Protein 7X0E (pdb70)

Nearest PDB structures (foldseek):
  7x0e-assembly1_A  TM=1.003E+00  e=6.579E-85  Pseudomonas aeruginosa PAO1
  7x0f-assembly1_A  TM=9.904E-01  e=2.978E-76  Pseudomonas aeruginosa PAO1
  7x17-assembly3_C  TM=9.889E-01  e=5.811E-76  Pseudomonas aeruginosa PAO1
  7x0f-assembly3_C  TM=9.891E-01  e=6.561E-76  Pseudomonas aeruginosa PAO1
  7x17-assembly1_A  TM=9.877E-01  e=9.509E-75  Pseudomonas aeruginosa PAO1

Foldseek 3Di:
DFAPLLVVLVVVCVVPQQDLLQKWKKKKKWFAFDPVLLVVLVLVVCVQAQLQAWAADVHDTDGDHSVQAAEAEEEAAADVSLVVVVVVVVVVLSRDRDRRHPGGQKHKYWYHYPPGRMIMIMIIGGQSFADFLLQVLVLVSSQCSRQVHDDDHQLDHSVVLRVVLVVVVVVPPLLVLLLVVLVVCLVQQAFKDKDKADQDPLLVVLLVVLCVVLVFDSVLLLVLLLQQLVCVVVVHQKDKEKEKDQQQQDPSSSNHGGGRIAIDIDMQGRDPVDDLSVSSVVSRVVVVVCNNSSNNHQVSNQVSNVVVPGNGHDHQEYEYEHPGMDMDMDIDRRGDPPHQWYWYWYVPVIMTMIMGHPVVDDPVVVVVSVVSSSVSSSVSD

Radius of gyration: 21.89 Å; Cα contacts (8 Å, |Δi|>4): 735; chains: 1; bounding box: 43×62×48 Å

B-factor: mean 46.62, std 15.02, range [19.38, 102.49]

InterPro domains:
  IPR000873 AMP-dependent synthetase/ligase domain [PF00501] (245-586)
  IPR001242 Condensation domain [PF00668] (823-1150)
  IPR006162 Phosphopantetheine attachment site [PS00012] (763-778)
  IPR009081 Phosphopantetheine binding ACP domain [PF00550] (741-804)
  IPR009081 Phosphopantetheine binding ACP domain [PS50075] (734-809)
  IPR010071 Amino acid adenylation domain [TIGR01733] (266-657)
  IPR020845 AMP-binding, conserved site [PS00455] (385-396)
  IPR023213 Chloramphenicol acetyltransferase-like domain superfamily [G3DSA:3.30.559.10] (824-1184)
  IPR025110 AMP-binding enzyme, C-terminal domain [PF13193] (642-715)
  IPR036736 ACP-like superfamily [G3DSA:1.10.1200.10] (726-812)
  IPR036736 ACP-like superfamily [SSF47336] (735-823)
  IPR045851 AMP-binding enzyme domain superfamily [G3DSA:3.30.300.30] (629-725)

Structure (mmCIF, N/CA/C/O backbone):
data_7X0E
#
_entry.id   7X0E
#
_cell.length_a   87.910
_cell.length_b   87.910
_cell.length_c   285.421
_cell.angle_alpha   90.000
_cell.angle_beta   90.000
_cell.angle_gamma   120.000
#
_symmetry.space_group_name_H-M   'P 65 2 2'
#
loop_
_entity.id
_entity.type
_entity.pdbx_description
1 polymer 'AMB antimetabolite synthase AmbB'
2 non-polymer N-methyl-N-[(2S,3R,4R,5R)-2,3,4,5,6-pentakis(oxidanyl)hexyl]nonanamide
3 water water
#
loop_
_atom_site.group_PDB
_atom_site.id
_atom_site.type_symbol
_atom_site.label_atom_id
_atom_site.label_alt_id
_atom_site.label_comp_id
_atom_site.label_asym_id
_atom_site.label_entity_id
_atom_site.label_seq_id
_atom_site.pdbx_PDB_ins_code
_atom_site.Cartn_x
_atom_site.Cartn_y
_atom_site.Cartn_z
_atom_site.occupancy
_atom_site.B_iso_or_equiv
_atom_site.auth_seq_id
_atom_site.auth_comp_id
_atom_site.auth_asym_id
_atom_site.auth_atom_id
_atom_site.pdbx_PDB_model_num
ATOM 1 N N . GLY A 1 97 ? 17.86648 10.65201 48.05273 1.000 53.82287 822 GLY A N 1
ATOM 2 C CA . GLY A 1 97 ? 17.38863 10.88107 46.70239 1.000 52.07781 822 GLY A CA 1
ATOM 3 C C . GLY A 1 97 ? 18.34576 10.39691 45.63096 1.000 53.89756 822 GLY A C 1
ATOM 4 O O . GLY A 1 97 ? 19.49763 10.06238 45.91406 1.000 44.55617 822 GLY A O 1
ATOM 5 N N . LEU A 1 98 ? 17.86133 10.35574 44.39312 1.000 54.56796 824 LEU A N 1
ATOM 6 C CA . LEU A 1 98 ? 18.67780 9.96700 43.25326 1.000 52.30972 824 LEU A CA 1
ATOM 7 C C . LEU A 1 98 ? 19.32736 11.19515 42.63249 1.000 38.08105 824 LEU A C 1
ATOM 8 O O . LEU A 1 98 ? 18.72464 12.27123 42.58020 1.000 43.52301 824 LEU A O 1
ATOM 13 N N . SER A 1 99 ? 20.56137 11.02970 42.16455 1.000 42.15637 825 SER A N 1
ATOM 14 C CA . SER A 1 99 ? 21.18740 12.07638 41.37499 1.000 37.28418 825 SER A CA 1
ATOM 15 C C . SER A 1 99 ? 20.46631 12.21602 40.03720 1.000 44.84581 825 SER A C 1
ATOM 16 O O . SER A 1 99 ? 19.70900 11.33801 39.61512 1.000 38.57321 825 SER A O 1
ATOM 19 N N . LEU A 1 100 ? 20.70103 13.34506 39.36672 1.000 39.11143 826 LEU A N 1
ATOM 20 C CA . LEU A 1 100 ? 20.05415 13.55897 38.07680 1.000 43.21844 826 LEU A CA 1
ATOM 21 C C . LEU A 1 100 ? 20.55707 12.57662 37.02669 1.000 37.06805 826 LEU A C 1
ATOM 22 O O . LEU A 1 100 ? 19.81769 12.23488 36.09660 1.000 35.39000 826 LEU A O 1
ATOM 27 N N . ALA A 1 101 ? 21.80090 12.10970 37.15921 1.000 31.08008 827 ALA A N 1
ATOM 28 C CA . ALA A 1 101 ? 22.29611 11.06757 36.26690 1.000 42.67251 827 ALA A CA 1
ATOM 29 C C . ALA A 1 101 ? 21.55123 9.75783 36.49003 1.000 44.88110 827 ALA A C 1
ATOM 30 O O . ALA A 1 101 ? 21.21310 9.05704 35.52881 1.000 34.82258 827 ALA A O 1
ATOM 32 N N . GLU A 1 102 ? 21.28679 9.41283 37.75293 1.000 38.81741 828 GLU A N 1
ATOM 33 C CA . GLU A 1 102 ? 20.49903 8.22070 38.04900 1.000 37.97260 828 GLU A CA 1
ATOM 34 C C . GLU A 1 102 ? 19.04023 8.41306 37.65756 1.000 41.32242 828 GLU A C 1
ATOM 35 O O . GLU A 1 102 ? 18.40507 7.49371 37.12701 1.000 37.66543 828 GLU A O 1
ATOM 41 N N . ARG A 1 103 ? 18.49472 9.60417 37.91278 1.000 32.40873 829 ARG A N 1
ATOM 42 C CA . ARG A 1 103 ? 17.06752 9.82998 37.71355 1.000 35.54354 829 ARG A CA 1
ATOM 43 C C . ARG A 1 103 ? 16.69050 9.77254 36.23900 1.000 41.73917 829 ARG A C 1
ATOM 44 O O . ARG A 1 103 ? 15.65761 9.19489 35.88227 1.000 38.38940 829 ARG A O 1
ATOM 52 N N . ARG A 1 104 ? 17.51547 10.35790 35.36633 1.000 35.25406 830 ARG A N 1
ATOM 53 C CA . ARG A 1 104 ? 17.15850 10.42447 33.95256 1.000 39.12756 830 ARG A CA 1
ATOM 54 C C . ARG A 1 104 ? 17.04588 9.03842 33.32922 1.000 30.89111 830 ARG A C 1
ATOM 55 O O . ARG A 1 104 ? 16.25873 8.84259 32.39656 1.000 38.45103 830 ARG A O 1
ATOM 63 N N . LEU A 1 105 ? 17.80517 8.06358 33.83289 1.000 34.30516 831 LEU A N 1
ATOM 64 C CA . LEU A 1 105 ? 17.66167 6.69816 33.34002 1.000 38.13637 831 LEU A CA 1
ATOM 65 C C . LEU A 1 105 ? 16.52319 5.96649 34.03816 1.000 41.53464 831 LEU A C 1
ATOM 66 O O . LEU A 1 105 ? 15.81750 5.17082 33.40814 1.000 34.20681 831 LEU A O 1
ATOM 71 N N . TRP A 1 106 ? 16.33386 6.21529 35.33653 1.000 37.50292 832 TRP A N 1
ATOM 72 C CA . TRP A 1 106 ? 15.20214 5.62102 36.03922 1.000 33.23544 832 TRP A CA 1
ATOM 73 C C . TRP A 1 106 ? 13.88258 6.14606 35.49397 1.000 40.31861 832 TRP A C 1
ATOM 74 O O . TRP A 1 106 ? 12.93234 5.37879 35.30394 1.000 41.00759 832 TRP A O 1
ATOM 85 N N . VAL A 1 107 ? 13.80131 7.45378 35.24396 1.000 37.85663 833 VAL A N 1
ATOM 86 C CA . VAL A 1 107 ? 12.57789 8.02631 34.68962 1.000 33.94664 833 VAL A CA 1
ATOM 87 C C . VAL A 1 107 ? 12.29552 7.43813 33.31146 1.000 44.23940 833 VAL A C 1
ATOM 88 O O . VAL A 1 107 ? 11.19282 6.94825 33.04279 1.000 40.04478 833 VAL A O 1
ATOM 92 N N . ALA A 1 108 ? 13.30003 7.45056 32.42827 1.000 35.26805 834 ALA A N 1
ATOM 93 C CA . ALA A 1 108 ? 13.12398 6.91424 31.07925 1.000 37.10597 834 ALA A CA 1
ATOM 94 C C . ALA A 1 108 ? 12.62467 5.47298 31.10788 1.000 38.94292 834 ALA A C 1
ATOM 95 O O . ALA A 1 108 ? 11.84860 5.05954 30.23749 1.000 43.00896 834 ALA A O 1
ATOM 97 N N . GLN A 1 109 ? 13.05292 4.69520 32.10595 1.000 36.97228 835 GLN A N 1
ATOM 98 C CA . GLN A 1 109 ? 12.55843 3.32896 32.24497 1.000 33.76600 835 GLN A CA 1
ATOM 99 C C . GLN A 1 109 ? 11.07767 3.30852 32.60036 1.000 44.49423 835 GLN A C 1
ATOM 100 O O . GLN A 1 109 ? 10.31750 2.49427 32.06312 1.000 42.54579 835 GLN A O 1
ATOM 106 N N . GLN A 1 110 ? 10.65047 4.19154 33.50874 1.000 44.45186 836 GLN A N 1
ATOM 107 C CA . GLN A 1 110 ? 9.23900 4.24755 33.87968 1.000 41.6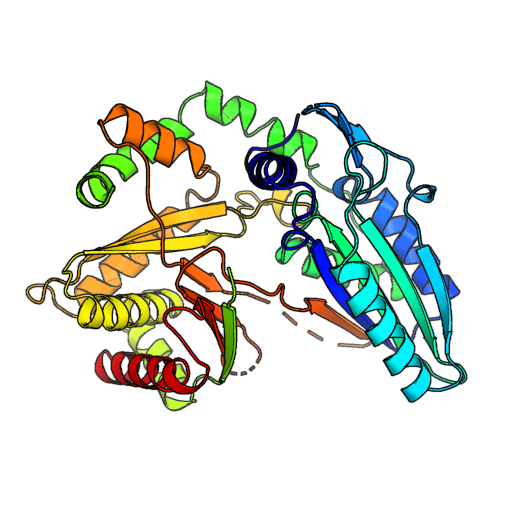3325 836 GLN A CA 1
ATOM 108 C C . GLN A 1 110 ? 8.35929 4.65420 32.70344 1.000 41.95397 836 GLN A C 1
ATOM 109 O O . GLN A 1 110 ? 7.18281 4.27933 32.65135 1.000 47.01131 836 GLN A O 1
ATOM 115 N N . LEU A 1 111 ? 8.90152 5.42639 31.75922 1.000 44.49343 837 LEU A N 1
ATOM 116 C CA . LEU A 1 111 ? 8.11661 5.84424 30.60059 1.000 48.04399 837 LEU A CA 1
ATOM 117 C C . LEU A 1 111 ? 7.80651 4.67752 29.66605 1.000 53.99397 837 LEU A C 1
ATOM 118 O O . LEU A 1 111 ? 6.76025 4.67819 29.00715 1.000 51.66758 837 LEU A O 1
ATOM 123 N N . ALA A 1 112 ? 8.68845 3.68208 29.59256 1.000 48.81769 838 ALA A N 1
ATOM 124 C CA . ALA A 1 112 ? 8.46888 2.48702 28.77525 1.000 42.23436 838 ALA A CA 1
ATOM 125 C C . ALA A 1 112 ? 8.88805 1.27514 29.59135 1.000 36.44057 838 ALA A C 1
ATOM 126 O O . ALA A 1 112 ? 10.00765 0.76632 29.45415 1.000 38.43909 838 ALA A O 1
ATOM 128 N N . PRO A 1 113 ? 8.00280 0.78082 30.46143 1.000 39.31182 839 PRO A N 1
ATOM 129 C CA . PRO A 1 113 ? 8.41335 -0.26012 31.42017 1.000 37.49683 839 PRO A CA 1
ATOM 130 C C . PRO A 1 113 ? 8.87457 -1.55565 30.77616 1.000 43.77205 839 PRO A C 1
ATOM 131 O O . PRO A 1 113 ? 9.65281 -2.29023 31.39702 1.000 39.83232 839 PRO A O 1
ATOM 135 N N . GLU A 1 114 ? 8.42735 -1.86565 29.56180 1.000 38.17899 840 GLU A N 1
ATOM 136 C CA . GLU A 1 114 ? 8.84115 -3.09310 28.89731 1.000 42.67180 840 GLU A CA 1
ATOM 137 C C . GLU A 1 114 ? 10.08041 -2.91215 28.03197 1.000 42.18270 840 GLU A C 1
ATOM 138 O O . GLU A 1 114 ? 10.60049 -3.90225 27.50589 1.000 41.07470 840 GLU A O 1
ATOM 144 N N . ASP A 1 115 ? 10.56347 -1.68317 27.87591 1.000 45.87700 841 ASP A N 1
ATOM 145 C CA . ASP A 1 115 ? 11.78996 -1.44023 27.12921 1.000 35.41335 841 ASP A CA 1
ATOM 146 C C . ASP A 1 115 ? 12.97878 -1.96208 27.92922 1.000 36.62932 841 ASP A C 1
ATOM 147 O O . ASP A 1 115 ? 13.21027 -1.52983 29.06334 1.000 32.05679 841 ASP A O 1
ATOM 152 N N . THR A 1 116 ? 13.73091 -2.89147 27.34173 1.000 30.64220 842 THR A N 1
ATOM 153 C CA . THR A 1 116 ? 14.87746 -3.50035 28.00215 1.000 31.23165 842 THR A CA 1
ATOM 154 C C . THR A 1 116 ? 16.20606 -2.91272 27.54348 1.000 30.50965 842 THR A C 1
ATOM 155 O O . THR A 1 116 ? 17.25995 -3.46718 27.87002 1.000 29.81632 842 THR A O 1
ATOM 159 N N . SER A 1 117 ? 16.18452 -1.80408 26.80436 1.000 27.61303 843 SER A N 1
ATOM 160 C CA . SER A 1 117 ? 17.40932 -1.21047 26.28108 1.000 34.57546 843 SER A CA 1
ATOM 161 C C . SER A 1 117 ? 18.21637 -0.46618 27.33790 1.000 29.48501 843 SER A C 1
ATOM 162 O O . SER A 1 117 ? 19.23235 0.14770 26.99567 1.000 28.41230 843 SER A O 1
ATOM 165 N N . TYR A 1 118 ? 17.79395 -0.49295 28.60079 1.000 29.41213 844 TYR A N 1
ATOM 166 C CA . TYR A 1 118 ? 18.58907 0.03876 29.69952 1.000 25.60419 844 TYR A CA 1
ATOM 167 C C . TYR A 1 118 ? 19.23084 -1.06766 30.52551 1.000 30.55702 844 TYR A C 1
ATOM 168 O O . TYR A 1 118 ? 19.82031 -0.78728 31.57434 1.000 26.91565 844 TYR A O 1
ATOM 177 N N . ASN A 1 119 ? 19.12713 -2.31632 30.07609 1.000 27.69279 845 ASN A N 1
ATOM 178 C CA . ASN A 1 119 ? 19.80300 -3.43218 30.72335 1.000 26.95687 845 ASN A CA 1
ATOM 179 C C . ASN A 1 119 ? 21.24679 -3.48740 30.24280 1.000 35.45886 845 ASN A C 1
ATOM 180 O O . ASN A 1 119 ? 21.50103 -3.67495 29.04833 1.000 31.86401 845 ASN A O 1
ATOM 185 N N . LEU A 1 120 ? 22.19033 -3.32092 31.16253 1.000 26.63374 846 LEU A N 1
ATOM 186 C CA . LEU A 1 120 ? 23.60195 -3.46751 30.83943 1.000 22.79053 846 LEU A CA 1
ATOM 187 C C . LEU A 1 120 ? 24.04187 -4.89455 31.13241 1.000 26.59003 846 LEU A C 1
ATOM 188 O O . LEU A 1 120 ? 23.73456 -5.43923 32.19691 1.000 28.60809 846 LEU A O 1
ATOM 193 N N . LEU A 1 121 ? 24.75384 -5.49676 30.18402 1.000 22.07183 847 LEU A N 1
ATOM 194 C CA . LEU A 1 121 ? 25.23542 -6.86670 30.30432 1.000 23.02404 847 LEU A CA 1
ATOM 195 C C . LEU A 1 121 ? 26.75166 -6.86015 30.20187 1.000 28.52158 847 LEU A C 1
ATOM 196 O O . LEU A 1 121 ? 27.30438 -6.44500 29.17827 1.000 26.28281 847 LEU A O 1
ATOM 201 N N . ALA A 1 122 ? 27.41866 -7.32005 31.25589 1.000 26.92788 848 ALA A N 1
ATOM 202 C CA . ALA A 1 122 ? 28.87220 -7.36497 31.30944 1.000 29.08497 848 ALA A CA 1
ATOM 203 C C . ALA A 1 122 ? 29.32748 -8.80627 31.47656 1.000 36.07906 848 ALA A C 1
ATOM 204 O O . ALA A 1 122 ? 28.88384 -9.50051 32.39780 1.000 34.60281 848 ALA A O 1
ATOM 206 N N . HIS A 1 123 ? 30.20777 -9.24976 30.58559 1.000 29.00701 849 HIS A N 1
ATOM 207 C CA . HIS A 1 123 ? 30.77765 -10.58803 30.63795 1.000 29.29222 849 HIS A CA 1
ATOM 208 C C . HIS A 1 123 ? 32.20370 -10.48819 31.16344 1.000 43.28434 849 HIS A C 1
ATOM 209 O O . HIS A 1 123 ? 33.06139 -9.86460 30.52856 1.000 38.83608 849 HIS A O 1
ATOM 216 N N . LEU A 1 124 ? 32.45265 -11.10331 32.31539 1.000 34.27684 850 LEU A N 1
ATOM 217 C CA . LEU A 1 124 ? 33.77497 -11.13747 32.92445 1.000 36.50211 850 LEU A CA 1
ATOM 218 C C . LEU A 1 124 ? 34.37443 -12.52768 32.76409 1.000 41.21574 850 LEU A C 1
ATOM 219 O O . LEU A 1 124 ? 33.75007 -13.52591 33.13907 1.000 46.05555 850 LEU A O 1
ATOM 224 N N . ARG A 1 125 ? 35.58148 -12.58617 32.20786 1.000 39.87019 851 ARG A N 1
ATOM 225 C CA . ARG A 1 125 ? 36.30447 -13.83369 31.99431 1.000 39.23790 851 ARG A CA 1
ATOM 226 C C . ARG A 1 125 ? 37.45552 -13.90149 32.98978 1.000 50.01847 851 ARG A C 1
ATOM 227 O O . ARG A 1 125 ? 38.30699 -13.00645 33.02067 1.000 46.40088 851 ARG A O 1
ATOM 235 N N . ILE A 1 126 ? 37.47599 -14.95630 33.80204 1.000 44.33529 852 ILE A N 1
ATOM 236 C CA . ILE A 1 126 ? 38.40339 -15.07851 34.92052 1.000 44.57983 852 ILE A CA 1
ATOM 237 C C . ILE A 1 126 ? 39.18622 -16.37504 34.77143 1.000 56.53081 852 ILE A C 1
ATOM 238 O O . ILE A 1 126 ? 38.59799 -17.43556 34.53277 1.000 51.02141 852 ILE A O 1
ATOM 243 N N . VAL A 1 127 ? 40.50848 -16.29021 34.91616 1.000 51.81426 853 VAL A N 1
ATOM 244 C CA . VAL A 1 127 ? 41.39349 -17.44714 34.84147 1.000 49.56985 853 VAL A CA 1
ATOM 245 C C . VAL A 1 127 ? 42.28102 -17.46147 36.07815 1.000 54.24941 853 VAL A C 1
ATOM 246 O O . VAL A 1 127 ? 42.93368 -16.45917 36.39097 1.000 56.75155 853 VAL A O 1
ATOM 250 N N . GLY A 1 128 ? 42.30429 -18.59180 36.77527 1.000 52.02579 854 GLY A N 1
ATOM 251 C CA . GLY A 1 128 ? 43.18344 -18.77740 37.90910 1.000 50.31682 854 GLY A CA 1
ATOM 252 C C . GLY A 1 128 ? 42.55332 -18.64228 39.27799 1.000 54.54820 854 GLY A C 1
ATOM 253 O O . GLY A 1 128 ? 43.28033 -18.38901 40.24550 1.000 61.27895 854 GLY A O 1
ATOM 254 N N . ALA A 1 129 ? 41.23747 -18.80687 39.39577 1.000 52.15979 855 ALA A N 1
ATOM 255 C CA . ALA A 1 129 ? 40.55818 -18.69062 40.67693 1.000 50.81623 855 ALA A CA 1
ATOM 256 C C . ALA A 1 129 ? 39.53197 -19.80462 40.81397 1.000 51.11490 855 ALA A C 1
ATOM 257 O O . ALA A 1 129 ? 39.02438 -20.32980 39.81916 1.000 52.85751 855 ALA A O 1
ATOM 259 N N . THR A 1 130 ? 39.23545 -20.16199 42.05912 1.000 55.82924 856 THR A N 1
ATOM 260 C CA . THR A 1 130 ? 38.23812 -21.18005 42.34518 1.000 53.62811 856 THR A CA 1
ATOM 261 C C . THR A 1 130 ? 36.84288 -20.56491 42.36830 1.000 52.02745 856 THR A C 1
ATOM 262 O O . THR A 1 130 ? 36.66912 -19.36166 42.57475 1.000 55.43798 856 THR A O 1
ATOM 266 N N . ALA A 1 131 ? 35.84046 -21.41799 42.14417 1.000 53.10791 857 ALA A N 1
ATOM 267 C CA . ALA A 1 131 ? 34.45658 -20.95401 42.13605 1.000 50.22049 857 ALA A CA 1
ATOM 268 C C . ALA A 1 131 ? 34.06768 -20.34911 43.47793 1.000 46.47832 857 ALA A C 1
ATOM 269 O O . ALA A 1 131 ? 33.39067 -19.31519 43.53000 1.000 44.87468 857 ALA A O 1
ATOM 271 N N . ASP A 1 132 ? 34.49056 -20.97938 44.57556 1.000 46.39133 858 ASP A N 1
ATOM 272 C CA . ASP A 1 132 ? 34.15256 -20.46928 45.89960 1.000 46.09280 858 ASP A CA 1
ATOM 273 C C . ASP A 1 132 ? 34.81014 -19.11850 46.15591 1.000 37.77462 858 ASP A C 1
ATOM 274 O O . ASP A 1 132 ? 34.21332 -18.24218 46.79299 1.000 42.28652 858 ASP A O 1
ATOM 279 N N . ALA A 1 133 ? 36.03807 -18.93003 45.66543 1.000 46.66958 859 ALA A N 1
ATOM 280 C CA . ALA A 1 133 ? 36.71474 -17.64929 45.84434 1.000 52.02412 859 ALA A CA 1
ATOM 281 C C . ALA A 1 133 ? 36.02694 -16.54510 45.05197 1.000 38.59064 859 ALA A C 1
ATOM 282 O O . ALA A 1 133 ? 35.87948 -15.41962 45.54285 1.000 45.42863 859 ALA A O 1
ATOM 284 N N . ILE A 1 134 ? 35.59736 -16.84924 43.82638 1.000 44.54084 860 ILE A N 1
ATOM 285 C CA . ILE A 1 134 ? 34.93564 -15.84661 42.99598 1.000 46.62549 860 ILE A CA 1
ATOM 286 C C . ILE A 1 134 ? 33.60261 -15.44412 43.61226 1.000 37.46211 860 ILE A C 1
ATOM 287 O O . ILE A 1 134 ? 33.26676 -14.25630 43.68934 1.000 37.90164 860 ILE A O 1
ATOM 292 N N . GLU A 1 135 ? 32.82423 -16.43046 44.06444 1.000 39.80639 861 GLU A N 1
ATOM 293 C CA . GLU A 1 135 ? 31.54058 -16.12941 44.68928 1.000 38.32990 861 GLU A CA 1
ATOM 294 C C . GLU A 1 135 ? 31.72561 -15.31979 45.96586 1.000 39.22173 861 GLU A C 1
ATOM 295 O O . GLU A 1 135 ? 30.95689 -14.38955 46.23630 1.000 38.84996 861 GLU A O 1
ATOM 301 N N . GLN A 1 136 ? 32.74169 -15.65736 46.76314 1.000 40.49057 862 GLN A N 1
ATOM 302 C CA . GLN A 1 136 ? 33.00120 -14.90824 47.98836 1.000 40.18046 862 GLN A CA 1
ATOM 303 C C . GLN A 1 136 ? 33.38963 -13.46856 47.67679 1.000 35.89704 862 GLN A C 1
ATOM 304 O O . GLN A 1 136 ? 32.86416 -12.52633 48.28110 1.000 29.97617 862 GLN A O 1
ATOM 310 N N . ALA A 1 137 ? 34.30913 -13.28006 46.72634 1.000 37.34784 863 ALA A N 1
ATOM 311 C CA . ALA A 1 137 ? 34.73679 -11.93190 46.36607 1.000 38.56059 863 ALA A CA 1
ATOM 312 C C . ALA A 1 137 ? 33.58201 -11.11703 45.79657 1.000 30.44807 863 ALA A C 1
ATOM 313 O O . ALA A 1 137 ? 33.48006 -9.91028 46.04913 1.000 34.69129 863 ALA A O 1
ATOM 315 N N . LEU A 1 138 ? 32.69803 -11.75987 45.02869 1.000 35.09209 864 LEU A N 1
ATOM 316 C CA . LEU A 1 138 ? 31.56989 -11.04129 44.44348 1.000 31.33206 864 LEU A CA 1
ATOM 317 C C . LEU A 1 138 ? 30.61914 -10.53073 45.51884 1.000 28.80287 864 LEU A C 1
ATOM 318 O O . LEU A 1 138 ? 30.09561 -9.41479 45.41642 1.000 32.75369 864 LEU A O 1
ATOM 323 N N . ARG A 1 139 ? 30.38766 -11.33122 46.56205 1.000 37.93374 865 ARG A N 1
ATOM 324 C CA . ARG A 1 139 ? 29.51796 -10.89281 47.64771 1.000 35.85213 865 ARG A CA 1
ATOM 325 C C . ARG A 1 139 ? 30.11676 -9.71095 48.39866 1.000 33.55845 865 ARG A C 1
ATOM 326 O O . ARG A 1 139 ? 29.38058 -8.82945 48.85777 1.000 34.36465 865 ARG A O 1
ATOM 334 N N . GLN A 1 140 ? 31.44514 -9.67574 48.53643 1.000 39.05752 866 GLN A N 1
ATOM 335 C CA . GLN A 1 140 ? 32.09310 -8.52822 49.16364 1.000 43.68444 866 GLN A CA 1
ATOM 336 C C . GLN A 1 140 ? 31.92589 -7.27277 48.31756 1.000 36.09068 866 GLN A C 1
ATOM 337 O O . GLN A 1 140 ? 31.66970 -6.18688 48.85156 1.000 35.62401 866 GLN A O 1
ATOM 343 N N . LEU A 1 141 ? 32.06915 -7.40194 46.99571 1.000 35.09862 867 LEU A N 1
ATOM 344 C CA . LEU A 1 141 ? 31.88129 -6.25363 46.11498 1.000 33.14473 867 LEU A CA 1
ATOM 345 C C . LEU A 1 141 ? 30.44937 -5.73760 46.17961 1.000 37.18257 867 LEU A C 1
ATOM 346 O O . LEU A 1 141 ? 30.21513 -4.52494 46.11474 1.000 35.77413 867 LEU A O 1
ATOM 351 N N . LEU A 1 142 ? 29.47689 -6.64353 46.31283 1.000 38.12554 868 LEU A N 1
ATOM 352 C CA . LEU A 1 142 ? 28.08537 -6.21954 46.43518 1.000 29.92149 868 LEU A CA 1
ATOM 353 C C . LEU A 1 142 ? 27.85288 -5.45838 47.73515 1.000 30.58409 868 LEU A C 1
ATOM 354 O O . LEU A 1 142 ? 27.16358 -4.43117 47.74565 1.000 35.15644 868 LEU A O 1
ATOM 359 N N . GLU A 1 143 ? 28.42081 -5.94698 48.84128 1.000 36.17414 869 GLU A N 1
ATOM 360 C CA . GLU A 1 143 ? 28.33565 -5.21865 50.10276 1.000 41.13145 869 GLU A CA 1
ATOM 361 C C . GLU A 1 143 ? 29.06689 -3.88512 50.02334 1.000 35.95369 869 GLU A C 1
ATOM 362 O O . GLU A 1 143 ? 28.62761 -2.89493 50.62084 1.000 34.24025 869 GLU A O 1
ATOM 368 N N . ARG A 1 144 ? 30.17046 -3.83751 49.27510 1.000 34.89640 870 ARG A N 1
ATOM 369 C CA . ARG A 1 144 ? 30.97958 -2.62445 49.20266 1.000 34.57858 870 ARG A CA 1
ATOM 370 C C . ARG A 1 144 ? 30.29471 -1.53719 48.38102 1.000 42.38742 870 ARG A C 1
ATOM 371 O O . ARG A 1 144 ? 30.32643 -0.35764 48.75282 1.000 33.79127 870 ARG A O 1
ATOM 379 N N . HIS A 1 145 ? 29.66526 -1.90928 47.27037 1.000 35.67560 871 HIS A N 1
ATOM 380 C CA . HIS A 1 145 ? 29.08743 -0.95140 46.32972 1.000 32.74116 871 HIS A CA 1
ATOM 381 C C . HIS A 1 145 ? 27.56904 -1.00423 46.45904 1.000 37.18813 871 HIS A C 1
ATOM 382 O O . HIS A 1 145 ? 26.91906 -1.89798 45.90867 1.000 39.79636 871 HIS A O 1
ATOM 389 N N . VAL A 1 146 ? 27.00852 -0.02674 47.17665 1.000 31.23815 872 VAL A N 1
ATOM 390 C CA . VAL A 1 146 ? 25.59158 -0.05369 47.51730 1.000 31.37240 872 VAL A CA 1
ATOM 391 C C . VAL A 1 146 ? 24.69558 0.11508 46.29676 1.000 39.91809 872 VAL A C 1
ATOM 392 O O . VAL A 1 146 ? 23.53783 -0.31627 46.32589 1.000 31.81056 872 VAL A O 1
ATOM 396 N N . ALA A 1 147 ? 25.19828 0.71803 45.21489 1.000 31.44798 873 ALA A N 1
ATOM 397 C CA . ALA A 1 147 ? 24.35954 0.93662 44.03980 1.000 31.08334 873 ALA A CA 1
ATOM 398 C C . ALA A 1 147 ? 23.87070 -0.37584 43.44280 1.000 23.56523 873 ALA A C 1
ATOM 399 O O . ALA A 1 147 ? 22.80214 -0.41534 42.82264 1.000 27.93746 873 ALA A O 1
ATOM 401 N N . LEU A 1 148 ? 24.62815 -1.45484 43.62450 1.000 25.54481 874 LEU A N 1
ATOM 402 C CA . LEU A 1 148 ? 24.26393 -2.76198 43.09574 1.000 30.60948 874 LEU A CA 1
ATOM 403 C C . LEU A 1 148 ? 23.17805 -3.45970 43.90667 1.000 39.06154 874 LEU A C 1
ATOM 404 O O . LEU A 1 148 ? 22.78901 -4.57766 43.54815 1.000 29.64901 874 LEU A O 1
ATOM 409 N N . ARG A 1 149 ? 22.67928 -2.84290 44.97427 1.000 30.60477 875 ARG A N 1
ATOM 410 C CA . ARG A 1 149 ? 21.73070 -3.50274 45.86306 1.000 31.84143 875 ARG A CA 1
ATOM 411 C C . ARG A 1 149 ? 20.80367 -2.47591 46.51476 1.000 32.96351 875 ARG A C 1
ATOM 412 O O . ARG A 1 149 ? 20.67401 -2.38470 47.73480 1.000 43.21583 875 ARG A O 1
ATOM 420 N N . ARG A 1 150 ? 20.12101 -1.68317 45.69269 1.000 35.07405 876 ARG A N 1
ATOM 421 C CA . ARG A 1 150 ? 19.11604 -0.74795 46.17493 1.000 32.46801 876 ARG A CA 1
ATOM 422 C C . ARG A 1 150 ? 17.81414 -0.94910 45.41261 1.000 36.84840 876 ARG A C 1
ATOM 423 O O . ARG A 1 150 ? 17.79730 -1.45067 44.28704 1.000 34.52544 876 ARG A O 1
ATOM 431 N N . ARG A 1 151 ? 16.71775 -0.54476 46.04648 1.000 35.48935 877 ARG A N 1
ATOM 432 C CA . ARG A 1 151 ? 15.41221 -0.45737 45.41292 1.000 33.40828 877 ARG A CA 1
ATOM 433 C C . ARG A 1 151 ? 14.95837 0.99476 45.42191 1.000 37.48828 877 ARG A C 1
ATOM 434 O O . ARG A 1 151 ? 15.48637 1.82491 46.16593 1.000 41.76999 877 ARG A O 1
ATOM 442 N N . VAL A 1 152 ? 13.97417 1.30365 44.58406 1.000 35.99051 878 VAL A N 1
ATOM 443 C CA . VAL A 1 152 ? 13.55137 2.68099 44.36450 1.000 41.98377 878 VAL A CA 1
ATOM 444 C C . VAL A 1 152 ? 12.05232 2.77551 44.61464 1.000 43.97490 878 VAL A C 1
ATOM 445 O O . VAL A 1 152 ? 11.25889 2.17620 43.87958 1.000 45.55920 878 VAL A O 1
ATOM 449 N N . GLU A 1 153 ? 11.66313 3.53262 45.63976 1.000 47.41571 879 GLU A N 1
ATOM 450 C CA . GLU A 1 153 ? 10.25903 3.80529 45.91747 1.000 47.34734 879 GLU A CA 1
ATOM 451 C C . GLU A 1 153 ? 9.81657 5.04707 45.15892 1.000 56.08775 879 GLU A C 1
ATOM 452 O O . GLU A 1 153 ? 10.50096 6.07362 45.18706 1.000 56.32226 879 GLU A O 1
ATOM 458 N N . THR A 1 154 ? 8.67051 4.95111 44.49288 1.000 71.02054 880 THR A N 1
ATOM 459 C CA . THR A 1 154 ? 8.14020 6.06164 43.70907 1.000 76.38448 880 THR A CA 1
ATOM 460 C C . THR A 1 154 ? 7.55266 7.13918 44.61417 1.000 77.53816 880 THR A C 1
ATOM 461 O O . THR A 1 154 ? 7.08881 6.84891 45.71620 1.000 66.42860 880 THR A O 1
ATOM 465 N N . PRO A 1 159 ? 11.08158 9.58714 43.93846 1.000 58.35452 885 PRO A N 1
ATOM 466 C CA . PRO A 1 159 ? 12.05773 8.50856 43.74608 1.000 55.77772 885 PRO A CA 1
ATOM 467 C C . PRO A 1 159 ? 13.10667 8.48189 44.85303 1.000 59.72685 885 PRO A C 1
ATOM 468 O O . PRO A 1 159 ? 13.98478 9.34471 44.88976 1.000 53.37370 885 PRO A O 1
ATOM 472 N N . GLN A 1 160 ? 13.01320 7.49461 45.74076 1.000 56.91539 886 GLN A N 1
ATOM 473 C CA . GLN A 1 160 ? 13.88351 7.40017 46.90592 1.000 47.98736 886 GLN A CA 1
ATOM 474 C C . GLN A 1 160 ? 14.60847 6.06217 46.90124 1.000 46.76898 886 GLN A C 1
ATOM 475 O O . GLN A 1 160 ? 13.95011 5.00743 46.93041 1.000 49.76623 886 GLN A O 1
ATOM 481 N N . PRO A 1 161 ? 15.93799 6.04180 46.86664 1.000 50.22882 887 PRO A N 1
ATOM 482 C CA . PRO A 1 161 ? 16.65326 4.76857 46.98190 1.000 42.99255 887 PRO A CA 1
ATOM 483 C C . PRO A 1 161 ? 16.63792 4.25458 48.41241 1.000 52.90079 887 PRO A C 1
ATOM 484 O O . PRO A 1 161 ? 16.64443 5.02429 49.37602 1.000 53.39165 887 PRO A O 1
ATOM 488 N N . HIS A 1 162 ? 16.60884 2.92958 48.54013 1.000 51.98484 888 HIS A N 1
ATOM 489 C CA . HIS A 1 162 ? 16.67314 2.26557 49.83515 1.000 43.48992 888 HIS A CA 1
ATOM 490 C C . HIS A 1 162 ? 17.53214 1.02063 49.69604 1.000 44.68610 888 HIS A C 1
ATOM 491 O O . HIS A 1 162 ? 17.30595 0.20589 48.79690 1.000 42.14634 888 HIS A O 1
ATOM 498 N N . ALA A 1 163 ? 18.50914 0.87655 50.58560 1.000 34.34463 889 ALA A N 1
ATOM 499 C CA . ALA A 1 163 ? 19.48063 -0.19874 50.46204 1.000 36.83613 889 ALA A CA 1
ATOM 500 C C . ALA A 1 163 ? 18.86382 -1.54544 50.82260 1.000 38.65402 889 ALA A C 1
ATOM 501 O O . ALA A 1 163 ? 17.99636 -1.64860 51.69367 1.000 45.88793 889 ALA A O 1
ATOM 503 N N . LEU A 1 164 ? 19.32112 -2.58360 50.13180 1.000 40.35919 890 LEU A N 1
ATOM 504 C CA . LEU A 1 164 ? 18.95474 -3.96007 50.41973 1.000 35.38794 890 LEU A CA 1
ATOM 505 C C . LEU A 1 164 ? 20.19560 -4.72326 50.85995 1.000 37.96819 890 LEU A C 1
ATOM 506 O O . LEU A 1 164 ? 21.32836 -4.26327 50.69564 1.000 40.47917 890 LEU A O 1
ATOM 511 N N . ALA A 1 165 ? 19.97250 -5.90245 51.42978 1.000 38.52260 891 ALA A N 1
ATOM 512 C CA . ALA A 1 165 ? 21.08447 -6.71075 51.90171 1.000 33.82315 891 ALA A CA 1
ATOM 513 C C . ALA A 1 165 ? 21.83207 -7.32412 50.72428 1.000 44.47243 891 ALA A C 1
ATOM 514 O O . ALA A 1 165 ? 21.25988 -7.58866 49.66316 1.000 42.86550 891 ALA A O 1
ATOM 516 N N . ALA A 1 166 ? 23.13330 -7.54740 50.92279 1.000 36.56867 892 ALA A N 1
ATOM 517 C CA . ALA A 1 166 ? 23.96307 -8.07758 49.84603 1.000 34.51451 892 ALA A CA 1
ATOM 518 C C . ALA A 1 166 ? 23.55077 -9.49121 49.45692 1.000 42.03915 892 ALA A C 1
ATOM 519 O O . ALA A 1 166 ? 23.73891 -9.89617 48.30383 1.000 37.95081 892 ALA A O 1
ATOM 521 N N . HIS A 1 167 ? 22.98904 -10.25656 50.39499 1.000 37.16927 893 HIS A N 1
ATOM 522 C CA . HIS A 1 167 ? 22.52413 -11.59984 50.07171 1.000 43.67110 893 HIS A CA 1
ATOM 523 C C . HIS A 1 167 ? 21.22120 -11.59784 49.28244 1.000 37.37713 893 HIS A C 1
ATOM 524 O O . HIS A 1 167 ? 20.80970 -12.65948 48.80214 1.000 37.81432 893 HIS A O 1
ATOM 531 N N . ALA A 1 168 ? 20.56898 -10.44318 49.13711 1.000 35.71744 894 ALA A N 1
ATOM 532 C CA . ALA A 1 168 ? 19.35224 -10.32686 48.34251 1.000 43.99076 894 ALA A CA 1
ATOM 533 C C . ALA A 1 168 ? 19.62991 -10.13435 46.85634 1.000 39.92058 894 ALA A C 1
ATOM 534 O O . ALA A 1 168 ? 18.67931 -9.99863 46.07761 1.000 38.04735 894 ALA A O 1
ATOM 536 N N . VAL A 1 169 ? 20.89427 -10.11108 46.44946 1.000 36.50639 895 VAL A N 1
ATOM 537 C CA . VAL A 1 169 ? 21.26623 -10.01388 45.04100 1.000 36.41133 895 VAL A CA 1
ATOM 538 C C . VAL A 1 169 ? 21.36188 -11.43049 44.48643 1.000 33.36758 895 VAL A C 1
ATOM 539 O O . VAL A 1 169 ? 22.17286 -12.22515 44.98979 1.000 32.61651 895 VAL A O 1
ATOM 543 N N . PRO A 1 170 ? 20.57015 -11.78941 43.47497 1.000 29.52594 896 PRO A N 1
ATOM 544 C CA . PRO A 1 170 ? 20.58999 -13.17224 42.97414 1.000 26.00542 896 PRO A CA 1
ATOM 545 C C . PRO A 1 170 ? 21.91934 -13.50796 42.31210 1.000 34.70394 896 PRO A C 1
ATOM 546 O O . PRO A 1 170 ? 22.41204 -12.76777 41.45742 1.000 34.45018 896 PRO A O 1
ATOM 550 N N . LEU A 1 171 ? 22.49378 -14.63947 42.71484 1.000 32.81613 897 LEU A N 1
ATOM 551 C CA . LEU A 1 171 ? 23.72507 -15.16045 42.13042 1.000 33.03818 897 LEU A CA 1
ATOM 552 C C . LEU A 1 171 ? 23.50453 -16.63767 41.84102 1.000 38.63070 897 LEU A C 1
ATOM 553 O O . LEU A 1 171 ? 23.36952 -17.44110 42.76901 1.000 36.51718 897 LEU A O 1
ATOM 558 N N . GLN A 1 172 ? 23.46447 -16.99489 40.56337 1.000 30.53735 898 GLN A N 1
ATOM 559 C CA . GLN A 1 172 ? 23.30169 -18.37989 40.15093 1.000 27.56461 898 GLN A CA 1
ATOM 560 C C . GLN A 1 172 ? 24.65299 -18.96248 39.76004 1.000 39.71077 898 GLN A C 1
ATOM 561 O O . GLN A 1 172 ? 25.44781 -18.31121 39.07570 1.000 33.93390 898 GLN A O 1
ATOM 567 N N . ARG A 1 173 ? 24.90715 -20.19210 40.20042 1.000 32.82489 899 ARG A N 1
ATOM 568 C CA . ARG A 1 173 ? 26.16322 -20.88332 39.94580 1.000 34.11299 899 ARG A CA 1
ATOM 569 C C . ARG A 1 173 ? 25.88426 -22.15209 39.15393 1.000 37.09119 899 ARG A C 1
ATOM 570 O O . ARG A 1 173 ? 25.05438 -22.97173 39.56130 1.000 49.16829 899 ARG A O 1
ATOM 578 N N . LEU A 1 174 ? 26.57600 -22.31038 38.02655 1.000 38.11782 900 LEU A N 1
ATOM 579 C CA . LEU A 1 174 ? 26.39949 -23.45777 37.14811 1.000 31.61551 900 LEU A CA 1
ATOM 580 C C . LEU A 1 174 ? 27.75355 -24.06897 36.82164 1.000 48.24885 900 LEU A C 1
ATOM 581 O O . LEU A 1 174 ? 28.74400 -23.35124 36.65110 1.000 54.12742 900 LEU A O 1
ATOM 586 N N . LEU A 1 175 ? 27.78972 -25.39637 36.73387 1.000 42.75134 901 LEU A N 1
ATOM 587 C CA . LEU A 1 175 ? 28.99595 -26.12975 36.37231 1.000 45.35503 901 LEU A CA 1
ATOM 588 C C . LEU A 1 175 ? 28.86170 -26.62812 34.93983 1.000 44.59835 901 LEU A C 1
ATOM 589 O O . LEU A 1 175 ? 27.91491 -27.35333 34.61594 1.000 47.25395 901 LEU A O 1
ATOM 594 N N . ALA A 1 176 ? 29.80475 -26.23871 34.08882 1.000 45.88077 902 ALA A N 1
ATOM 595 C CA . ALA A 1 176 ? 29.80806 -26.66677 32.69890 1.000 50.43274 902 ALA A CA 1
ATOM 596 C C . ALA A 1 176 ? 30.70375 -27.88541 32.53269 1.000 49.93171 902 ALA A C 1
ATOM 597 O O . ALA A 1 176 ? 31.77067 -27.97640 33.14650 1.000 53.16710 902 ALA A O 1
ATOM 599 N N . SER A 1 177 ? 30.25796 -28.82802 31.70094 1.000 57.84935 903 SER A N 1
ATOM 600 C CA . SER A 1 177 ? 31.03055 -30.04756 31.49804 1.000 55.82704 903 SER A CA 1
ATOM 601 C C . SER A 1 177 ? 32.31292 -29.77971 30.72052 1.000 64.34990 903 SER A C 1
ATOM 602 O O . SER A 1 177 ? 33.28534 -30.53069 30.85480 1.000 66.79526 903 SER A O 1
ATOM 605 N N . ASP A 1 178 ? 32.33608 -28.72807 29.90839 1.000 65.62715 904 ASP A N 1
ATOM 606 C CA . ASP A 1 178 ? 33.51160 -28.38810 29.11842 1.000 62.63371 904 ASP A CA 1
ATOM 607 C C . ASP A 1 178 ? 33.39011 -26.93472 28.67814 1.000 60.40153 904 ASP A C 1
ATOM 608 O O . ASP A 1 178 ? 32.43805 -26.23390 29.03317 1.000 48.31024 904 ASP A O 1
ATOM 613 N N . ALA A 1 179 ? 34.37111 -26.48757 27.89023 1.000 54.06234 905 ALA A N 1
ATOM 614 C CA . ALA A 1 179 ? 34.42663 -25.08448 27.49364 1.000 48.01965 905 ALA A CA 1
ATOM 615 C C . ALA A 1 179 ? 33.30304 -24.71695 26.53202 1.000 43.91967 905 ALA A C 1
ATOM 616 O O . ALA A 1 179 ? 32.79192 -23.59156 26.58158 1.000 54.82948 905 ALA A O 1
ATOM 618 N N . VAL A 1 180 ? 32.90554 -25.64136 25.65508 1.000 42.03923 906 VAL A N 1
ATOM 619 C CA . VAL A 1 180 ? 31.82576 -25.34927 24.71706 1.000 44.16248 906 VAL A CA 1
ATOM 620 C C . VAL A 1 180 ? 30.48845 -25.29675 25.44468 1.000 50.01056 906 VAL A C 1
ATOM 621 O O . VAL A 1 180 ? 29.63699 -24.44938 25.14833 1.000 43.50836 906 VAL A O 1
ATOM 625 N N . HIS A 1 181 ? 30.28236 -26.19582 26.40948 1.000 49.05803 907 HIS A N 1
ATOM 626 C CA . HIS A 1 181 ? 29.07855 -26.13277 27.23105 1.000 43.67930 907 HIS A CA 1
ATOM 627 C C . HIS A 1 181 ? 29.00797 -24.82101 28.00306 1.000 42.82066 907 HIS A C 1
ATOM 628 O O . HIS A 1 181 ? 27.91908 -24.27423 28.21518 1.000 41.60695 907 HIS A O 1
ATOM 635 N N . ALA A 1 182 ? 30.16126 -24.30028 28.43123 1.000 39.98273 908 ALA A N 1
ATOM 636 C CA . ALA A 1 182 ? 30.18229 -23.00648 29.10524 1.000 39.54385 908 ALA A CA 1
ATOM 637 C C . ALA A 1 182 ? 29.78643 -21.88495 28.15338 1.000 39.61801 908 ALA A C 1
ATOM 638 O O . ALA A 1 182 ? 29.13538 -20.91691 28.56364 1.000 41.53907 908 ALA A O 1
ATOM 640 N N . GLU A 1 183 ? 30.17198 -21.99666 26.87947 1.000 38.73512 909 GLU A N 1
ATOM 641 C CA . GLU A 1 183 ? 29.74123 -21.01888 25.88463 1.000 43.03441 909 GLU A CA 1
ATOM 642 C C . GLU A 1 183 ? 28.22303 -21.00052 25.76268 1.000 40.12972 909 GLU A C 1
ATOM 643 O O . GLU A 1 183 ? 27.60042 -19.93231 25.74177 1.000 39.81599 909 GLU A O 1
ATOM 649 N N . ARG A 1 184 ? 27.61007 -22.18488 25.68238 1.000 36.61010 910 ARG A N 1
ATOM 650 C CA . ARG A 1 184 ? 26.16356 -22.26872 25.51458 1.000 34.60912 910 ARG A CA 1
ATOM 651 C C . ARG A 1 184 ? 25.42489 -21.71093 26.72219 1.000 36.33078 910 ARG A C 1
ATOM 652 O O . ARG A 1 184 ? 24.35537 -21.10928 26.57207 1.000 35.18853 910 ARG A O 1
ATOM 660 N N . LEU A 1 185 ? 25.97618 -21.89387 27.92317 1.000 33.37931 911 LEU A N 1
ATOM 661 C CA . LEU A 1 185 ? 25.32019 -21.37381 29.11861 1.000 32.94896 911 LEU A CA 1
ATOM 662 C C . LEU A 1 185 ? 25.40697 -19.85265 29.18314 1.000 31.75455 911 LEU A C 1
ATOM 663 O O . LEU A 1 185 ? 24.45931 -19.18923 29.62123 1.000 32.47868 911 LEU A O 1
ATOM 668 N N . LEU A 1 186 ? 26.53587 -19.28135 28.75556 1.000 35.40797 912 LEU A N 1
ATOM 669 C CA . LEU A 1 186 ? 26.65395 -17.82686 28.71645 1.000 40.24558 912 LEU A CA 1
ATOM 670 C C . LEU A 1 186 ? 25.73550 -17.22963 27.66002 1.000 31.38378 912 LEU A C 1
ATOM 671 O O . LEU A 1 186 ? 25.05783 -16.22737 27.91530 1.000 31.17180 912 LEU A O 1
ATOM 676 N N . GLU A 1 187 ? 25.70309 -17.83146 26.46761 1.000 30.49602 913 GLU A N 1
ATOM 677 C CA . GLU A 1 187 ? 24.81610 -17.35021 25.41292 1.000 36.68788 913 GLU A CA 1
ATOM 678 C C . GLU A 1 187 ? 23.35948 -17.41602 25.84825 1.000 32.38517 913 GLU A C 1
ATOM 679 O O . GLU A 1 187 ? 22.57151 -16.50956 25.55241 1.000 35.49520 913 GLU A O 1
ATOM 685 N N . ASP A 1 188 ? 22.98375 -18.48720 26.54956 1.000 35.05139 914 ASP A N 1
ATOM 686 C CA . ASP A 1 188 ? 21.64160 -18.57035 27.11262 1.000 32.08617 914 ASP A CA 1
ATOM 687 C C . ASP A 1 188 ? 21.40005 -17.44394 28.10917 1.000 31.71061 914 ASP A C 1
ATOM 688 O O . ASP A 1 188 ? 20.33170 -16.82127 28.10870 1.000 31.17050 914 ASP A O 1
ATOM 693 N N . GLY A 1 189 ? 22.38716 -17.16053 28.96068 1.000 27.05384 915 GLY A N 1
ATOM 694 C CA . GLY A 1 189 ? 22.23079 -16.08283 29.92321 1.000 25.59923 915 GLY A CA 1
ATOM 695 C C . GLY A 1 189 ? 22.18202 -14.71604 29.26852 1.000 23.52030 915 GLY A C 1
ATOM 696 O O . GLY A 1 189 ? 21.45806 -13.82629 29.72358 1.000 28.91061 915 GLY A O 1
ATOM 697 N N . VAL A 1 190 ? 22.95285 -14.52920 28.19492 1.000 24.69210 916 VAL A N 1
ATOM 698 C CA . VAL A 1 190 ? 22.94495 -13.25575 27.47913 1.000 27.22214 916 VAL A CA 1
ATOM 699 C C . VAL A 1 190 ? 21.55911 -12.98042 26.91039 1.000 26.34226 916 VAL A C 1
ATOM 700 O O . VAL A 1 190 ? 21.02563 -11.87101 27.03023 1.000 28.96074 916 VAL A O 1
ATOM 704 N N . ARG A 1 191 ? 20.95090 -13.99370 26.29083 1.000 22.45366 917 ARG A N 1
ATOM 705 C CA . ARG A 1 191 ? 19.61602 -13.81949 25.73050 1.000 27.26161 917 ARG A CA 1
ATOM 706 C C . ARG A 1 191 ? 18.57671 -13.61189 26.82519 1.000 30.71426 917 ARG A C 1
ATOM 707 O O . ARG A 1 191 ? 17.67683 -12.77630 26.68241 1.000 26.00592 917 ARG A O 1
ATOM 715 N N . ARG A 1 192 ? 18.68776 -14.35459 27.92838 1.000 26.39250 918 ARG A N 1
ATOM 716 C CA . ARG A 1 192 ? 17.69979 -14.24521 28.99732 1.000 19.91457 918 ARG A CA 1
ATOM 717 C C . ARG A 1 192 ? 17.78947 -12.89508 29.69877 1.000 31.73782 918 ARG A C 1
ATOM 718 O O . ARG A 1 192 ? 16.76753 -12.24318 29.94369 1.000 29.82955 918 ARG A O 1
ATOM 726 N N . GLU A 1 193 ? 19.00659 -12.45754 30.03094 1.000 28.71968 919 GLU A N 1
ATOM 727 C CA . GLU A 1 193 ? 19.16413 -11.18892 30.73416 1.000 28.16648 919 GLU A CA 1
ATOM 728 C C . GLU A 1 193 ? 18.86411 -9.99942 29.83077 1.000 29.56684 919 GLU A C 1
ATOM 729 O O . GLU A 1 193 ? 18.42580 -8.95097 30.31680 1.000 32.85403 919 GLU A O 1
ATOM 735 N N . GLY A 1 194 ? 19.08768 -10.13730 28.52241 1.000 26.27587 920 GLY A N 1
ATOM 736 C CA . GLY A 1 194 ? 18.73990 -9.07012 27.60123 1.000 28.40878 920 GLY A CA 1
ATOM 737 C C . GLY A 1 194 ? 17.24958 -8.83945 27.46595 1.000 34.04391 920 GLY A C 1
ATOM 738 O O . GLY A 1 194 ? 16.83453 -7.73787 27.09091 1.000 36.01528 920 GLY A O 1
ATOM 739 N N . ALA A 1 195 ? 16.43640 -9.85283 27.76617 1.000 32.21620 921 ALA A N 1
ATOM 740 C CA . ALA A 1 195 ? 14.98560 -9.75055 27.69264 1.000 29.66240 921 ALA A CA 1
ATOM 741 C C . ALA A 1 195 ? 14.33532 -9.47774 29.04170 1.000 28.87010 921 ALA A C 1
ATOM 742 O O . ALA A 1 195 ? 13.13642 -9.18409 29.08524 1.000 29.97437 921 ALA A O 1
ATOM 744 N N . ARG A 1 196 ? 15.09238 -9.55631 30.13117 1.000 32.17209 922 ARG A N 1
ATOM 745 C CA . ARG A 1 196 ? 14.52069 -9.40508 31.46042 1.000 27.99308 922 ARG A CA 1
ATOM 746 C C . ARG A 1 196 ? 14.08623 -7.96887 31.72175 1.000 31.39102 922 ARG A C 1
ATOM 747 O O . ARG A 1 196 ? 14.79227 -7.01346 31.38882 1.000 33.48016 922 ARG A O 1
ATOM 755 N N . VAL A 1 197 ? 12.91384 -7.82444 32.32901 1.000 28.17306 923 VAL A N 1
ATOM 756 C CA . VAL A 1 197 ? 12.43924 -6.54914 32.85033 1.000 31.50752 923 VAL A CA 1
ATOM 757 C C . VAL A 1 197 ? 12.75581 -6.51045 34.33935 1.000 35.41036 923 VAL A C 1
ATOM 758 O O . VAL A 1 197 ? 12.23601 -7.32253 35.11487 1.000 31.32066 923 VAL A O 1
ATOM 762 N N . PHE A 1 198 ? 13.61373 -5.57587 34.73909 1.000 35.63118 924 PHE A N 1
ATOM 763 C CA . PHE A 1 198 ? 13.98107 -5.44419 36.14262 1.000 36.66869 924 PHE A CA 1
ATOM 764 C C . PHE A 1 198 ? 12.84042 -4.82315 36.93913 1.000 31.18665 924 PHE A C 1
ATOM 765 O O . PHE A 1 198 ? 12.23300 -3.83829 36.50808 1.000 32.21831 924 PHE A O 1
ATOM 773 N N . ASP A 1 199 ? 12.55045 -5.39898 38.10561 1.000 31.74884 925 ASP A N 1
ATOM 774 C CA . ASP A 1 199 ? 11.62726 -4.79025 39.06341 1.000 38.22197 925 ASP A CA 1
ATOM 775 C C . ASP A 1 199 ? 12.46714 -3.89850 39.96754 1.000 35.1028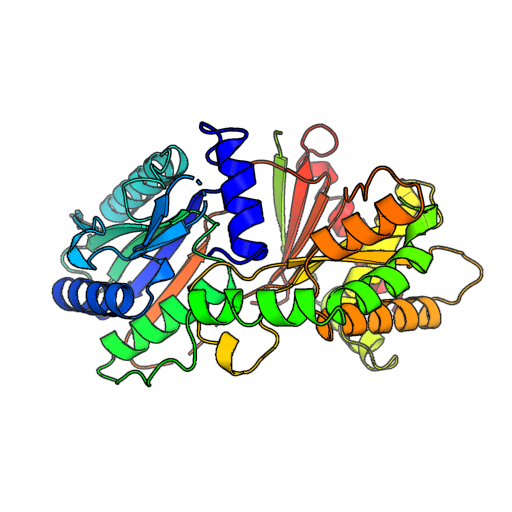6 925 ASP A C 1
ATOM 776 O O . ASP A 1 199 ? 12.94828 -4.31669 41.02113 1.000 38.26157 925 ASP A O 1
ATOM 781 N N . LEU A 1 200 ? 12.65313 -2.64926 39.54009 1.000 34.36933 926 LEU A N 1
ATOM 782 C CA . LEU A 1 200 ? 13.52172 -1.73119 40.26497 1.000 36.47821 926 LEU A CA 1
ATOM 783 C C . LEU A 1 200 ? 12.91369 -1.26390 41.57991 1.000 37.32077 926 LEU A C 1
ATOM 784 O O . LEU A 1 200 ? 13.64118 -0.74458 42.43259 1.000 33.07137 926 LEU A O 1
ATOM 789 N N . ALA A 1 201 ? 11.60578 -1.44096 41.76871 1.000 36.35010 927 ALA A N 1
ATOM 790 C CA . ALA A 1 201 ? 10.95483 -0.96657 42.98203 1.000 41.57621 927 ALA A CA 1
ATOM 791 C C . ALA A 1 201 ? 11.08203 -1.93982 44.14582 1.000 42.65071 927 ALA A C 1
ATOM 792 O O . ALA A 1 201 ? 10.95207 -1.51984 45.30097 1.000 43.46849 927 ALA A O 1
ATOM 794 N N . HIS A 1 202 ? 11.34018 -3.21937 43.87649 1.000 41.69838 928 HIS A N 1
ATOM 795 C CA . HIS A 1 202 ? 11.35151 -4.23349 44.92386 1.000 45.86826 928 HIS A CA 1
ATOM 796 C C . HIS A 1 202 ? 12.59812 -5.10533 44.95321 1.000 42.18034 928 HIS A C 1
ATOM 797 O O . HIS A 1 202 ? 12.82960 -5.76877 45.97097 1.000 43.97320 928 HIS A O 1
ATOM 804 N N . GLU A 1 203 ? 13.40339 -5.13485 43.89471 1.000 37.26000 929 GLU A N 1
ATOM 805 C CA . GLU A 1 203 ? 14.54880 -6.02870 43.82165 1.000 43.63007 929 GLU A CA 1
ATOM 806 C C . GLU A 1 203 ? 15.80994 -5.23776 43.50370 1.000 34.32249 929 GLU A C 1
ATOM 807 O O . GLU A 1 203 ? 15.75513 -4.11358 42.99790 1.000 30.50548 929 GLU A O 1
ATOM 813 N N . ALA A 1 204 ? 16.95301 -5.84336 43.81857 1.000 26.73772 930 ALA A N 1
ATOM 814 C CA . ALA A 1 204 ? 18.23062 -5.24089 43.48478 1.000 34.39501 930 ALA A CA 1
ATOM 815 C C . ALA A 1 204 ? 18.35526 -5.08874 41.96888 1.000 35.17146 930 ALA A C 1
ATOM 816 O O . ALA A 1 204 ? 17.87249 -5.93277 41.20728 1.000 29.99357 930 ALA A O 1
ATOM 818 N N . PRO A 1 205 ? 19.00066 -4.01778 41.50259 1.000 34.76792 931 PRO A N 1
ATOM 819 C CA . PRO A 1 205 ? 19.13900 -3.79517 40.05938 1.000 24.35404 931 PRO A CA 1
ATOM 820 C C . PRO A 1 205 ? 20.19432 -4.66137 39.39183 1.000 26.29636 931 PRO A C 1
ATOM 821 O O . PRO A 1 205 ? 20.42574 -4.50027 38.18936 1.000 32.18511 931 PRO A O 1
ATOM 825 N N . ALA A 1 206 ? 20.83948 -5.56580 40.12368 1.000 28.90505 932 ALA A N 1
ATOM 826 C CA . ALA A 1 206 ? 21.92198 -6.37465 39.58786 1.000 25.46603 932 ALA A CA 1
ATOM 827 C C . ALA A 1 206 ? 21.62328 -7.85275 39.78902 1.000 34.20595 932 ALA A C 1
ATOM 828 O O . ALA A 1 206 ? 21.01061 -8.25276 40.78314 1.000 32.45458 932 ALA A O 1
ATOM 830 N N . ARG A 1 207 ? 22.05845 -8.65904 38.82276 1.000 27.48032 933 ARG A N 1
ATOM 831 C CA . ARG A 1 207 ? 21.95933 -10.10852 38.89583 1.000 28.04215 933 ARG A CA 1
ATOM 832 C C . ARG A 1 207 ? 23.24814 -10.71133 38.36095 1.000 34.33556 933 ARG A C 1
ATOM 833 O O . ARG A 1 207 ? 23.87765 -10.15975 37.45454 1.000 31.82720 933 ARG A O 1
ATOM 841 N N . LEU A 1 208 ? 23.63372 -11.85264 38.92624 1.000 29.13486 934 LEU A N 1
ATOM 842 C CA . LEU A 1 208 ? 24.92315 -12.46064 38.63716 1.000 28.47787 934 LEU A CA 1
ATOM 843 C C . LEU A 1 208 ? 24.74075 -13.90943 38.21306 1.000 36.11684 934 LEU A C 1
ATOM 844 O O . LEU A 1 208 ? 23.93124 -14.64026 38.79236 1.000 28.51575 934 LEU A O 1
ATOM 849 N N . LEU A 1 209 ? 25.49955 -14.31601 37.19666 1.000 24.17898 935 LEU A N 1
ATOM 850 C CA . LEU A 1 209 ? 25.53001 -15.69769 36.72670 1.000 25.60197 935 LEU A CA 1
ATOM 851 C C . LEU A 1 209 ? 26.98607 -16.13199 36.64213 1.000 36.98659 935 LEU A C 1
ATOM 852 O O . LEU A 1 209 ? 27.73561 -15.63812 35.79355 1.000 37.10320 935 LEU A O 1
ATOM 857 N N . LEU A 1 210 ? 27.38479 -17.04801 37.51969 1.000 37.29801 936 LEU A N 1
ATOM 858 C CA . LEU A 1 210 ? 28.74692 -17.56391 37.55938 1.000 34.00834 936 LEU A CA 1
ATOM 859 C C . LEU A 1 210 ? 28.76640 -18.95773 36.94429 1.000 37.82677 936 LEU A C 1
ATOM 860 O O . LEU A 1 210 ? 28.08043 -19.86407 37.42877 1.000 45.08728 936 LEU A O 1
ATOM 865 N N . VAL A 1 211 ? 29.54757 -19.12587 35.88143 1.000 33.03048 937 VAL A N 1
ATOM 866 C CA . VAL A 1 211 ? 29.65122 -20.39358 35.16798 1.000 35.17688 937 VAL A CA 1
ATOM 867 C C . VAL A 1 211 ? 31.07780 -20.90065 35.30644 1.000 47.36617 937 VAL A C 1
ATOM 868 O O . VAL A 1 211 ? 32.02839 -20.21906 34.90261 1.000 50.28425 937 VAL A O 1
ATOM 872 N N . VAL A 1 212 ? 31.22505 -22.09484 35.86994 1.000 46.05918 938 VAL A N 1
ATOM 873 C CA . VAL A 1 212 ? 32.52533 -22.69883 36.12401 1.000 46.80902 938 VAL A CA 1
ATOM 874 C C . VAL A 1 212 ? 32.69696 -23.88857 35.19307 1.000 46.84639 938 VAL A C 1
ATOM 875 O O . VAL A 1 212 ? 31.76104 -24.67055 34.98751 1.000 46.60691 938 VAL A O 1
ATOM 879 N N . THR A 1 213 ? 33.89193 -24.02083 34.62737 1.000 55.38486 939 THR A N 1
ATOM 880 C CA . THR A 1 213 ? 34.21813 -25.12137 33.73204 1.000 54.85042 939 THR A CA 1
ATOM 881 C C . THR A 1 213 ? 34.98663 -26.18755 34.50117 1.000 64.52995 939 THR A C 1
ATOM 882 O O . THR A 1 213 ? 35.97631 -25.88156 35.17508 1.000 70.57894 939 THR A O 1
ATOM 886 N N . ARG A 1 214 ? 34.52569 -27.43193 34.40462 1.000 68.58703 940 ARG A N 1
ATOM 887 C CA A ARG A 1 214 ? 35.19753 -28.52547 35.09053 0.420 71.54323 940 ARG A CA 1
ATOM 888 C CA B ARG A 1 214 ? 35.19239 -28.53424 35.08333 0.580 71.52663 940 ARG A CA 1
ATOM 889 C C . ARG A 1 214 ? 36.53773 -28.82275 34.42704 1.000 72.59955 940 ARG A C 1
ATOM 890 O O . ARG A 1 214 ? 36.68474 -28.71895 33.20461 1.000 69.27840 940 ARG A O 1
ATOM 899 N N . ASP A 1 215 ? 37.52775 -29.17321 35.25347 1.000 73.53444 941 ASP A N 1
ATOM 900 C CA . ASP A 1 215 ? 38.89275 -29.44180 34.79302 1.000 77.25530 941 ASP A CA 1
ATOM 901 C C . ASP A 1 215 ? 39.45652 -28.25618 34.01209 1.000 71.61637 941 ASP A C 1
ATOM 902 O O . ASP A 1 215 ? 40.10946 -28.42057 32.97919 1.000 68.15939 941 ASP A O 1
ATOM 907 N N . SER A 1 216 ? 39.19924 -27.04917 34.51166 1.000 69.45074 942 SER A N 1
ATOM 908 C CA . SER A 1 216 ? 39.66381 -25.83145 33.86667 1.000 59.36598 942 SER A CA 1
ATOM 909 C C . SER A 1 216 ? 39.79631 -24.73348 34.91045 1.000 58.14043 942 SER A C 1
ATOM 910 O O . SER A 1 216 ? 39.05019 -24.69555 35.89290 1.000 64.48487 942 SER A O 1
ATOM 913 N N . ALA A 1 217 ? 40.75991 -23.84377 34.68833 1.000 61.82102 943 ALA A N 1
ATOM 914 C CA . ALA A 1 217 ? 40.96601 -22.68718 35.54748 1.000 61.13851 943 ALA A CA 1
ATOM 915 C C . ALA A 1 217 ? 40.14831 -21.48009 35.11244 1.000 57.47533 943 ALA A C 1
ATOM 916 O O . ALA A 1 217 ? 40.24351 -20.42465 35.74734 1.000 49.53909 943 ALA A O 1
ATOM 918 N N . ARG A 1 218 ? 39.35487 -21.60810 34.05121 1.000 53.11846 944 ARG A N 1
ATOM 919 C CA . ARG A 1 218 ? 38.54479 -20.50762 33.54951 1.000 54.72687 944 ARG A CA 1
ATOM 920 C C . ARG A 1 218 ? 37.15769 -20.53427 34.17547 1.000 54.93555 944 ARG A C 1
ATOM 921 O O . ARG A 1 218 ? 36.50994 -21.58484 34.22967 1.000 56.36850 944 ARG A O 1
ATOM 929 N N . ALA A 1 219 ? 36.71084 -19.37591 34.64385 1.000 49.48553 945 ALA A N 1
ATOM 930 C CA . ALA A 1 219 ? 35.33276 -19.15120 35.04196 1.000 51.81455 945 ALA A CA 1
ATOM 931 C C . ALA A 1 219 ? 34.74967 -18.04521 34.17401 1.000 50.47249 945 ALA A C 1
ATOM 932 O O . ALA A 1 219 ? 35.47352 -17.29340 33.51638 1.000 48.30572 945 ALA A O 1
ATOM 934 N N . ASP A 1 220 ? 33.42384 -17.94932 34.17277 1.000 47.28272 946 ASP A N 1
ATOM 935 C CA . ASP A 1 220 ? 32.73465 -16.94424 33.37702 1.000 35.56822 946 ASP A CA 1
ATOM 936 C C . ASP A 1 220 ? 31.63412 -16.31883 34.21518 1.000 42.92966 946 ASP A C 1
ATOM 937 O O . ASP A 1 220 ? 30.80019 -17.03114 34.78177 1.000 41.68169 946 ASP A O 1
ATOM 942 N N . LEU A 1 221 ? 31.63827 -14.99158 34.29067 1.000 33.92745 947 LEU A N 1
ATOM 943 C CA . LEU A 1 221 ? 30.68343 -14.23977 35.09068 1.000 32.17527 947 LEU A CA 1
ATOM 944 C C . LEU A 1 221 ? 29.89731 -13.30346 34.18579 1.000 42.13075 947 LEU A C 1
ATOM 945 O O . LEU A 1 221 ? 30.48721 -12.52499 33.42901 1.000 36.67056 947 LEU A O 1
ATOM 950 N N . LEU A 1 222 ? 28.57229 -13.38373 34.26040 1.000 29.23223 948 LEU A N 1
ATOM 951 C CA . LEU A 1 222 ? 27.68389 -12.49987 33.51403 1.000 30.49318 948 LEU A CA 1
ATOM 952 C C . LEU A 1 222 ? 26.96601 -11.59894 34.50938 1.000 34.41724 948 LEU A C 1
ATOM 953 O O . LEU A 1 222 ? 26.14444 -12.06958 35.30380 1.000 32.00541 948 LEU A O 1
ATOM 958 N N . LEU A 1 223 ? 27.28109 -10.30969 34.46659 1.000 29.17030 949 LEU A N 1
ATOM 959 C CA . LEU A 1 223 ? 26.65063 -9.31576 35.32200 1.000 27.32278 949 LEU A CA 1
ATOM 960 C C . LEU A 1 223 ? 25.62792 -8.53895 34.50492 1.000 35.08615 949 LEU A C 1
ATOM 961 O O . LEU A 1 223 ? 25.98795 -7.85192 33.54288 1.000 31.92686 949 LEU A O 1
ATOM 966 N N . SER A 1 224 ? 24.35934 -8.65885 34.87930 1.000 24.28374 950 SER A N 1
ATOM 967 C CA . SER A 1 224 ? 23.29098 -7.85779 34.30092 1.000 31.61977 950 SER A CA 1
ATOM 968 C C . SER A 1 224 ? 22.83179 -6.84854 35.34179 1.000 29.88529 950 SER A C 1
ATOM 969 O O . SER A 1 224 ? 22.49391 -7.22333 36.46972 1.000 27.30614 950 SER A O 1
ATOM 972 N N . VAL A 1 225 ? 22.83710 -5.57329 34.96962 1.000 24.67019 951 VAL A N 1
ATOM 973 C CA . VAL A 1 225 ? 22.52556 -4.50208 35.90749 1.000 24.99085 951 VAL A CA 1
ATOM 974 C C . VAL A 1 225 ? 21.83768 -3.38084 35.14451 1.000 26.65907 951 VAL A C 1
ATOM 975 O O . VAL A 1 225 ? 22.23944 -3.03202 34.02987 1.000 30.63647 951 VAL A O 1
ATOM 979 N N . HIS A 1 226 ? 20.77864 -2.83566 35.73970 1.000 20.52735 952 HIS A N 1
ATOM 980 C CA . HIS A 1 226 ? 20.08761 -1.71115 35.12826 1.000 25.25780 952 HIS A CA 1
ATOM 981 C C . HIS A 1 226 ? 21.01021 -0.50040 35.06144 1.000 34.88983 952 HIS A C 1
ATOM 982 O O . HIS A 1 226 ? 21.84048 -0.27096 35.94589 1.000 29.17947 952 HIS A O 1
ATOM 989 N N . HIS A 1 227 ? 20.85441 0.28134 33.99140 1.000 25.96262 953 HIS A N 1
ATOM 990 C CA . HIS A 1 227 ? 21.77599 1.37864 33.72583 1.000 30.64786 953 HIS A CA 1
ATOM 991 C C . HIS A 1 227 ? 21.70404 2.48068 34.77546 1.000 24.70028 953 HIS A C 1
ATOM 992 O O . HIS A 1 227 ? 22.66554 3.24321 34.91592 1.000 30.67383 953 HIS A O 1
ATOM 999 N N . TYR A 1 228 ? 20.59781 2.59247 35.51241 1.000 26.96560 954 TYR A N 1
ATOM 1000 C CA . TYR A 1 228 ? 20.53025 3.61337 36.55097 1.000 30.59964 954 TYR A CA 1
ATOM 1001 C C . TYR A 1 228 ? 21.48045 3.33051 37.70727 1.000 28.02858 954 TYR A C 1
ATOM 1002 O O . TYR A 1 228 ? 21.67796 4.20904 38.55314 1.000 30.57685 954 TYR A O 1
ATOM 1011 N N . ALA A 1 229 ? 22.08235 2.14102 37.75828 1.000 27.38437 955 ALA A N 1
ATOM 1012 C CA . ALA A 1 229 ? 22.97540 1.76707 38.84780 1.000 23.44558 955 ALA A CA 1
ATOM 1013 C C . ALA A 1 229 ? 24.34222 1.31417 38.34676 1.000 30.50965 955 ALA A C 1
ATOM 1014 O O . ALA A 1 229 ? 25.05586 0.60673 39.06523 1.000 32.95354 955 ALA A O 1
ATOM 1016 N N . PHE A 1 230 ? 24.72950 1.71258 37.13774 1.000 23.04256 956 PHE A N 1
ATOM 1017 C CA . PHE A 1 230 ? 25.97865 1.24275 36.55426 1.000 27.78162 956 PHE A CA 1
ATOM 1018 C C . PHE A 1 230 ? 26.32488 2.12666 35.36479 1.000 27.49401 956 PHE A C 1
ATOM 1019 O O . PHE A 1 230 ? 25.46599 2.83009 34.82463 1.000 28.02296 956 PHE A O 1
ATOM 1027 N N . ASP A 1 231 ? 27.59641 2.09012 34.97315 1.000 27.44978 957 ASP A N 1
ATOM 1028 C CA . ASP A 1 231 ? 28.05999 2.74502 33.75135 1.000 26.64923 957 ASP A CA 1
ATOM 1029 C C . ASP A 1 231 ? 29.39168 2.11948 33.34231 1.000 27.49272 957 ASP A C 1
ATOM 1030 O O . ASP A 1 231 ? 29.82036 1.10660 33.90538 1.000 30.54689 957 ASP A O 1
ATOM 1035 N N . ASP A 1 232 ? 30.05311 2.73524 32.35941 1.000 28.36035 958 ASP A N 1
ATOM 1036 C CA . ASP A 1 232 ? 31.25159 2.14030 31.77362 1.000 29.97354 958 ASP A CA 1
ATOM 1037 C C . ASP A 1 232 ? 32.40772 2.11313 32.76763 1.000 27.06052 958 ASP A C 1
ATOM 1038 O O . ASP A 1 232 ? 33.09647 1.09451 32.90427 1.000 35.23008 958 ASP A O 1
ATOM 1043 N N . VAL A 1 233 ? 32.64253 3.22752 33.46592 1.000 24.86685 959 VAL A N 1
ATOM 1044 C CA . VAL A 1 233 ? 33.74192 3.27571 34.42504 1.000 31.30302 959 VAL A CA 1
ATOM 1045 C C . VAL A 1 233 ? 33.47790 2.32611 35.58757 1.000 36.09580 959 VAL A C 1
ATOM 1046 O O . VAL A 1 233 ? 34.41495 1.74184 36.14874 1.000 33.12907 959 VAL A O 1
ATOM 1050 N N . SER A 1 234 ? 32.20645 2.14043 35.95651 1.000 29.04469 960 SER A N 1
ATOM 1051 C CA . SER A 1 234 ? 31.87604 1.23793 37.05618 1.000 29.79177 960 SER A CA 1
ATOM 1052 C C . SER A 1 234 ? 32.34451 -0.18354 36.76960 1.000 31.25820 960 SER A C 1
ATOM 1053 O O . SER A 1 234 ? 32.74680 -0.90864 37.68694 1.000 34.65399 960 SER A O 1
ATOM 1056 N N . LEU A 1 235 ? 32.29954 -0.60195 35.50255 1.000 25.57294 961 LEU A N 1
ATOM 1057 C CA . LEU A 1 235 ? 32.76017 -1.94336 35.15770 1.000 28.45138 961 LEU A CA 1
ATOM 1058 C C . LEU A 1 235 ? 34.26477 -2.07903 35.35387 1.000 36.29739 961 LEU A C 1
ATOM 1059 O O . LEU A 1 235 ? 34.74497 -3.12283 35.81200 1.000 35.89450 961 LEU A O 1
ATOM 1064 N N . ALA A 1 236 ? 35.02497 -1.03684 35.00810 1.000 37.49104 962 ALA A N 1
ATOM 1065 C CA . ALA A 1 236 ? 36.47015 -1.07883 35.20665 1.000 38.63263 962 ALA A CA 1
ATOM 1066 C C . ALA A 1 236 ? 36.82201 -1.10495 36.68869 1.000 28.74112 962 ALA A C 1
ATOM 1067 O O . ALA A 1 236 ? 37.73186 -1.83240 37.10335 1.000 35.00690 962 ALA A O 1
ATOM 1069 N N . VAL A 1 237 ? 36.11526 -0.31494 37.50002 1.000 30.47535 963 VAL A N 1
ATOM 1070 C CA . VAL A 1 237 ? 36.31139 -0.36218 38.94702 1.000 39.17147 963 VAL A CA 1
ATOM 1071 C C . VAL A 1 237 ? 35.94738 -1.74103 39.48143 1.000 45.11101 963 VAL A C 1
ATOM 1072 O O . VAL A 1 237 ? 36.68224 -2.33406 40.28069 1.000 44.11879 963 VAL A O 1
ATOM 1076 N N . PHE A 1 238 ? 34.80636 -2.27220 39.03698 1.000 40.37286 964 PHE A N 1
ATOM 1077 C CA . PHE A 1 238 ? 34.35701 -3.58492 39.48860 1.000 36.25055 964 PHE A CA 1
ATOM 1078 C C . PHE A 1 238 ? 35.36642 -4.66787 39.12587 1.000 35.55397 964 PHE A C 1
ATOM 1079 O O . PHE A 1 238 ? 35.75698 -5.47882 39.97360 1.000 34.23736 964 PHE A O 1
ATOM 1087 N N . ALA A 1 239 ? 35.80443 -4.69309 37.86462 1.000 35.05972 965 ALA A N 1
ATOM 1088 C CA . ALA A 1 239 ? 36.72548 -5.73455 37.42162 1.000 30.33251 965 ALA A CA 1
ATOM 1089 C C . ALA A 1 239 ? 38.08845 -5.60799 38.08884 1.000 48.08638 965 ALA A C 1
ATOM 1090 O O . ALA A 1 239 ? 38.74858 -6.62249 38.34244 1.000 40.89784 965 ALA A O 1
ATOM 1092 N N . ALA A 1 240 ? 38.52520 -4.38042 38.37923 1.000 42.09162 966 ALA A N 1
ATOM 1093 C CA . ALA A 1 240 ? 39.81932 -4.19138 39.02636 1.000 46.65307 966 ALA A CA 1
ATOM 1094 C C . ALA A 1 240 ? 39.78927 -4.66185 40.47491 1.000 40.14139 966 ALA A C 1
ATOM 1095 O O . ALA A 1 240 ? 40.71963 -5.33523 40.93402 1.000 42.13478 966 ALA A O 1
ATOM 1097 N N . GLU A 1 241 ? 38.72990 -4.31739 41.21130 1.000 40.44323 967 GLU A N 1
ATOM 1098 C CA . GLU A 1 241 ? 38.64366 -4.72716 42.60860 1.000 35.84558 967 GLU A CA 1
ATOM 1099 C C . GLU A 1 241 ? 38.37095 -6.21954 42.74121 1.000 43.51064 967 GLU A C 1
ATOM 1100 O O . GLU A 1 241 ? 38.72003 -6.82158 43.76322 1.000 48.29822 967 GLU A O 1
ATOM 1106 N N . LEU A 1 242 ? 37.75398 -6.83132 41.72705 1.000 37.38815 968 LEU A N 1
ATOM 1107 C CA . LEU A 1 242 ? 37.59580 -8.28221 41.72560 1.000 40.34388 968 LEU A CA 1
ATOM 1108 C C . LEU A 1 242 ? 38.95136 -8.97238 41.66333 1.000 48.80694 968 LEU A C 1
ATOM 1109 O O . LEU A 1 242 ? 39.23347 -9.88662 42.44603 1.000 42.33068 968 LEU A O 1
ATOM 1114 N N . LYS A 1 243 ? 39.80767 -8.54152 40.73374 1.000 42.30315 969 LYS A N 1
ATOM 1115 C CA . LYS A 1 243 ? 41.14629 -9.11357 40.63825 1.000 48.38345 969 LYS A CA 1
ATOM 1116 C C . LYS A 1 243 ? 41.94768 -8.85844 41.90841 1.000 44.88140 969 LYS A C 1
ATOM 1117 O O . LYS A 1 243 ? 42.73709 -9.70991 42.33426 1.000 47.64265 969 LYS A O 1
ATOM 1123 N N . THR A 1 244 ? 41.75640 -7.69128 42.52841 1.000 44.22756 970 THR A N 1
ATOM 1124 C CA . THR A 1 244 ? 42.46322 -7.38279 43.76802 1.000 49.67544 970 THR A CA 1
ATOM 1125 C C . THR A 1 244 ? 42.10217 -8.37694 44.86456 1.000 58.55221 970 THR A C 1
ATOM 1126 O O . THR A 1 244 ? 42.98079 -8.90124 45.55892 1.000 61.49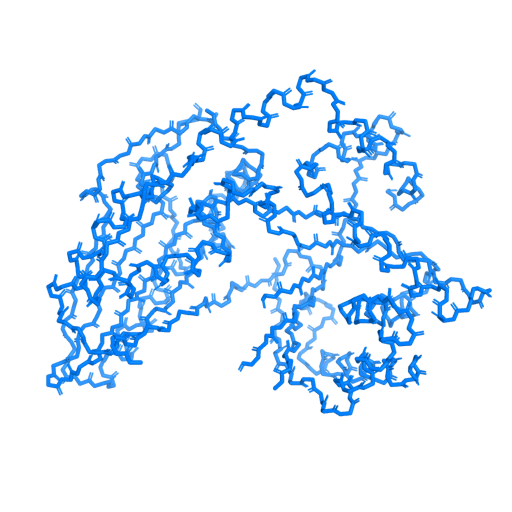321 970 THR A O 1
ATOM 1130 N N . LEU A 1 245 ? 40.80661 -8.65341 45.03023 1.000 53.91661 971 LEU A N 1
ATOM 1131 C CA . LEU A 1 245 ? 40.37881 -9.60076 46.05413 1.000 48.30318 971 LEU A CA 1
ATOM 1132 C C . LEU A 1 245 ? 40.78783 -11.02380 45.69764 1.000 48.28274 971 LEU A C 1
ATOM 1133 O O . LEU A 1 245 ? 41.20478 -11.79277 46.57186 1.000 56.17230 971 LEU A O 1
ATOM 1138 N N . LEU A 1 246 ? 40.67308 -11.39463 44.41979 1.000 46.80881 972 LEU A N 1
ATOM 1139 C CA . LEU A 1 246 ? 41.06696 -12.73338 43.99681 1.000 50.11711 972 LEU A CA 1
ATOM 1140 C C . LEU A 1 246 ? 42.57073 -12.95357 44.09836 1.000 56.36475 972 LEU A C 1
ATOM 1141 O O . LEU A 1 246 ? 43.01447 -14.10645 44.12109 1.000 52.80700 972 LEU A O 1
ATOM 1146 N N . ASP A 1 247 ? 43.35942 -11.88275 44.15726 1.000 56.98254 973 ASP A N 1
ATOM 1147 C CA . ASP A 1 247 ? 44.79825 -11.97832 44.36163 1.000 62.62236 973 ASP A CA 1
ATOM 1148 C C . ASP A 1 247 ? 45.18611 -11.97837 45.83354 1.000 61.70955 973 ASP A C 1
ATOM 1149 O O . ASP A 1 247 ? 46.37548 -12.09480 46.14666 1.000 63.57341 973 ASP A O 1
ATOM 1154 N N . GLY A 1 248 ? 44.21844 -11.85083 46.73942 1.000 58.30620 974 GLY A N 1
ATOM 1155 C CA . GLY A 1 248 ? 44.49412 -11.78883 48.15557 1.000 55.27739 974 GLY A CA 1
ATOM 1156 C C . GLY A 1 248 ? 44.69611 -10.39490 48.70754 1.000 66.35717 974 GLY A C 1
ATOM 1157 O O . GLY A 1 248 ? 44.83341 -10.24486 49.92865 1.000 73.81738 974 GLY A O 1
ATOM 1158 N N . GLY A 1 249 ? 44.71672 -9.37391 47.85710 1.000 58.74018 975 GLY A N 1
ATOM 1159 C CA . GLY A 1 249 ? 44.90524 -8.01412 48.31154 1.000 55.28623 975 GLY A CA 1
ATOM 1160 C C . GLY A 1 249 ? 43.70348 -7.49088 49.07646 1.000 46.70354 975 GLY A C 1
ATOM 1161 O O . GLY A 1 249 ? 42.67693 -8.15158 49.23663 1.000 64.53010 975 GLY A O 1
ATOM 1162 N N . ARG A 1 250 ? 43.84599 -6.26202 49.56277 1.000 60.78354 976 ARG A N 1
ATOM 1163 C CA . ARG A 1 250 ? 42.79765 -5.59392 50.31559 1.000 67.65363 976 ARG A CA 1
ATOM 1164 C C . ARG A 1 250 ? 42.35662 -4.33135 49.58922 1.000 63.50661 976 ARG A C 1
ATOM 1165 O O . ARG A 1 250 ? 43.10208 -3.74810 48.79737 1.000 57.13455 976 ARG A O 1
ATOM 1173 N N . LEU A 1 251 ? 41.12797 -3.91447 49.87441 1.000 57.21178 977 LEU A N 1
ATOM 1174 C CA . LEU A 1 251 ? 40.53889 -2.72532 49.28067 1.000 61.04669 977 LEU A CA 1
ATOM 1175 C C . LEU A 1 251 ? 40.48825 -1.60633 50.30969 1.000 53.95667 977 LEU A C 1
ATOM 1176 O O . LEU A 1 251 ? 40.20206 -1.84419 51.48757 1.000 64.72955 977 LEU A O 1
ATOM 1181 N N . GLY A 1 252 ? 40.76872 -0.38737 49.85851 1.000 56.50239 978 GLY A N 1
ATOM 1182 C CA . GLY A 1 252 ? 40.69516 0.76122 50.73146 1.000 53.01886 978 GLY A CA 1
ATOM 1183 C C . GLY A 1 252 ? 39.27038 1.22429 50.95005 1.000 57.90045 978 GLY A C 1
ATOM 1184 O O . GLY A 1 252 ? 38.33052 0.79115 50.28471 1.000 64.81336 978 GLY A O 1
ATOM 1185 N N . VAL A 1 253 ? 39.11267 2.12962 51.91459 1.000 57.34984 979 VAL A N 1
ATOM 1186 C CA . VAL A 1 253 ? 37.79417 2.66975 52.21367 1.000 53.16438 979 VAL A CA 1
ATOM 1187 C C . VAL A 1 253 ? 37.35190 3.58784 51.08308 1.000 60.86440 979 VAL A C 1
ATOM 1188 O O . VAL A 1 253 ? 38.13631 4.39723 50.56977 1.000 61.30480 979 VAL A O 1
ATOM 1192 N N . LEU A 1 254 ? 36.09111 3.45778 50.68058 1.000 59.92516 980 LEU A N 1
ATOM 1193 C CA . LEU A 1 254 ? 35.54240 4.33293 49.65559 1.000 52.66939 980 LEU A CA 1
ATOM 1194 C C . LEU A 1 254 ? 35.39458 5.75174 50.19141 1.000 51.10013 980 LEU A C 1
ATOM 1195 O O . LEU A 1 254 ? 34.96890 5.96530 51.33007 1.000 53.12403 980 LEU A O 1
ATOM 1200 N N . ALA A 1 255 ? 35.75073 6.72675 49.35385 1.000 48.22467 981 ALA A N 1
ATOM 1201 C CA . ALA A 1 255 ? 35.68519 8.13203 49.73495 1.000 53.57090 981 ALA A CA 1
ATOM 1202 C C . ALA A 1 255 ? 34.26913 8.69635 49.73348 1.000 53.23117 981 ALA A C 1
ATOM 1203 O O . ALA A 1 255 ? 34.00153 9.64727 50.47567 1.000 63.84200 981 ALA A O 1
ATOM 1205 N N . SER A 1 256 ? 33.35999 8.14100 48.93422 1.000 53.47598 982 SER A N 1
ATOM 1206 C CA . SER A 1 256 ? 32.01497 8.68640 48.81251 1.000 50.96531 982 SER A CA 1
ATOM 1207 C C . SER A 1 256 ? 31.03578 7.55566 48.51574 1.000 49.62459 982 SER A C 1
ATOM 1208 O O . SER A 1 256 ? 31.40305 6.37733 48.47473 1.000 40.51688 982 SER A O 1
ATOM 1211 N N . THR A 1 257 ? 29.77495 7.92876 48.33381 1.000 48.44914 983 THR A N 1
ATOM 1212 C CA . THR A 1 257 ? 28.68347 7.02805 47.99698 1.000 50.06506 983 THR A CA 1
ATOM 1213 C C . THR A 1 257 ? 27.80014 7.71111 46.96399 1.000 47.08856 983 THR A C 1
ATOM 1214 O O . THR A 1 257 ? 27.87841 8.93180 46.78626 1.000 44.18705 983 THR A O 1
ATOM 1218 N N . PRO A 1 258 ? 26.95414 6.95112 46.25698 1.000 46.52579 984 PRO A N 1
ATOM 1219 C CA . PRO A 1 258 ? 25.99001 7.60457 45.35441 1.000 46.73164 984 PRO A CA 1
ATOM 1220 C C . PRO A 1 258 ? 25.06999 8.58118 46.06460 1.000 41.71140 984 PRO A C 1
ATOM 1221 O O . PRO A 1 258 ? 24.67908 9.59590 45.47302 1.000 38.03820 984 PRO A O 1
ATOM 1225 N N . GLU A 1 259 ? 24.71881 8.30872 47.32279 1.000 41.48033 985 GLU A N 1
ATOM 1226 C CA . GLU A 1 259 ? 23.87477 9.23159 48.07356 1.000 53.04091 985 GLU A CA 1
ATOM 1227 C C . GLU A 1 259 ? 24.59992 10.54486 48.34457 1.000 42.92843 985 GLU A C 1
ATOM 1228 O O . GLU A 1 259 ? 23.99697 11.62184 48.26168 1.000 34.67245 985 GLU A O 1
ATOM 1234 N N . GLN A 1 260 ? 25.89465 10.47510 48.67033 1.000 45.56354 986 GLN A N 1
ATOM 1235 C CA . GLN A 1 260 ? 26.67620 11.69196 48.87334 1.000 54.11354 986 GLN A CA 1
ATOM 1236 C C . GLN A 1 260 ? 26.79825 12.48894 47.58169 1.000 49.06657 986 GLN A C 1
ATOM 1237 O O . GLN A 1 260 ? 26.70268 13.72240 47.59100 1.000 39.52186 986 GLN A O 1
ATOM 1243 N N . VAL A 1 261 ? 27.01907 11.79821 46.46123 1.000 40.61580 987 VAL A N 1
ATOM 1244 C CA . VAL A 1 261 ? 27.10641 12.46890 45.16689 1.000 34.35312 987 VAL A CA 1
ATOM 1245 C C . VAL A 1 261 ? 25.80779 13.20440 44.86363 1.000 35.72279 987 VAL A C 1
ATOM 1246 O O . VAL A 1 261 ? 25.81482 14.35959 44.42152 1.000 41.43922 987 VAL A O 1
ATOM 1250 N N . ALA A 1 262 ? 24.67072 12.54749 45.10637 1.000 36.59400 988 ALA A N 1
ATOM 1251 C CA . ALA A 1 262 ? 23.38498 13.20497 44.89919 1.000 39.45155 988 ALA A CA 1
ATOM 1252 C C . ALA A 1 262 ? 23.18843 14.36469 45.86588 1.000 48.50533 988 ALA A C 1
ATOM 1253 O O . ALA A 1 262 ? 22.53543 15.35688 45.52093 1.000 49.46598 988 ALA A O 1
ATOM 1255 N N . ALA A 1 263 ? 23.74508 14.25952 47.07489 1.000 53.20906 989 ALA A N 1
ATOM 1256 C CA . ALA A 1 263 ? 23.63301 15.34232 48.04629 1.000 49.36244 989 ALA A CA 1
ATOM 1257 C C . ALA A 1 263 ? 24.42431 16.56467 47.59785 1.000 39.57548 989 ALA A C 1
ATOM 1258 O O . ALA A 1 263 ? 23.90685 17.68797 47.60650 1.000 42.32492 989 ALA A O 1
ATOM 1260 N N . ARG A 1 264 ? 25.68693 16.36413 47.20469 1.000 39.69413 990 ARG A N 1
ATOM 1261 C CA A ARG A 1 264 ? 26.50631 17.47385 46.72566 0.600 47.52579 990 ARG A CA 1
ATOM 1262 C CA B ARG A 1 264 ? 26.49207 17.48825 46.73886 0.400 48.89898 990 ARG A CA 1
ATOM 1263 C C . ARG A 1 264 ? 25.87134 18.14830 45.51585 1.000 49.84389 990 ARG A C 1
ATOM 1264 O O . ARG A 1 264 ? 25.97613 19.36965 45.35028 1.000 53.25046 990 ARG A O 1
ATOM 1279 N N . GLU A 1 265 ? 25.21546 17.36526 44.65465 1.000 49.35631 991 GLU A N 1
ATOM 1280 C CA . GLU A 1 265 ? 24.55226 17.94591 43.49210 1.000 44.17817 991 GLU A CA 1
ATOM 1281 C C . GLU A 1 265 ? 23.35593 18.79206 43.90799 1.000 40.71304 991 GLU A C 1
ATOM 1282 O O . GLU A 1 265 ? 23.11131 19.85670 43.32830 1.000 42.14434 991 GLU A O 1
ATOM 1288 N N . ARG A 1 266 ? 22.59757 18.33420 44.90870 1.000 46.20116 992 ARG A N 1
ATOM 1289 C CA . ARG A 1 266 ? 21.47919 19.12761 45.41045 1.000 54.77908 992 ARG A CA 1
ATOM 1290 C C . ARG A 1 266 ? 21.95354 20.48135 45.92083 1.000 47.56088 992 ARG A C 1
ATOM 1291 O O . ARG A 1 266 ? 21.29021 21.50326 45.70687 1.000 44.85774 992 ARG A O 1
ATOM 1299 N N . ALA A 1 267 ? 23.10401 20.50661 46.59619 1.000 42.40173 993 ALA A N 1
ATOM 1300 C CA . ALA A 1 267 ? 23.66366 21.76771 47.06854 1.000 53.40153 993 ALA A CA 1
ATOM 1301 C C . ALA A 1 267 ? 24.12360 22.63469 45.90464 1.000 51.90450 993 ALA A C 1
ATOM 1302 O O . ALA A 1 267 ? 23.80478 23.82842 45.84401 1.000 50.43131 993 ALA A O 1
ATOM 1304 N N . ALA A 1 268 ? 24.87961 22.05037 44.96952 1.000 53.61925 994 ALA A N 1
ATOM 1305 C CA . ALA A 1 268 ? 25.39472 22.82928 43.84866 1.000 44.17172 994 ALA A CA 1
ATOM 1306 C C . ALA A 1 268 ? 24.26995 23.37123 42.97580 1.000 48.52234 994 ALA A C 1
ATOM 1307 O O . ALA A 1 268 ? 24.45303 24.38030 42.28593 1.000 57.91933 994 ALA A O 1
ATOM 1309 N N . LEU A 1 269 ? 23.10438 22.72111 42.98950 1.000 53.08262 995 LEU A N 1
ATOM 1310 C CA . LEU A 1 269 ? 21.95876 23.24492 42.25377 1.000 50.59773 995 LEU A CA 1
ATOM 1311 C C . LEU A 1 269 ? 21.35930 24.45130 42.96464 1.000 63.79511 995 LEU A C 1
ATOM 1312 O O . LEU A 1 269 ? 21.07923 25.47776 42.33527 1.000 59.36853 995 LEU A O 1
ATOM 1317 N N . ALA A 1 270 ? 21.14673 24.34181 44.27999 1.000 60.45290 996 ALA A N 1
ATOM 1318 C CA . ALA A 1 270 ? 20.58383 25.45695 45.03636 1.000 58.41992 996 ALA A CA 1
ATOM 1319 C C . ALA A 1 270 ? 21.53032 26.65038 45.05090 1.000 51.34069 996 ALA A C 1
ATOM 1320 O O . ALA A 1 270 ? 21.08480 27.80399 45.01931 1.000 57.60128 996 ALA A O 1
ATOM 1322 N N . SER A 1 271 ? 22.83991 26.39384 45.10184 1.000 49.91738 997 SER A N 1
ATOM 1323 C CA . SER A 1 271 ? 23.81176 27.47673 45.01620 1.000 51.48479 997 SER A CA 1
ATOM 1324 C C . SER A 1 271 ? 23.72856 28.20852 43.68434 1.000 66.83867 997 SER A C 1
ATOM 1325 O O . SER A 1 271 ? 24.12404 29.37690 43.60262 1.000 63.79300 997 SER A O 1
ATOM 1328 N N . GLY A 1 272 ? 23.22303 27.54869 42.64381 1.000 63.95492 998 GLY A N 1
ATOM 1329 C CA . GLY A 1 272 ? 22.99797 28.17698 41.36164 1.000 48.24358 998 GLY A CA 1
ATOM 1330 C C . GLY A 1 272 ? 24.20378 28.26285 40.45414 1.000 54.86865 998 GLY A C 1
ATOM 1331 O O . GLY A 1 272 ? 24.09283 28.83797 39.36381 1.000 55.88543 998 GLY A O 1
ATOM 1332 N N . ARG A 1 273 ? 25.35158 27.71107 40.85517 1.000 47.65350 999 ARG A N 1
ATOM 1333 C CA . ARG A 1 273 ? 26.53868 27.82962 40.01573 1.000 56.40579 999 ARG A CA 1
ATOM 1334 C C . ARG A 1 273 ? 26.46324 26.91330 38.80060 1.000 58.95322 999 ARG A C 1
ATOM 1335 O O . ARG A 1 273 ? 27.03486 27.23240 37.75201 1.000 58.38305 999 ARG A O 1
ATOM 1343 N N . LEU A 1 274 ? 25.76021 25.78366 38.91212 1.000 51.09081 1000 LEU A N 1
ATOM 1344 C CA . LEU A 1 274 ? 25.57922 24.91790 37.75135 1.000 51.08194 1000 LEU A CA 1
ATOM 1345 C C . LEU A 1 274 ? 24.69160 25.58142 36.70606 1.000 50.58141 1000 LEU A C 1
ATOM 1346 O O . LEU A 1 274 ? 24.97617 25.51102 35.50447 1.000 50.20877 1000 LEU A O 1
ATOM 1351 N N . ASP A 1 275 ? 23.61343 26.23487 37.14635 1.000 53.16282 1001 ASP A N 1
ATOM 1352 C CA . ASP A 1 275 ? 22.71374 26.90027 36.21076 1.000 49.36558 1001 ASP A CA 1
ATOM 1353 C C . ASP A 1 275 ? 23.37604 28.10134 35.54829 1.000 63.62673 1001 ASP A C 1
ATOM 1354 O O . ASP A 1 275 ? 23.01161 28.46497 34.42445 1.000 60.97552 1001 ASP A O 1
ATOM 1359 N N . ARG A 1 276 ? 24.34413 28.72817 36.22086 1.000 60.23068 1002 ARG A N 1
ATOM 1360 C CA . ARG A 1 276 ? 25.04350 29.85691 35.61614 1.000 57.10394 1002 ARG A CA 1
ATOM 1361 C C . ARG A 1 276 ? 25.94799 29.39671 34.48081 1.000 54.64804 1002 ARG A C 1
ATOM 1362 O O . ARG A 1 276 ? 26.08497 30.09246 33.46732 1.000 55.09018 1002 ARG A O 1
ATOM 1370 N N . VAL A 1 277 ? 26.57316 28.22752 34.63203 1.000 51.18449 1003 VAL A N 1
ATOM 1371 C CA . VAL A 1 277 ? 27.34069 27.65343 33.53257 1.000 53.74126 1003 VAL A CA 1
ATOM 1372 C C . VAL A 1 277 ? 26.41388 27.26379 32.38831 1.000 49.51523 1003 VAL A C 1
ATOM 1373 O O . VAL A 1 277 ? 26.72036 27.49984 31.21327 1.000 53.25095 1003 VAL A O 1
ATOM 1377 N N . ALA A 1 278 ? 25.26187 26.67069 32.71175 1.000 51.33977 1004 ALA A N 1
ATOM 1378 C CA . ALA A 1 278 ? 24.31728 26.27341 31.67246 1.000 52.07851 1004 ALA A CA 1
ATOM 1379 C C . ALA A 1 278 ? 23.74949 27.48644 30.94580 1.000 57.56063 1004 ALA A C 1
ATOM 1380 O O . ALA A 1 278 ? 23.53627 27.44666 29.72794 1.000 52.70889 1004 ALA A O 1
ATOM 1382 N N . GLU A 1 279 ? 23.50091 28.57738 31.67474 1.000 58.56910 1005 GLU A N 1
ATOM 1383 C CA . GLU A 1 279 ? 22.95437 29.77305 31.04203 1.000 57.34039 1005 GLU A CA 1
ATOM 1384 C C . GLU A 1 279 ? 23.95705 30.41750 30.09293 1.000 51.42794 1005 GLU A C 1
ATOM 1385 O O . GLU A 1 279 ? 23.55666 31.01683 29.08849 1.000 61.26568 1005 GLU A O 1
ATOM 1391 N N . ARG A 1 280 ? 25.25489 30.30785 30.38664 1.000 45.50964 1006 ARG A N 1
ATOM 1392 C CA . ARG A 1 280 ? 26.26408 30.75740 29.43304 1.000 45.92688 1006 ARG A CA 1
ATOM 1393 C C . ARG A 1 280 ? 26.23889 29.89528 28.17806 1.000 64.13039 1006 ARG A C 1
ATOM 1394 O O . ARG A 1 280 ? 26.29626 30.40707 27.05345 1.000 57.92556 1006 ARG A O 1
ATOM 1402 N N . TRP A 1 281 ? 26.14620 28.57525 28.35741 1.000 59.08465 1007 TRP A N 1
ATOM 1403 C CA . TRP A 1 281 ? 26.12813 27.66479 27.21793 1.000 50.74001 1007 TRP A CA 1
ATOM 1404 C C . TRP A 1 281 ? 24.88377 27.86747 26.36296 1.000 48.75046 1007 TRP A C 1
ATOM 1405 O O . TRP A 1 281 ? 24.93714 27.72979 25.13510 1.000 53.28614 1007 TRP A O 1
ATOM 1416 N N . ALA A 1 282 ? 23.75273 28.19580 26.99466 1.000 47.14387 1008 ALA A N 1
ATOM 1417 C CA . ALA A 1 282 ? 22.50437 28.35029 26.25373 1.000 53.22750 1008 ALA A CA 1
ATOM 1418 C C . ALA A 1 282 ? 22.59054 29.46650 25.22108 1.000 69.63553 1008 ALA A C 1
ATOM 1419 O O . ALA A 1 282 ? 21.86264 29.44311 24.22200 1.000 63.58757 1008 ALA A O 1
ATOM 1421 N N . GLU A 1 283 ? 23.46820 30.44762 25.44122 1.000 71.58144 1009 GLU A N 1
ATOM 1422 C CA . GLU A 1 283 ? 23.63441 31.52923 24.47542 1.000 72.47131 1009 GLU A CA 1
ATOM 1423 C C . GLU A 1 283 ? 24.21259 31.01043 23.16414 1.000 63.09419 1009 GLU A C 1
ATOM 1424 O O . GLU A 1 283 ? 23.69225 31.30707 22.08230 1.000 65.27563 1009 GLU A O 1
ATOM 1430 N N . ARG A 1 284 ? 25.29201 30.22942 23.24307 1.000 64.76268 1010 ARG A N 1
ATOM 1431 C CA . ARG A 1 284 ? 25.92048 29.70105 22.03706 1.000 59.33460 1010 ARG A CA 1
ATOM 1432 C C . ARG A 1 284 ? 25.02843 28.68493 21.33223 1.000 70.92652 1010 ARG A C 1
ATOM 1433 O O . ARG A 1 284 ? 25.03292 28.60957 20.09780 1.000 67.57961 1010 ARG A O 1
ATOM 1441 N N . LEU A 1 285 ? 24.24279 27.91843 22.08798 1.000 61.85538 1011 LEU A N 1
ATOM 1442 C CA . LEU A 1 285 ? 23.44765 26.83298 21.52789 1.000 56.46125 1011 LEU A CA 1
ATOM 1443 C C . LEU A 1 285 ? 22.03658 27.24879 21.13285 1.000 61.75368 1011 LEU A C 1
ATOM 1444 O O . LEU A 1 285 ? 21.31796 26.43716 20.53989 1.000 64.16348 1011 LEU A O 1
ATOM 1449 N N . LEU A 1 286 ? 21.62447 28.47769 21.44356 1.000 61.22357 1012 LEU A N 1
ATOM 1450 C CA . LEU A 1 286 ? 20.24968 28.89162 21.16861 1.000 61.65596 1012 LEU A CA 1
ATOM 1451 C C . LEU A 1 286 ? 19.85287 28.80112 19.69626 1.000 59.89861 1012 LEU A C 1
ATOM 1452 O O . LEU A 1 286 ? 18.72075 28.36369 19.42368 1.000 57.94154 1012 LEU A O 1
ATOM 1457 N N . PRO A 1 287 ? 20.68270 29.19430 18.72027 1.000 57.48818 1013 PRO A N 1
ATOM 1458 C CA . PRO A 1 287 ? 20.26849 29.02512 17.31569 1.000 64.41259 1013 PRO A CA 1
ATOM 1459 C C . PRO A 1 287 ? 19.97744 27.58480 16.93188 1.000 66.83444 1013 PRO A C 1
ATOM 1460 O O . PRO A 1 287 ? 19.10951 27.34428 16.08330 1.000 68.54409 1013 PRO A O 1
ATOM 1464 N N . LEU A 1 288 ? 20.67311 26.61745 17.52833 1.000 59.86106 1014 LEU A N 1
ATOM 1465 C CA . LEU A 1 288 ? 20.47663 25.21728 17.17812 1.000 60.31350 1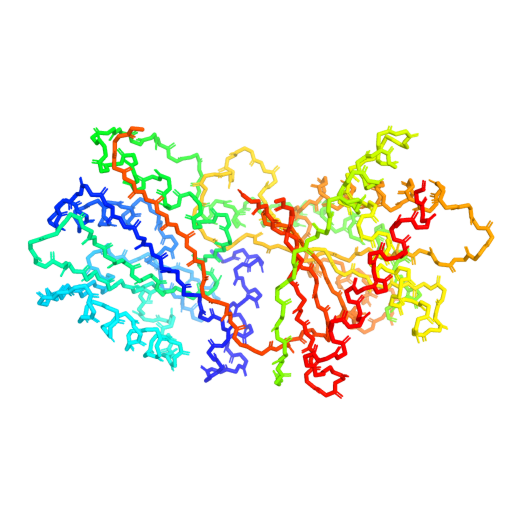014 LEU A CA 1
ATOM 1466 C C . LEU A 1 288 ? 19.32169 24.56580 17.92671 1.000 58.69541 1014 LEU A C 1
ATOM 1467 O O . LEU A 1 288 ? 18.89357 23.47456 17.53605 1.000 74.03334 1014 LEU A O 1
ATOM 1472 N N . ALA A 1 289 ? 18.81119 25.19411 18.98045 1.000 63.38479 1015 ALA A N 1
ATOM 1473 C CA . ALA A 1 289 ? 17.76711 24.58360 19.79754 1.000 60.96788 1015 ALA A CA 1
ATOM 1474 C C . ALA A 1 289 ? 16.41934 24.58387 19.08292 1.000 59.63690 1015 ALA A C 1
ATOM 1475 O O . ALA A 1 289 ? 16.13280 25.46623 18.27441 1.000 71.00081 1015 ALA A O 1
ATOM 1477 N N . ARG A 1 305 ? 14.21574 2.45806 18.57705 1.000 51.06971 1031 ARG A N 1
ATOM 1478 C CA . ARG A 1 305 ? 14.23988 2.22629 17.13729 1.000 47.87333 1031 ARG A CA 1
ATOM 1479 C C . ARG A 1 305 ? 15.30914 1.20209 16.77047 1.000 35.33534 1031 ARG A C 1
ATOM 1480 O O . ARG A 1 305 ? 16.23018 0.95353 17.54603 1.000 39.40633 1031 ARG A O 1
ATOM 1488 N N . ALA A 1 306 ? 15.17956 0.60798 15.58673 1.000 36.82562 1032 ALA A N 1
ATOM 1489 C CA . ALA A 1 306 ? 16.16745 -0.35566 15.12173 1.000 30.10693 1032 ALA A CA 1
ATOM 1490 C C . ALA A 1 306 ? 17.46755 0.35081 14.75992 1.000 33.22321 1032 ALA A C 1
ATOM 1491 O O . ALA A 1 306 ? 17.46140 1.43768 14.17510 1.000 34.18254 1032 ALA A O 1
ATOM 1493 N N . GLY A 1 307 ? 18.59171 -0.27504 15.11053 1.000 32.47829 1033 GLY A N 1
ATOM 1494 C CA . GLY A 1 307 ? 19.88738 0.31870 14.88050 1.000 27.46217 1033 GLY A CA 1
ATOM 1495 C C . GLY A 1 307 ? 20.85460 -0.66782 14.25616 1.000 38.90916 1033 GLY A C 1
ATOM 1496 O O . GLY A 1 307 ? 20.66689 -1.88342 14.30625 1.000 37.83738 1033 GLY A O 1
ATOM 1497 N N . GLN A 1 308 ? 21.90388 -0.11058 13.65767 1.000 31.06636 1034 GLN A N 1
ATOM 1498 C CA . GLN A 1 308 ? 22.98247 -0.87883 13.05252 1.000 27.59706 1034 GLN A CA 1
ATOM 1499 C C . GLN A 1 308 ? 24.29235 -0.48774 13.71843 1.000 27.88005 1034 GLN A C 1
ATOM 1500 O O . GLN A 1 308 ? 24.60850 0.70205 13.82117 1.000 30.90890 1034 GLN A O 1
ATOM 1506 N N . ARG A 1 309 ? 25.04628 -1.48431 14.17155 1.000 29.89989 1035 ARG A N 1
ATOM 1507 C CA . ARG A 1 309 ? 26.31417 -1.26579 14.85044 1.000 32.81535 1035 ARG A CA 1
ATOM 1508 C C . ARG A 1 309 ? 27.43720 -1.91141 14.05289 1.000 31.84629 1035 ARG A C 1
ATOM 1509 O O . ARG A 1 309 ? 27.30067 -3.03994 13.57107 1.000 35.03899 1035 ARG A O 1
ATOM 1517 N N . LEU A 1 310 ? 28.54612 -1.19020 13.91353 1.000 28.76102 1036 LEU A N 1
ATOM 1518 C CA . LEU A 1 310 ? 29.69768 -1.69643 13.17537 1.000 24.18719 1036 LEU A CA 1
ATOM 1519 C C . LEU A 1 310 ? 30.96533 -1.13826 13.79860 1.000 31.85589 1036 LEU A C 1
ATOM 1520 O O . LEU A 1 310 ? 31.14677 0.08187 13.84897 1.000 32.15519 1036 LEU A O 1
ATOM 1525 N N . ALA A 1 311 ? 31.83330 -2.02738 14.26984 1.000 33.39107 1037 ALA A N 1
ATOM 1526 C CA . ALA A 1 311 ? 33.12468 -1.64800 14.82325 1.000 32.14173 1037 ALA A CA 1
ATOM 1527 C C . ALA A 1 311 ? 34.19674 -1.85060 13.76299 1.000 37.97743 1037 ALA A C 1
ATOM 1528 O O . ALA A 1 311 ? 34.31912 -2.94235 13.19812 1.000 40.37857 1037 ALA A O 1
ATOM 1530 N N . LEU A 1 312 ? 34.96313 -0.79758 13.49066 1.000 36.84890 1038 LEU A N 1
ATOM 1531 C CA . LEU A 1 312 ? 35.97882 -0.83638 12.45545 1.000 38.30416 1038 LEU A CA 1
ATOM 1532 C C . LEU A 1 312 ? 37.29197 -0.28839 12.99482 1.000 39.21003 1038 LEU A C 1
ATOM 1533 O O . LEU A 1 312 ? 37.30190 0.72616 13.70457 1.000 35.55850 1038 LEU A O 1
ATOM 1538 N N . PRO A 1 313 ? 38.41142 -0.93663 12.68127 1.000 43.00518 1039 PRO A N 1
ATOM 1539 C CA . PRO A 1 313 ? 39.70243 -0.45187 13.17931 1.000 38.72355 1039 PRO A CA 1
ATOM 1540 C C . PRO A 1 313 ? 40.09565 0.85614 12.51169 1.000 47.76361 1039 PRO A C 1
ATOM 1541 O O . PRO A 1 313 ? 39.85253 1.06723 11.32118 1.000 46.06937 1039 PRO A O 1
ATOM 1545 N N . VAL A 1 314 ? 40.70258 1.74041 13.29611 1.000 46.99408 1040 VAL A N 1
ATOM 1546 C CA . VAL A 1 314 ? 41.24730 2.98576 12.76700 1.000 47.36997 1040 VAL A CA 1
ATOM 1547 C C . VAL A 1 314 ? 42.62010 2.68916 12.17863 1.000 51.89952 1040 VAL A C 1
ATOM 1548 O O . VAL A 1 314 ? 43.50834 2.18794 12.87619 1.000 53.66354 1040 VAL A O 1
ATOM 1552 N N . SER A 1 315 ? 42.79254 2.99338 10.89392 1.000 47.31841 1041 SER A N 1
ATOM 1553 C CA . SER A 1 315 ? 44.02294 2.65316 10.19551 1.000 51.29251 1041 SER A CA 1
ATOM 1554 C C . SER A 1 315 ? 45.22483 3.33740 10.84354 1.000 57.91189 1041 SER A C 1
ATOM 1555 O O . SER A 1 315 ? 45.10643 4.36555 11.51658 1.000 60.41218 1041 SER A O 1
ATOM 1558 N N . ALA A 1 316 ? 46.40007 2.73825 10.63560 1.000 49.49627 1042 ALA A N 1
ATOM 1559 C CA . ALA A 1 316 ? 47.61516 3.25320 11.25864 1.000 59.05722 1042 ALA A CA 1
ATOM 1560 C C . ALA A 1 316 ? 47.94635 4.65235 10.75649 1.000 59.61687 1042 ALA A C 1
ATOM 1561 O O . ALA A 1 316 ? 48.37829 5.51226 11.53376 1.000 64.99841 1042 ALA A O 1
ATOM 1563 N N . ALA A 1 317 ? 47.74849 4.89967 9.45897 1.000 60.40356 1043 ALA A N 1
ATOM 1564 C CA . ALA A 1 317 ? 48.02109 6.22305 8.90781 1.000 61.65248 1043 ALA A CA 1
ATOM 1565 C C . ALA A 1 317 ? 47.10146 7.27377 9.51595 1.000 57.41688 1043 ALA A C 1
ATOM 1566 O O . ALA A 1 317 ? 47.53897 8.38733 9.82905 1.000 57.82335 1043 ALA A O 1
ATOM 1568 N N . VAL A 1 318 ? 45.82186 6.93674 9.69187 1.000 55.84329 1044 VAL A N 1
ATOM 1569 C CA . VAL A 1 318 ? 44.88462 7.87104 10.30539 1.000 55.42492 1044 VAL A CA 1
ATOM 1570 C C . VAL A 1 318 ? 45.22507 8.08619 11.77540 1.000 55.05232 1044 VAL A C 1
ATOM 1571 O O . VAL A 1 318 ? 45.07381 9.19710 12.29927 1.000 57.61604 1044 VAL A O 1
ATOM 1575 N N . HIS A 1 319 ? 45.70391 7.04444 12.45977 1.000 57.22648 1045 HIS A N 1
ATOM 1576 C CA . HIS A 1 319 ? 46.09561 7.18937 13.85918 1.000 61.87665 1045 HIS A CA 1
ATOM 1577 C C . HIS A 1 319 ? 47.27515 8.14449 14.00519 1.000 67.51469 1045 HIS A C 1
ATOM 1578 O O . HIS A 1 319 ? 47.27127 9.02822 14.87069 1.000 56.34813 1045 HIS A O 1
ATOM 1585 N N . ALA A 1 320 ? 48.29910 7.97918 13.16357 1.000 63.33311 1046 ALA A N 1
ATOM 1586 C CA . ALA A 1 320 ? 49.47751 8.83591 13.25390 1.000 62.05210 1046 ALA A CA 1
ATOM 1587 C C . ALA A 1 320 ? 49.16329 10.26065 12.81504 1.000 63.38607 1046 ALA A C 1
ATOM 1588 O O . ALA A 1 320 ? 49.63495 11.22387 13.43116 1.000 67.05636 1046 ALA A O 1
ATOM 1590 N N . ALA A 1 321 ? 48.37216 10.41459 11.75032 1.000 59.08920 1047 ALA A N 1
ATOM 1591 C CA . ALA A 1 321 ? 47.99376 11.74936 11.29830 1.000 59.24593 1047 ALA A CA 1
ATOM 1592 C C . ALA A 1 321 ? 47.19459 12.48373 12.36546 1.000 66.25868 1047 ALA A C 1
ATOM 1593 O O . ALA A 1 321 ? 47.34867 13.69764 12.54369 1.000 66.85757 1047 ALA A O 1
ATOM 1595 N N . CYS A 1 322 ? 46.33752 11.76107 13.08923 1.000 66.82169 1048 CYS A N 1
ATOM 1596 C CA . CYS A 1 322 ? 45.55854 12.38337 14.15227 1.000 55.73508 1048 CYS A CA 1
ATOM 1597 C C . CYS A 1 322 ? 46.44440 12.83235 15.30658 1.000 61.39185 1048 CYS A C 1
ATOM 1598 O O . CYS A 1 322 ? 46.14678 13.83923 15.95891 1.000 61.59447 1048 CYS A O 1
ATOM 1601 N N . ARG A 1 323 ? 47.53326 12.10791 15.56964 1.000 65.18355 1049 ARG A N 1
ATOM 1602 C CA . ARG A 1 323 ? 48.44357 12.49177 16.64251 1.000 69.07574 1049 ARG A CA 1
ATOM 1603 C C . ARG A 1 323 ? 49.31045 13.67744 16.23580 1.000 69.67445 1049 ARG A C 1
ATOM 1604 O O . ARG A 1 323 ? 49.47902 14.62644 17.00959 1.000 72.56799 1049 ARG A O 1
ATOM 1612 N N . ALA A 1 324 ? 49.87135 13.63614 15.02417 1.000 72.43017 1050 ALA A N 1
ATOM 1613 C CA . ALA A 1 324 ? 50.70500 14.73892 14.55621 1.000 76.68155 1050 ALA A CA 1
ATOM 1614 C C . ALA A 1 324 ? 49.89986 16.02577 14.43719 1.000 70.56980 1050 ALA A C 1
ATOM 1615 O O . ALA A 1 324 ? 50.38039 17.10410 14.80576 1.000 78.18314 1050 ALA A O 1
ATOM 1617 N N . LEU A 1 325 ? 48.67142 15.93173 13.92217 1.000 69.21821 1051 LEU A N 1
ATOM 1618 C CA . LEU A 1 325 ? 47.80469 17.10328 13.85274 1.000 65.58162 1051 LEU A CA 1
ATOM 1619 C C . LEU A 1 325 ? 47.48441 17.63191 15.24437 1.000 74.64199 1051 LEU A C 1
ATOM 1620 O O . LEU A 1 325 ? 47.38573 18.84711 15.44840 1.000 79.79206 1051 LEU A O 1
ATOM 1625 N N . ALA A 1 326 ? 47.32299 16.73261 16.21709 1.000 73.40758 1052 ALA A N 1
ATOM 1626 C CA . ALA A 1 326 ? 47.01646 17.16361 17.57551 1.000 72.65103 1052 ALA A CA 1
ATOM 1627 C C . ALA A 1 326 ? 48.23273 17.76863 18.26387 1.000 73.42982 1052 ALA A C 1
ATOM 1628 O O . ALA A 1 326 ? 48.08861 18.69688 19.06766 1.000 69.99324 1052 ALA A O 1
ATOM 1630 N N . GLU A 1 327 ? 49.43253 17.26591 17.96410 1.000 77.46863 1053 GLU A N 1
ATOM 1631 C CA . GLU A 1 327 ? 50.63033 17.77823 18.62273 1.000 86.07523 1053 GLU A CA 1
ATOM 1632 C C . GLU A 1 327 ? 50.97505 19.17897 18.13085 1.000 82.28016 1053 GLU A C 1
ATOM 1633 O O . GLU A 1 327 ? 51.16706 20.09975 18.93373 1.000 82.29473 1053 GLU A O 1
ATOM 1639 N N . ARG A 1 328 ? 51.05791 19.36173 16.81172 1.000 77.59435 1054 ARG A N 1
ATOM 1640 C CA A ARG A 1 328 ? 51.38920 20.65505 16.22491 0.530 79.98661 1054 ARG A CA 1
ATOM 1641 C CA B ARG A 1 328 ? 51.41267 20.67227 16.27880 0.470 79.96112 1054 ARG A CA 1
ATOM 1642 C C . ARG A 1 328 ? 50.28133 21.68761 16.39046 1.000 80.03695 1054 ARG A C 1
ATOM 1643 O O . ARG A 1 328 ? 50.46908 22.83955 15.98311 1.000 87.79869 1054 ARG A O 1
ATOM 1658 N N . THR A 1 329 ? 49.13469 21.30641 16.95465 1.000 73.12803 1055 THR A N 1
ATOM 1659 C CA . THR A 1 329 ? 48.04800 22.23309 17.23224 1.000 69.77640 1055 THR A CA 1
ATOM 1660 C C . THR A 1 329 ? 47.75893 22.35664 18.72369 1.000 73.75676 1055 THR A C 1
ATOM 1661 O O . THR A 1 329 ? 46.98535 23.23739 19.11892 1.000 67.96591 1055 THR A O 1
ATOM 1665 N N . SER A 1 330 ? 48.36875 21.50969 19.55746 1.000 74.47487 1056 SER A N 1
ATOM 1666 C CA . SER A 1 330 ? 48.24356 21.57493 21.01601 1.000 73.64524 1056 SER A CA 1
ATOM 1667 C C . SER A 1 330 ? 46.80325 21.33002 21.46679 1.000 70.64322 1056 SER A C 1
ATOM 1668 O O . SER A 1 330 ? 46.23873 22.07987 22.26599 1.000 71.06189 1056 SER A O 1
ATOM 1671 N N . VAL A 1 331 ? 46.20706 20.25923 20.94071 1.000 66.69030 1057 VAL A N 1
ATOM 1672 C CA . VAL A 1 331 ? 44.89710 19.78074 21.36635 1.000 62.62407 1057 VAL A CA 1
ATOM 1673 C C . VAL A 1 331 ? 44.97411 18.26774 21.52681 1.000 60.78393 1057 VAL A C 1
ATOM 1674 O O . VAL A 1 331 ? 45.95011 17.62625 21.13421 1.000 60.22672 1057 VAL A O 1
ATOM 1678 N N . SER A 1 332 ? 43.92707 17.69986 22.11552 1.000 62.60259 1058 SER A N 1
ATOM 1679 C CA . SER A 1 332 ? 43.87403 16.25558 22.26008 1.000 54.04541 1058 SER A CA 1
ATOM 1680 C C . SER A 1 332 ? 43.52646 15.60273 20.92333 1.000 52.81665 1058 SER A C 1
ATOM 1681 O O . SER A 1 332 ? 42.80068 16.18412 20.11200 1.000 48.48337 1058 SER A O 1
ATOM 1684 N N . PRO A 1 333 ? 44.04685 14.39944 20.66405 1.000 58.32564 1059 PRO A N 1
ATOM 1685 C CA . PRO A 1 333 ? 43.69237 13.70998 19.41188 1.000 51.59810 1059 PRO A CA 1
ATOM 1686 C C . PRO A 1 333 ? 42.20320 13.45428 19.27055 1.000 49.22261 1059 PRO A C 1
ATOM 1687 O O . PRO A 1 333 ? 41.69667 13.39605 18.14299 1.000 48.92689 1059 PRO A O 1
ATOM 1691 N N . PHE A 1 334 ? 41.48432 13.29992 20.38538 1.000 41.39492 1060 PHE A N 1
ATOM 1692 C CA . PHE A 1 334 ? 40.03550 13.14200 20.31586 1.000 45.10888 1060 PHE A CA 1
ATOM 1693 C C . PHE A 1 334 ? 39.38109 14.36418 19.68516 1.000 49.76992 1060 PHE A C 1
ATOM 1694 O O . PHE A 1 334 ? 38.37808 14.24299 18.97163 1.000 41.62119 1060 PHE A O 1
ATOM 1702 N N . SER A 1 335 ? 39.93823 15.55193 19.93633 1.000 44.44239 1061 SER A N 1
ATOM 1703 C CA . SER A 1 335 ? 39.39446 16.76768 19.34055 1.000 44.75879 1061 SER A CA 1
ATOM 1704 C C . SER A 1 335 ? 39.50436 16.73160 17.82172 1.000 29.55567 1061 SER A C 1
ATOM 1705 O O . SER A 1 335 ? 38.57883 17.14638 17.11382 1.000 35.58232 1061 SER A O 1
ATOM 1708 N N . ALA A 1 336 ? 40.62822 16.23314 17.30215 1.000 35.60445 1062 ALA A N 1
ATOM 1709 C CA . ALA A 1 336 ? 40.76985 16.08985 15.85745 1.000 40.48126 1062 ALA A CA 1
ATOM 1710 C C . ALA A 1 336 ? 39.79946 15.05098 15.31031 1.000 47.69931 1062 ALA A C 1
ATOM 1711 O O . ALA A 1 336 ? 39.23285 15.23341 14.22613 1.000 39.33098 1062 ALA A O 1
ATOM 1713 N N . ALA A 1 337 ? 39.59125 13.95630 16.04660 1.000 41.59021 1063 ALA A N 1
ATOM 1714 C CA . ALA A 1 337 ? 38.61918 12.95737 15.61536 1.000 35.54727 1063 ALA A CA 1
ATOM 1715 C C . ALA A 1 337 ? 37.20118 13.51280 15.66430 1.000 41.34541 1063 ALA A C 1
ATOM 1716 O O . ALA A 1 337 ? 36.38538 13.22734 14.77965 1.000 36.34726 1063 ALA A O 1
ATOM 1718 N N . LEU A 1 338 ? 36.89181 14.31424 16.68669 1.000 31.02797 1064 LEU A N 1
ATOM 1719 C CA . LEU A 1 338 ? 35.56257 14.90840 16.78554 1.000 27.79789 1064 LEU A CA 1
ATOM 1720 C C . LEU A 1 338 ? 35.34059 15.94062 15.68678 1.000 36.90528 1064 LEU A C 1
ATOM 1721 O O . LEU A 1 338 ? 34.23162 16.05673 15.15122 1.000 31.25184 1064 LEU A O 1
ATOM 1726 N N . GLN A 1 339 ? 36.38433 16.69370 15.33164 1.000 34.28391 1065 GLN A N 1
ATOM 1727 C CA . GLN A 1 339 ? 36.24732 17.69160 14.27556 1.000 37.03846 1065 GLN A CA 1
ATOM 1728 C C . GLN A 1 339 ? 35.90223 17.03623 12.94416 1.000 29.60891 1065 GLN A C 1
ATOM 1729 O O . GLN A 1 339 ? 34.91663 17.40546 12.29484 1.000 37.20777 1065 GLN A O 1
ATOM 1735 N N . ALA A 1 340 ? 36.70792 16.05726 12.52109 1.000 37.84261 1066 ALA A N 1
ATOM 1736 C CA . ALA A 1 340 ? 36.43148 15.35681 11.27010 1.000 41.40795 1066 ALA A CA 1
ATOM 1737 C C . ALA A 1 340 ? 35.07929 14.65937 11.31824 1.000 38.77605 1066 ALA A C 1
ATOM 1738 O O . ALA A 1 340 ? 34.37419 14.58033 10.30543 1.000 34.26095 1066 ALA A O 1
ATOM 1740 N N . PHE A 1 341 ? 34.70380 14.14792 12.49085 1.000 37.00865 1067 PHE A N 1
ATOM 1741 C CA . PHE A 1 341 ? 33.38551 13.54916 12.66412 1.000 33.96556 1067 PHE A CA 1
ATOM 1742 C C . PHE A 1 341 ? 32.28297 14.56244 12.37483 1.000 38.97967 1067 PHE A C 1
ATOM 1743 O O . PHE A 1 341 ? 31.36085 14.29285 11.59641 1.000 37.00641 1067 PHE A O 1
ATOM 1751 N N . ALA A 1 342 ? 32.37308 15.74709 12.98287 1.000 31.14414 1068 ALA A N 1
ATOM 1752 C CA . ALA A 1 342 ? 31.35946 16.77219 12.76076 1.000 31.50028 1068 ALA A CA 1
ATOM 1753 C C . ALA A 1 342 ? 31.41549 17.32931 11.34330 1.000 37.97289 1068 ALA A C 1
ATOM 1754 O O . ALA A 1 342 ? 30.37590 17.69048 10.77913 1.000 30.68991 1068 ALA A O 1
ATOM 1756 N N . GLU A 1 343 ? 32.60854 17.39826 10.74847 1.000 31.04148 1069 GLU A N 1
ATOM 1757 C CA . GLU A 1 343 ? 32.73226 17.98289 9.41577 1.000 43.45793 1069 GLU A CA 1
ATOM 1758 C C . GLU A 1 343 ? 32.09629 17.09466 8.35276 1.000 40.82955 1069 GLU A C 1
ATOM 1759 O O . GLU A 1 343 ? 31.39754 17.59068 7.46037 1.000 39.71947 1069 GLU A O 1
ATOM 1765 N N . VAL A 1 344 ? 32.32200 15.78103 8.43345 1.000 38.27787 1070 VAL A N 1
ATOM 1766 C CA . VAL A 1 344 ? 31.75875 14.86337 7.44512 1.000 37.21645 1070 VAL A CA 1
ATOM 1767 C C . VAL A 1 344 ? 30.23764 14.86659 7.52185 1.000 38.96990 1070 VAL A C 1
ATOM 1768 O O . VAL A 1 344 ? 29.54580 14.92745 6.49867 1.000 42.55606 1070 VAL A O 1
ATOM 1772 N N . LEU A 1 345 ? 29.69337 14.80101 8.73795 1.000 34.81624 1071 LEU A N 1
ATOM 1773 C CA . LEU A 1 345 ? 28.24261 14.78286 8.88930 1.000 36.51960 1071 LEU A CA 1
ATOM 1774 C C . LEU A 1 345 ? 27.62829 16.12125 8.50336 1.000 41.22689 1071 LEU A C 1
ATOM 1775 O O . LEU A 1 345 ? 26.58142 16.16279 7.84672 1.000 35.86942 1071 LEU A O 1
ATOM 1780 N N . GLY A 1 346 ? 28.26002 17.22556 8.90608 1.000 38.37285 1072 GLY A N 1
ATOM 1781 C CA . GLY A 1 346 ? 27.73436 18.53376 8.56035 1.000 41.55828 1072 GLY A CA 1
ATOM 1782 C C . GLY A 1 346 ? 27.78459 18.82349 7.07502 1.000 43.36895 1072 GLY A C 1
ATOM 1783 O O . GLY A 1 346 ? 26.90203 19.50387 6.54262 1.000 39.03451 1072 GLY A O 1
ATOM 1784 N N . ALA A 1 347 ? 28.81241 18.32102 6.38753 1.000 33.93500 1073 ALA A N 1
ATOM 1785 C CA . ALA A 1 347 ? 28.87311 18.46165 4.93686 1.000 40.68801 1073 ALA A CA 1
ATOM 1786 C C . ALA A 1 347 ? 27.72579 17.71297 4.27162 1.000 44.07492 1073 ALA A C 1
ATOM 1787 O O . ALA A 1 347 ? 27.05767 18.24217 3.37634 1.000 45.06149 1073 ALA A O 1
ATOM 1789 N N . GLU A 1 348 ? 27.47926 16.47447 4.70506 1.000 46.82303 1074 GLU A N 1
ATOM 1790 C CA . GLU A 1 348 ? 26.37583 15.69843 4.15085 1.000 45.71903 1074 GLU A CA 1
ATOM 1791 C C . GLU A 1 348 ? 25.02585 16.29533 4.52274 1.000 45.85651 1074 GLU A C 1
ATOM 1792 O O . GLU A 1 348 ? 24.07690 16.21781 3.73442 1.000 46.61891 1074 GLU A O 1
ATOM 1798 N N . LEU A 1 349 ? 24.91942 16.89342 5.70930 1.000 38.46884 1075 LEU A N 1
ATOM 1799 C CA . LEU A 1 349 ? 23.65450 17.46250 6.15325 1.000 39.56206 1075 LEU A CA 1
ATOM 1800 C C . LEU A 1 349 ? 23.36153 18.81520 5.52073 1.000 35.42990 1075 LEU A C 1
ATOM 1801 O O . LEU A 1 349 ? 22.20322 19.24581 5.52304 1.000 37.80868 1075 LEU A O 1
ATOM 1806 N N . GLY A 1 350 ? 24.37453 19.49125 4.98450 1.000 37.71051 1076 GLY A N 1
ATOM 1807 C CA . GLY A 1 350 ? 24.16332 20.78574 4.37091 1.000 45.87568 1076 GLY A CA 1
ATOM 1808 C C . GLY A 1 350 ? 24.03808 21.93554 5.34075 1.000 48.63881 1076 GLY A C 1
ATOM 1809 O O . GLY A 1 350 ? 23.44240 22.96033 4.99509 1.000 50.30333 1076 GLY A O 1
ATOM 1810 N N . VAL A 1 351 ? 24.58114 21.80039 6.54636 1.000 49.09549 1077 VAL A N 1
ATOM 1811 C CA . VAL A 1 351 ? 24.51816 22.84577 7.55602 1.000 43.92361 1077 VAL A CA 1
ATOM 1812 C C . VAL A 1 351 ? 25.92438 23.37288 7.81210 1.000 43.79527 1077 VAL A C 1
ATOM 1813 O O . VAL A 1 351 ? 26.92927 22.69634 7.57118 1.000 49.01819 1077 VAL A O 1
ATOM 1817 N N . ASP A 1 352 ? 25.98898 24.60843 8.30529 1.000 47.00501 1078 ASP A N 1
ATOM 1818 C CA . ASP A 1 352 ? 27.24290 25.22238 8.72132 1.000 62.03741 1078 ASP A CA 1
ATOM 1819 C C . ASP A 1 352 ? 27.43135 25.20013 10.23252 1.000 52.42850 1078 ASP A C 1
ATOM 1820 O O . ASP A 1 352 ? 28.44057 25.71126 10.72862 1.000 54.42513 1078 ASP A O 1
ATOM 1825 N N . ASP A 1 353 ? 26.48405 24.62447 10.96994 1.000 47.96014 1079 ASP A N 1
ATOM 1826 C CA . ASP A 1 353 ? 26.56443 24.50277 12.41862 1.000 50.18727 1079 ASP A CA 1
ATOM 1827 C C . ASP A 1 353 ? 25.95349 23.16839 12.81292 1.000 52.65391 1079 ASP A C 1
ATOM 1828 O O . ASP A 1 353 ? 24.84232 22.84561 12.38309 1.000 41.65761 1079 ASP A O 1
ATOM 1833 N N . LEU A 1 354 ? 26.67427 22.39644 13.62436 1.000 39.71701 1080 LEU A N 1
ATOM 1834 C CA . LEU A 1 354 ? 26.28372 21.02841 13.94501 1.000 38.86574 1080 LEU A CA 1
ATOM 1835 C C . LEU A 1 354 ? 26.25279 20.83143 15.45343 1.000 38.21717 1080 LEU A C 1
ATOM 1836 O O . LEU A 1 354 ? 27.26460 21.03747 16.13179 1.000 37.17247 1080 LEU A O 1
ATOM 1841 N N . LEU A 1 355 ? 25.09500 20.42302 15.96902 1.000 36.87693 1081 LEU A N 1
ATOM 1842 C CA . LEU A 1 355 ? 24.95831 20.05437 17.37158 1.000 38.10232 1081 LEU A CA 1
ATOM 1843 C C . LEU A 1 355 ? 25.47360 18.63618 17.58668 1.000 40.66931 1081 LEU A C 1
ATOM 1844 O O . LEU A 1 355 ? 25.02738 17.69773 16.91912 1.000 38.11337 1081 LEU A O 1
ATOM 1849 N N . VAL A 1 356 ? 26.41481 18.47951 18.51587 1.000 41.90970 1082 VAL A N 1
ATOM 1850 C CA . VAL A 1 356 ? 27.02784 17.18692 18.80446 1.000 34.60064 1082 VAL A CA 1
ATOM 1851 C C . VAL A 1 356 ? 27.03157 16.97865 20.31212 1.000 42.65033 1082 VAL A C 1
ATOM 1852 O O . VAL A 1 356 ? 27.61931 17.77760 21.05148 1.000 34.62834 1082 VAL A O 1
ATOM 1856 N N . GLY A 1 357 ? 26.38479 15.90781 20.76654 1.000 30.10708 1083 GLY A N 1
ATOM 1857 C CA . GLY A 1 357 ? 26.47354 15.53213 22.16635 1.000 28.85352 1083 GLY A CA 1
ATOM 1858 C C . GLY A 1 357 ? 27.78497 14.81526 22.44719 1.000 30.12245 1083 GLY A C 1
ATOM 1859 O O . GLY A 1 357 ? 28.30864 14.07892 21.61287 1.000 33.24193 1083 GLY A O 1
ATOM 1860 N N . VAL A 1 358 ? 28.32609 15.05187 23.63688 1.000 29.08074 1084 VAL A N 1
ATOM 1861 C CA . VAL A 1 358 ? 29.57083 14.42639 24.06645 1.000 26.98365 1084 VAL A CA 1
ATOM 1862 C C . VAL A 1 358 ? 29.28690 13.65013 25.34299 1.000 32.50996 1084 VAL A C 1
ATOM 1863 O O . VAL A 1 358 ? 28.81552 14.22265 26.33343 1.000 28.47841 1084 VAL A O 1
ATOM 1867 N N . ALA A 1 359 ? 29.55461 12.34792 25.31155 1.000 32.74696 1085 ALA A N 1
ATOM 1868 C CA . ALA A 1 359 ? 29.33616 11.49422 26.46988 1.000 38.19733 1085 ALA A CA 1
ATOM 1869 C C . ALA A 1 359 ? 30.49252 11.64510 27.44771 1.000 39.27545 1085 ALA A C 1
ATOM 1870 O O . ALA A 1 359 ? 31.65833 11.47365 27.07687 1.000 36.01018 1085 ALA A O 1
ATOM 1872 N N . LEU A 1 360 ? 30.16831 11.96244 28.69682 1.000 33.11981 1086 LEU A N 1
ATOM 1873 C CA . LEU A 1 360 ? 31.16333 12.24250 29.72001 1.000 34.94553 1086 LEU A CA 1
ATOM 1874 C C . LEU A 1 360 ? 30.96449 11.30930 30.90510 1.000 33.33401 1086 LEU A C 1
ATOM 1875 O O . LEU A 1 360 ? 29.83070 10.95972 31.24829 1.000 32.81927 1086 LEU A O 1
ATOM 1880 N N . ALA A 1 361 ? 32.07525 10.91134 31.53127 1.000 36.24921 1087 ALA A N 1
ATOM 1881 C CA . ALA A 1 361 ? 32.00221 10.01459 32.67910 1.000 37.48908 1087 ALA A CA 1
ATOM 1882 C C . ALA A 1 361 ? 31.30484 10.65523 33.87085 1.000 31.13686 1087 ALA A C 1
ATOM 1883 O O . ALA A 1 361 ? 30.80983 9.93440 34.74415 1.000 35.31772 1087 ALA A O 1
ATOM 1885 N N . GLY A 1 362 ? 31.25910 11.98553 33.93035 1.000 35.19495 1088 GLY A N 1
ATOM 1886 C CA . GLY A 1 362 ? 30.56878 12.67697 35.00057 1.000 33.75697 1088 GLY A CA 1
ATOM 1887 C C . GLY A 1 362 ? 31.19824 12.55476 36.36840 1.000 32.45337 1088 GLY A C 1
ATOM 1888 O O . GLY A 1 362 ? 30.55896 12.91596 37.36044 1.000 41.35036 1088 GLY A O 1
ATOM 1889 N N . ARG A 1 363 ? 32.42819 12.05531 36.45861 1.000 33.54803 1089 ARG A N 1
ATOM 1890 C CA . ARG A 1 363 ? 33.12930 11.90471 37.73328 1.000 43.68914 1089 ARG A CA 1
ATOM 1891 C C . ARG A 1 363 ? 34.06392 13.10323 37.87011 1.000 47.23279 1089 ARG A C 1
ATOM 1892 O O . ARG A 1 363 ? 35.21985 13.06759 37.44754 1.000 46.97118 1089 ARG A O 1
ATOM 1900 N N . SER A 1 364 ? 33.55058 14.17475 38.47380 1.000 38.32282 1090 SER A N 1
ATOM 1901 C CA . SER A 1 364 ? 34.21431 15.47183 38.46120 1.000 44.74015 1090 SER A CA 1
ATOM 1902 C C . SER A 1 364 ? 35.20442 15.67464 39.60257 1.000 49.81864 1090 SER A C 1
ATOM 1903 O O . SER A 1 364 ? 35.95389 16.65682 39.57584 1.000 46.58821 1090 SER A O 1
ATOM 1906 N N . ARG A 1 365 ? 35.22897 14.79221 40.59900 1.000 51.61665 1091 ARG A N 1
ATOM 1907 C CA . ARG A 1 365 ? 36.13834 14.91916 41.72955 1.000 51.52158 1091 ARG A CA 1
ATOM 1908 C C . ARG A 1 365 ? 36.90247 13.61571 41.91575 1.000 49.42827 1091 ARG A C 1
ATOM 1909 O O . ARG A 1 365 ? 36.55750 12.57794 41.34473 1.000 50.86632 1091 ARG A O 1
ATOM 1917 N N . LEU A 1 366 ? 37.95951 13.68130 42.73015 1.000 52.96935 1092 LEU A N 1
ATOM 1918 C CA . LEU A 1 366 ? 38.72447 12.47878 43.04488 1.000 55.65466 1092 LEU A CA 1
ATOM 1919 C C . LEU A 1 366 ? 37.88550 11.46955 43.81581 1.000 45.44797 1092 LEU A C 1
ATOM 1920 O O . LEU A 1 366 ? 38.06456 10.25663 43.65251 1.000 44.69826 1092 LEU A O 1
ATOM 1925 N N . GLU A 1 367 ? 36.96080 11.94971 44.64976 1.000 42.18841 1093 GLU A N 1
ATOM 1926 C CA . GLU A 1 367 ? 36.12200 11.06060 45.44435 1.000 58.34493 1093 GLU A CA 1
ATOM 1927 C C . GLU A 1 367 ? 35.16408 10.24119 44.58813 1.000 55.39530 1093 GLU A C 1
ATOM 1928 O O . GLU A 1 367 ? 34.63191 9.23434 45.06794 1.000 50.90299 1093 GLU A O 1
ATOM 1934 N N . MET A 1 368 ? 34.93508 10.64500 43.33879 1.000 51.59652 1094 MET A N 1
ATOM 1935 C CA . MET A 1 368 ? 34.01004 9.95510 42.44978 1.000 41.86055 1094 MET A CA 1
ATOM 1936 C C . MET A 1 368 ? 34.69126 8.94155 41.53942 1.000 46.40925 1094 MET A C 1
ATOM 1937 O O . MET A 1 368 ? 33.99471 8.20236 40.83505 1.000 48.93769 1094 MET A O 1
ATOM 1942 N N . GLN A 1 369 ? 36.02523 8.87784 41.54532 1.000 40.17193 1095 GLN A N 1
ATOM 1943 C CA . GLN A 1 369 ? 36.74333 8.06066 40.57353 1.000 49.45120 1095 GLN A CA 1
ATOM 1944 C C . GLN A 1 369 ? 36.63535 6.56727 40.85599 1.000 46.29086 1095 GLN A C 1
ATOM 1945 O O . GLN A 1 369 ? 36.87249 5.76234 39.94848 1.000 48.14908 1095 GLN A O 1
ATOM 1951 N N . GLY A 1 370 ? 36.28613 6.17826 42.07971 1.000 43.18044 1096 GLY A N 1
ATOM 1952 C CA . GLY A 1 370 ? 36.23721 4.77235 42.43039 1.000 43.58999 1096 GLY A CA 1
ATOM 1953 C C . GLY A 1 370 ? 34.85461 4.25264 42.76978 1.000 38.76436 1096 GLY A C 1
ATOM 1954 O O . GLY A 1 370 ? 34.71410 3.11839 43.23710 1.000 39.42699 1096 GLY A O 1
ATOM 1955 N N . LEU A 1 371 ? 33.82665 5.06497 42.54031 1.000 33.77051 1097 LEU A N 1
ATOM 1956 C CA . LEU A 1 371 ? 32.46693 4.66494 42.86199 1.000 31.92257 1097 LEU A CA 1
ATOM 1957 C C . LEU A 1 371 ? 31.89616 3.75254 41.77994 1.000 44.20306 1097 LEU A C 1
ATOM 1958 O O . LEU A 1 371 ? 32.31541 3.77447 40.61949 1.000 31.06183 1097 LEU A O 1
ATOM 1963 N N . VAL A 1 372 ? 30.92372 2.93965 42.18293 1.000 38.01867 1098 VAL A N 1
ATOM 1964 C CA . VAL A 1 372 ? 30.13060 2.12392 41.27206 1.000 30.56269 1098 VAL A CA 1
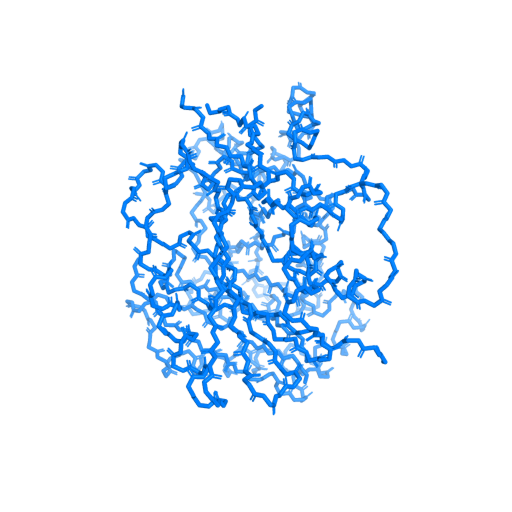ATOM 1965 C C . VAL A 1 372 ? 28.71761 2.68691 41.25940 1.000 33.33531 1098 VAL A C 1
ATOM 1966 O O . VAL A 1 372 ? 28.11656 2.90038 42.31912 1.000 30.72596 1098 VAL A O 1
ATOM 1970 N N . GLY A 1 373 ? 28.19802 2.93966 40.06661 1.000 32.63515 1099 GLY A N 1
ATOM 1971 C CA . GLY A 1 373 ? 26.88610 3.53957 39.92496 1.000 24.43647 1099 GLY A CA 1
ATOM 1972 C C . GLY A 1 373 ? 26.76577 4.19428 38.56082 1.000 28.74660 1099 GLY A C 1
ATOM 1973 O O . GLY A 1 373 ? 27.55526 3.92366 37.65811 1.000 32.32873 1099 GLY A O 1
ATOM 1974 N N . CYS A 1 374 ? 25.76404 5.06003 38.43823 1.000 28.63103 1100 CYS A N 1
ATOM 1975 C CA . CYS A 1 374 ? 25.50936 5.78817 37.20037 1.000 31.08064 1100 CYS A CA 1
ATOM 1976 C C . CYS A 1 374 ? 25.87674 7.25315 37.39823 1.000 34.97037 1100 CYS A C 1
ATOM 1977 O O . CYS A 1 374 ? 25.22777 7.96700 38.17028 1.000 33.51337 1100 CYS A O 1
ATOM 1980 N N . PHE A 1 375 ? 26.90820 7.69892 36.68538 1.000 34.77921 1101 PHE A N 1
ATOM 1981 C CA . PHE A 1 375 ? 27.34819 9.08257 36.73230 1.000 30.36104 1101 PHE A CA 1
ATOM 1982 C C . PHE A 1 375 ? 27.49710 9.70080 35.35123 1.000 33.35026 1101 PHE A C 1
ATOM 1983 O O . PHE A 1 375 ? 27.83087 10.88718 35.25695 1.000 38.73671 1101 PHE A O 1
ATOM 1991 N N . VAL A 1 376 ? 27.25728 8.93566 34.28272 1.000 30.82677 1102 VAL A N 1
ATOM 1992 C CA . VAL A 1 376 ? 27.48913 9.43910 32.93673 1.000 22.94719 1102 VAL A CA 1
ATOM 1993 C C . VAL A 1 376 ? 26.58403 10.63064 32.64835 1.000 22.76934 1102 VAL A C 1
ATOM 1994 O O . VAL A 1 376 ? 25.44096 10.70971 33.11600 1.000 33.64436 1102 VAL A O 1
ATOM 1998 N N . ASN A 1 377 ? 27.11135 11.57040 31.87089 1.000 26.88152 1103 ASN A N 1
ATOM 1999 C CA . ASN A 1 377 ? 26.39993 12.77599 31.48484 1.000 29.25891 1103 ASN A CA 1
ATOM 2000 C C . ASN A 1 377 ? 26.60366 13.00464 29.99597 1.000 30.00583 1103 ASN A C 1
ATOM 2001 O O . ASN A 1 377 ? 27.64178 12.64649 29.43441 1.000 39.37047 1103 ASN A O 1
ATOM 2006 N N . LEU A 1 378 ? 25.59953 13.58815 29.35384 1.000 27.92695 1104 LEU A N 1
ATOM 2007 C CA . LEU A 1 378 ? 25.66669 13.90545 27.93209 1.000 40.58667 1104 LEU A CA 1
ATOM 2008 C C . LEU A 1 378 ? 25.50755 15.41090 27.78447 1.000 31.73765 1104 LEU A C 1
ATOM 2009 O O . LEU A 1 378 ? 24.44548 15.96004 28.09652 1.000 36.68045 1104 LEU A O 1
ATOM 2014 N N . LEU A 1 379 ? 26.56106 16.07619 27.31535 1.000 27.42138 1105 LEU A N 1
ATOM 2015 C CA . LEU A 1 379 ? 26.52098 17.51762 27.18175 1.000 35.70605 1105 LEU A CA 1
ATOM 2016 C C . LEU A 1 379 ? 26.74011 17.93377 25.73376 1.000 33.78632 1105 LEU A C 1
ATOM 2017 O O . LEU A 1 379 ? 27.54262 17.31958 25.02181 1.000 32.41127 1105 LEU A O 1
ATOM 2022 N N . PRO A 1 380 ? 26.04520 18.96930 25.27579 1.000 30.79630 1106 PRO A N 1
ATOM 2023 C CA . PRO A 1 380 ? 26.14588 19.38881 23.87802 1.000 35.70805 1106 PRO A CA 1
ATOM 2024 C C . PRO A 1 380 ? 27.26746 20.38446 23.63641 1.000 36.45178 1106 PRO A C 1
ATOM 2025 O O . PRO A 1 380 ? 27.62396 21.19580 24.49207 1.000 37.98702 1106 PRO A O 1
ATOM 2029 N N . LEU A 1 381 ? 27.82569 20.30723 22.43395 1.000 32.62430 1107 LEU A N 1
ATOM 2030 C CA . LEU A 1 381 ? 28.68516 21.35357 21.90685 1.000 40.90036 1107 LEU A CA 1
ATOM 2031 C C . LEU A 1 381 ? 28.30901 21.60737 20.45407 1.000 47.06427 1107 LEU A C 1
ATOM 2032 O O . LEU A 1 381 ? 27.68200 20.77224 19.79665 1.000 45.28185 1107 LEU A O 1
ATOM 2037 N N . ALA A 1 382 ? 28.68921 22.78121 19.96284 1.000 52.67000 1108 ALA A N 1
ATOM 2038 C CA . ALA A 1 382 ? 28.41695 23.18739 18.59208 1.000 49.16634 1108 ALA A CA 1
ATOM 2039 C C . ALA A 1 382 ? 29.72878 23.30361 17.83123 1.000 44.35464 1108 ALA A C 1
ATOM 2040 O O . ALA A 1 382 ? 30.66036 23.97301 18.29058 1.000 48.13421 1108 ALA A O 1
ATOM 2042 N N . VAL A 1 383 ? 29.80208 22.64519 16.67906 1.000 43.38431 1109 VAL A N 1
ATOM 2043 C CA . VAL A 1 383 ? 30.95608 22.73350 15.79301 1.000 41.53616 1109 VAL A CA 1
ATOM 2044 C C . VAL A 1 383 ? 30.58464 23.63499 14.62572 1.000 54.05366 1109 VAL A C 1
ATOM 2045 O O . VAL A 1 383 ? 29.66411 23.32518 13.85951 1.000 44.33774 1109 VAL A O 1
ATOM 2049 N N . GLY A 1 384 ? 31.29023 24.75692 14.49654 1.000 56.18594 1110 GLY A N 1
ATOM 2050 C CA . GLY A 1 384 ? 31.07987 25.64310 13.36528 1.000 46.63236 1110 GLY A CA 1
ATOM 2051 C C . GLY A 1 384 ? 31.73682 25.07624 12.12221 1.000 51.99527 1110 GLY A C 1
ATOM 2052 O O . GLY A 1 384 ? 32.89464 24.64582 12.15661 1.000 52.78939 1110 GLY A O 1
ATOM 2053 N N . LEU A 1 385 ? 30.99444 25.06796 11.02029 1.000 52.65427 1111 LEU A N 1
ATOM 2054 C CA . LEU A 1 385 ? 31.46081 24.51871 9.75423 1.000 67.61496 1111 LEU A CA 1
ATOM 2055 C C . LEU A 1 385 ? 31.48623 25.59234 8.67520 1.000 70.24564 1111 LEU A C 1
ATOM 2056 O O . LEU A 1 385 ? 31.12391 25.35469 7.52183 1.000 67.68533 1111 LEU A O 1
ATOM 2061 N N . ARG A 1 386 ? 31.91195 26.78832 9.04759 1.000 77.11800 1112 ARG A N 1
ATOM 2062 C CA . ARG A 1 386 ? 32.05179 27.87147 8.08704 1.000 78.52269 1112 ARG A CA 1
ATOM 2063 C C . ARG A 1 386 ? 33.36197 27.71281 7.32424 1.000 78.16468 1112 ARG A C 1
ATOM 2064 O O . ARG A 1 386 ? 34.41853 27.55082 7.94542 1.000 70.27897 1112 ARG A O 1
ATOM 2072 N N . PRO A 1 387 ? 33.33746 27.75196 5.98838 1.000 82.33921 1113 PRO A N 1
ATOM 2073 C CA . PRO A 1 387 ? 34.59676 27.67293 5.22809 1.000 79.46230 1113 PRO A CA 1
ATOM 2074 C C . PRO A 1 387 ? 35.50119 28.87462 5.43626 1.000 72.42349 1113 PRO A C 1
ATOM 2075 O O . PRO A 1 387 ? 36.66533 28.83004 5.01515 1.000 69.06651 1113 PRO A O 1
ATOM 2079 N N . GLU A 1 388 ? 35.00059 29.93910 6.06881 1.000 77.29389 1114 GLU A N 1
ATOM 2080 C CA . GLU A 1 388 ? 35.83425 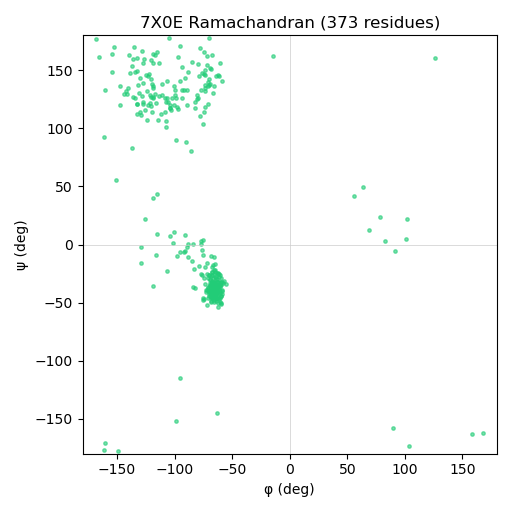31.09573 6.37715 1.000 77.89420 1114 GLU A CA 1
ATOM 2081 C C . GLU A 1 388 ? 37.00186 30.70294 7.27330 1.000 87.54856 1114 GLU A C 1
ATOM 2082 O O . GLU A 1 388 ? 38.16151 31.01568 6.97828 1.000 78.11164 1114 GLU A O 1
ATOM 2088 N N . GLN A 1 389 ? 36.71091 30.01202 8.37353 1.000 83.39174 1115 GLN A N 1
ATOM 2089 C CA . GLN A 1 389 ? 37.73705 29.66644 9.34613 1.000 73.08711 1115 GLN A CA 1
ATOM 2090 C C . GLN A 1 389 ? 38.72040 28.65254 8.77365 1.000 67.77360 1115 GLN A C 1
ATOM 2091 O O . GLN A 1 389 ? 38.38129 27.83472 7.91419 1.000 62.86279 1115 GLN A O 1
ATOM 2097 N N . SER A 1 390 ? 39.95271 28.71248 9.26871 1.000 61.59450 1116 SER A N 1
ATOM 2098 C CA . SER A 1 390 ? 40.96342 27.74329 8.88447 1.000 59.36872 1116 SER A CA 1
ATOM 2099 C C . SER A 1 390 ? 40.69232 26.40016 9.55685 1.000 73.45778 1116 SER A C 1
ATOM 2100 O O . SER A 1 390 ? 39.90015 26.29101 10.49780 1.000 62.39137 1116 SER A O 1
ATOM 2103 N N . VAL A 1 391 ? 41.36393 25.36399 9.05381 1.000 64.83691 1117 VAL A N 1
ATOM 2104 C CA . VAL A 1 391 ? 41.23760 24.03971 9.65322 1.000 66.19416 1117 VAL A CA 1
ATOM 2105 C C . VAL A 1 391 ? 41.86062 24.02823 11.04336 1.000 64.99770 1117 VAL A C 1
ATOM 2106 O O . VAL A 1 391 ? 41.27681 23.50477 12.00000 1.000 58.09533 1117 VAL A O 1
ATOM 2110 N N . GLU A 1 392 ? 43.05128 24.61936 11.17781 1.000 66.32584 1118 GLU A N 1
ATOM 2111 C CA . GLU A 1 392 ? 43.72173 24.64813 12.47350 1.000 64.99627 1118 GLU A CA 1
ATOM 2112 C C . GLU A 1 392 ? 42.93161 25.44451 13.50389 1.000 62.81933 1118 GLU A C 1
ATOM 2113 O O . GLU A 1 392 ? 43.00398 25.14801 14.70198 1.000 56.00707 1118 GLU A O 1
ATOM 2119 N N . TRP A 1 393 ? 42.16910 26.44937 13.06760 1.000 56.75728 1119 TRP A N 1
ATOM 2120 C CA . TRP A 1 393 ? 41.43508 27.26025 14.03083 1.000 61.41032 1119 TRP A CA 1
ATOM 2121 C C . TRP A 1 393 ? 40.12473 26.59977 14.43995 1.000 62.33196 1119 TRP A C 1
ATOM 2122 O O . TRP A 1 393 ? 39.72551 26.68582 15.60675 1.000 48.24640 1119 TRP A O 1
ATOM 2133 N N . ARG A 1 394 ? 39.43697 25.94680 13.49947 1.000 59.61707 1120 ARG A N 1
ATOM 2134 C CA . ARG A 1 394 ? 38.26106 25.16773 13.87113 1.000 58.00025 1120 ARG A CA 1
ATOM 2135 C C . ARG A 1 394 ? 38.63270 24.05984 14.84604 1.000 42.51173 1120 ARG A C 1
ATOM 2136 O O . ARG A 1 394 ? 37.86831 23.74833 15.76627 1.000 41.67688 1120 ARG A O 1
ATOM 2144 N N . LEU A 1 395 ? 39.81142 23.46039 14.66396 1.000 39.09300 1121 LEU A N 1
ATOM 2145 C CA . LEU A 1 395 ? 40.26972 22.42463 15.58280 1.000 45.64986 1121 LEU A CA 1
ATOM 2146 C C . LEU A 1 395 ? 40.53245 22.99418 16.97157 1.000 51.88686 1121 LEU A C 1
ATOM 2147 O O . LEU A 1 395 ? 40.19378 22.36483 17.98120 1.000 41.39422 1121 LEU A O 1
ATOM 2152 N N . ARG A 1 396 ? 41.13663 24.18268 17.04329 1.000 44.49065 1122 ARG A N 1
ATOM 2153 C CA . ARG A 1 396 ? 41.39165 24.80152 18.33985 1.000 43.06282 1122 ARG A CA 1
ATOM 2154 C C . ARG A 1 396 ? 40.08893 25.15488 19.04611 1.000 37.16416 1122 ARG A C 1
ATOM 2155 O O . ARG A 1 396 ? 39.99160 25.04297 20.27366 1.000 42.42803 1122 ARG A O 1
ATOM 2163 N N . GLN A 1 397 ? 39.07516 25.57882 18.28773 1.000 38.96414 1123 GLN A N 1
ATOM 2164 C CA . GLN A 1 397 ? 37.78142 25.88317 18.89024 1.000 40.23837 1123 GLN A CA 1
ATOM 2165 C C . GLN A 1 397 ? 37.08994 24.61738 19.38053 1.000 49.16891 1123 GLN A C 1
ATOM 2166 O O . GLN A 1 397 ? 36.41853 24.63228 20.41914 1.000 39.06482 1123 GLN A O 1
ATOM 2172 N N . VAL A 1 398 ? 37.24571 23.51252 18.64915 1.000 36.49136 1124 VAL A N 1
ATOM 2173 C CA . VAL A 1 398 ? 36.63249 22.25347 19.06039 1.000 47.11712 1124 VAL A CA 1
ATOM 2174 C C . VAL A 1 398 ? 37.34033 21.69504 20.28878 1.000 33.56363 1124 VAL A C 1
ATOM 2175 O O . VAL A 1 398 ? 36.69756 21.26662 21.25446 1.000 44.32909 1124 VAL A O 1
ATOM 2179 N N . GLY A 1 399 ? 38.67535 21.69872 20.27477 1.000 35.25750 1125 GLY A N 1
ATOM 2180 C CA . GLY A 1 399 ? 39.41825 21.21168 21.42435 1.000 38.00591 1125 GLY A CA 1
ATOM 2181 C C . GLY A 1 399 ? 39.16681 22.01983 22.68052 1.000 45.18744 1125 GLY A C 1
ATOM 2182 O O . GLY A 1 399 ? 39.19413 21.47807 23.78899 1.000 36.73955 1125 GLY A O 1
ATOM 2183 N N . HIS A 1 400 ? 38.91484 23.32012 22.52930 1.000 37.91459 1126 HIS A N 1
ATOM 2184 C CA . HIS A 1 400 ? 38.64065 24.16268 23.68622 1.000 37.76927 1126 HIS A CA 1
ATOM 2185 C C . HIS A 1 400 ? 37.23736 23.92001 24.22761 1.000 40.05626 1126 HIS A C 1
ATOM 2186 O O . HIS A 1 400 ? 37.05322 23.75532 25.43864 1.000 40.39321 1126 HIS A O 1
ATOM 2193 N N . ASP A 1 401 ? 36.23418 23.90485 23.34416 1.000 39.27931 1127 ASP A N 1
ATOM 2194 C CA . ASP A 1 401 ? 34.87363 23.60197 23.77751 1.000 37.33132 1127 ASP A CA 1
ATOM 2195 C C . ASP A 1 401 ? 34.78076 22.21027 24.38786 1.000 34.66444 1127 ASP A C 1
ATOM 2196 O O . ASP A 1 401 ? 33.98251 21.98500 25.30500 1.000 37.85505 1127 ASP A O 1
ATOM 2201 N N . LEU A 1 402 ? 35.59023 21.26944 23.89900 1.000 33.93664 1128 LEU A N 1
ATOM 2202 C CA . LEU A 1 402 ? 35.61893 19.93427 24.48565 1.000 43.15535 1128 LEU A CA 1
ATOM 2203 C C . LEU A 1 402 ? 36.17222 19.97253 25.90523 1.000 42.08343 1128 LEU A C 1
ATOM 2204 O O . LEU A 1 402 ? 35.60776 19.36038 26.81948 1.000 41.78426 1128 LEU A O 1
ATOM 2209 N N . LEU A 1 403 ? 37.28330 20.68756 26.10677 1.000 44.91033 1129 LEU A N 1
ATOM 2210 C CA . LEU A 1 403 ? 37.84984 20.82118 27.44549 1.000 40.82779 1129 LEU A CA 1
ATOM 2211 C C . LEU A 1 403 ? 36.89933 21.54975 28.38556 1.000 38.68692 1129 LEU A C 1
ATOM 2212 O O . LEU A 1 403 ? 36.87782 21.26717 29.58957 1.000 37.86271 1129 LEU A O 1
ATOM 2217 N N . GLU A 1 404 ? 36.10890 22.48785 27.85809 1.000 32.63822 1130 GLU A N 1
ATOM 2218 C CA . GLU A 1 404 ? 35.12835 23.18165 28.68753 1.000 34.16591 1130 GLU A CA 1
ATOM 2219 C C . GLU A 1 404 ? 34.06217 22.22151 29.20116 1.000 50.87081 1130 GLU A C 1
ATOM 2220 O O . GLU A 1 404 ? 33.64950 22.30387 30.36473 1.000 36.05979 1130 GLU A O 1
ATOM 2226 N N . LEU A 1 405 ? 33.60635 21.30027 28.34812 1.000 38.54348 1131 LEU A N 1
ATOM 2227 C CA . LEU A 1 405 ? 32.64330 20.29707 28.79048 1.000 36.32646 1131 LEU A CA 1
ATOM 2228 C C . LEU A 1 405 ? 33.25528 19.37430 29.83760 1.000 33.29906 1131 LEU A C 1
ATOM 2229 O O . LEU A 1 405 ? 32.60708 19.03878 30.83614 1.000 33.85934 1131 LEU A O 1
ATOM 2234 N N . LEU A 1 406 ? 34.50698 18.95618 29.62721 1.000 31.06570 1132 LEU A N 1
ATOM 2235 C CA . LEU A 1 406 ? 35.18291 18.10844 30.60399 1.000 32.66643 1132 LEU A CA 1
ATOM 2236 C C . LEU A 1 406 ? 35.41199 18.83988 31.91969 1.000 47.01880 1132 LEU A C 1
ATOM 2237 O O . LEU A 1 406 ? 35.35008 18.22354 32.99013 1.000 39.56111 1132 LEU A O 1
ATOM 2242 N N . GLU A 1 407 ? 35.67547 20.14747 31.86032 1.000 47.75051 1133 GLU A N 1
ATOM 2243 C CA . GLU A 1 407 ? 35.87493 20.92488 33.07901 1.000 48.26947 1133 GLU A CA 1
ATOM 2244 C C . GLU A 1 407 ? 34.58124 21.07711 33.86918 1.000 45.74559 1133 GLU A C 1
ATOM 2245 O O . GLU A 1 407 ? 34.61564 21.17891 35.10113 1.000 42.43011 1133 GLU A O 1
ATOM 2251 N N . HIS A 1 408 ? 33.43941 21.08961 33.18884 1.000 41.61424 1134 HIS A N 1
ATOM 2252 C CA . HIS A 1 408 ? 32.14017 21.26777 33.82280 1.000 37.64250 1134 HIS A CA 1
ATOM 2253 C C . HIS A 1 408 ? 31.28795 20.01317 33.67001 1.000 38.07222 1134 HIS A C 1
ATOM 2254 O O . HIS A 1 408 ? 30.09224 20.08061 33.37455 1.000 37.98593 1134 HIS A O 1
ATOM 2261 N N . GLN A 1 409 ? 31.91220 18.84848 33.87616 1.000 36.77380 1135 GLN A N 1
ATOM 2262 C CA . GLN A 1 409 ? 31.20886 17.57397 33.76016 1.000 43.31010 1135 GLN A CA 1
ATOM 2263 C C . GLN A 1 409 ? 30.00628 17.49718 34.69055 1.000 47.90928 1135 GLN A C 1
ATOM 2264 O O . GLN A 1 409 ? 29.01179 16.83828 34.36528 1.000 41.32380 1135 GLN A O 1
ATOM 2270 N N . ASP A 1 410 ? 30.07745 18.15689 35.84566 1.000 32.63321 1136 ASP A N 1
ATOM 2271 C CA . ASP A 1 410 ? 29.03682 18.07112 36.86194 1.000 35.43055 1136 ASP A CA 1
ATOM 2272 C C . ASP A 1 410 ? 27.79615 18.88932 36.52610 1.000 44.37845 1136 ASP A C 1
ATOM 2273 O O . ASP A 1 410 ? 26.81649 18.82832 37.27709 1.000 41.73863 1136 ASP A O 1
ATOM 2278 N N . VAL A 1 411 ? 27.80804 19.65005 35.43608 1.000 30.59224 1137 VAL A N 1
ATOM 2279 C CA . VAL A 1 411 ? 26.62289 20.38808 35.00703 1.000 37.44625 1137 VAL A CA 1
ATOM 2280 C C . VAL A 1 411 ? 25.67782 19.40676 34.32474 1.000 42.91062 1137 VAL A C 1
ATOM 2281 O O . VAL A 1 411 ? 25.98179 18.91845 33.22669 1.000 43.21230 1137 VAL A O 1
ATOM 2285 N N . PRO A 1 412 ? 24.53489 19.08674 34.92552 1.000 47.37627 1138 PRO A N 1
ATOM 2286 C CA . PRO A 1 412 ? 23.65625 18.07612 34.32925 1.000 37.88729 1138 PRO A CA 1
ATOM 2287 C C . PRO A 1 412 ? 22.96665 18.60001 33.07992 1.000 46.49911 1138 PRO A C 1
ATOM 2288 O O . PRO A 1 412 ? 22.77818 19.80621 32.89982 1.000 43.97827 1138 PRO A O 1
ATOM 2292 N N . LEU A 1 413 ? 22.59523 17.66005 32.20548 1.000 44.94028 1139 LEU A N 1
ATOM 2293 C CA . LEU A 1 413 ? 21.96368 18.01753 30.93917 1.000 38.22379 1139 LEU A CA 1
ATOM 2294 C C . LEU A 1 413 ? 20.66786 18.78809 31.15120 1.000 39.27855 1139 LEU A C 1
ATOM 2295 O O . LEU A 1 413 ? 20.31760 19.64990 30.33637 1.000 40.97433 1139 LEU A O 1
ATOM 2300 N N . GLU A 1 414 ? 19.95012 18.50211 32.23995 1.000 45.46625 1140 GLU A N 1
ATOM 2301 C CA . GLU A 1 414 ? 18.67902 19.17469 32.48622 1.000 49.93131 1140 GLU A CA 1
ATOM 2302 C C . GLU A 1 414 ? 18.86572 20.66529 32.74621 1.000 51.53249 1140 GLU A C 1
ATOM 2303 O O . GLU A 1 414 ? 17.94510 21.45387 32.50260 1.000 52.49347 1140 GLU A O 1
ATOM 2309 N N . CYS A 1 415 ? 20.04056 21.07203 33.23323 1.000 42.98231 1141 CYS A N 1
ATOM 2310 C CA . CYS A 1 415 ? 20.29557 22.49435 33.43955 1.000 51.03098 1141 CYS A CA 1
ATOM 2311 C C . CYS A 1 415 ? 20.39229 23.23537 32.11256 1.000 55.19604 1141 CYS A C 1
ATOM 2312 O O . CYS A 1 415 ? 19.85399 24.33973 31.97142 1.000 49.37472 1141 CYS A O 1
ATOM 2315 N N . VAL A 1 416 ? 21.07512 22.64523 31.12921 1.000 50.68378 1142 VAL A N 1
ATOM 2316 C CA . VAL A 1 416 ? 21.16370 23.26703 29.81125 1.000 38.41207 1142 VAL A CA 1
ATOM 2317 C C . VAL A 1 416 ? 19.78785 23.32590 29.16070 1.000 51.28883 1142 VAL A C 1
ATOM 2318 O O . VAL A 1 416 ? 19.43307 24.31668 28.51003 1.000 50.42258 1142 VAL A O 1
ATOM 2322 N N . THR A 1 417 ? 18.98982 22.26808 29.32876 1.000 51.32478 1143 THR A N 1
ATOM 2323 C CA . THR A 1 417 ? 17.62473 22.28227 28.81288 1.000 60.79755 1143 THR A CA 1
ATOM 2324 C C . THR A 1 417 ? 16.78858 23.34437 29.51490 1.000 64.18920 1143 THR A C 1
ATOM 2325 O O . THR A 1 417 ? 16.00314 24.05337 28.87402 1.000 67.63624 1143 THR A O 1
ATOM 2329 N N . GLN A 1 418 ? 16.95021 23.46994 30.83429 1.000 64.50501 1144 GLN A N 1
ATOM 2330 C CA . GLN A 1 418 ? 16.26079 24.51773 31.58077 1.000 67.28738 1144 GLN A CA 1
ATOM 2331 C C . GLN A 1 418 ? 16.64398 25.90055 31.06791 1.000 66.09572 1144 GLN A C 1
ATOM 2332 O O . GLN A 1 418 ? 15.78269 26.76727 30.87724 1.000 68.12130 1144 GLN A O 1
ATOM 2338 N N . ALA A 1 419 ? 17.93946 26.12238 30.83321 1.000 57.81482 1145 ALA A N 1
ATOM 2339 C CA . ALA A 1 419 ? 18.39475 27.42919 30.37145 1.000 60.63363 1145 ALA A CA 1
ATOM 2340 C C . ALA A 1 419 ? 17.85957 27.74391 28.98030 1.000 72.42303 1145 ALA A C 1
ATOM 2341 O O . ALA A 1 419 ? 17.55811 28.90237 28.67162 1.000 77.48354 1145 ALA A O 1
ATOM 2343 N N . LEU A 1 420 ? 17.72845 26.72555 28.12716 1.000 66.49481 1146 LEU A N 1
ATOM 2344 C CA . LEU A 1 420 ? 17.22455 26.96003 26.77772 1.000 68.91155 1146 LEU A CA 1
ATOM 2345 C C . LEU A 1 420 ? 15.73104 27.25973 26.78657 1.000 70.32562 1146 LEU A C 1
ATOM 2346 O O . LEU A 1 420 ? 15.26197 28.11995 26.03228 1.000 69.25523 1146 LEU A O 1
ATOM 2351 N N . ARG A 1 421 ? 14.96639 26.56125 27.62980 1.000 70.83797 1147 ARG A N 1
ATOM 2352 C CA . ARG A 1 421 ? 13.53751 26.84122 27.72186 1.000 72.05965 1147 ARG A CA 1
ATOM 2353 C C . ARG A 1 421 ? 13.27287 28.21660 28.31836 1.000 78.36898 1147 ARG A C 1
ATOM 2354 O O . ARG A 1 421 ? 12.23076 28.82083 28.04091 1.000 81.39807 1147 ARG A O 1
ATOM 2362 N N . GLN A 1 422 ? 14.19694 28.72621 29.13506 1.000 80.10320 1148 GLN A N 1
ATOM 2363 C CA . GLN A 1 422 ? 14.06164 30.08845 29.63611 1.000 81.13496 1148 GLN A CA 1
ATOM 2364 C C . GLN A 1 422 ? 14.28136 31.11228 28.52947 1.000 82.41330 1148 GLN A C 1
ATOM 2365 O O . GLN A 1 422 ? 13.75041 32.22642 28.60311 1.000 81.35831 1148 GLN A O 1
ATOM 2371 N N . ARG A 1 423 ? 15.05063 30.75683 27.50162 1.000 81.37805 1149 ARG A N 1
ATOM 2372 C CA . ARG A 1 423 ? 15.30794 31.64010 26.37286 1.000 79.42001 1149 ARG A CA 1
ATOM 2373 C C . ARG A 1 423 ? 14.30417 31.45882 25.23904 1.000 74.93687 1149 ARG A C 1
ATOM 2374 O O . ARG A 1 423 ? 14.49493 32.03333 24.16236 1.000 74.19096 1149 ARG A O 1
ATOM 2382 N N . GLY A 1 424 ? 13.24911 30.67274 25.45098 1.000 74.97131 1150 GLY A N 1
ATOM 2383 C CA . GLY A 1 424 ? 12.18133 30.53534 24.48324 1.000 82.00979 1150 GLY A CA 1
ATOM 2384 C C . GLY A 1 424 ? 12.21979 29.28133 23.63940 1.000 81.31685 1150 GLY A C 1
ATOM 2385 O O . GLY A 1 424 ? 11.38681 29.14214 22.73575 1.000 82.53593 1150 GLY A O 1
ATOM 2386 N N . ALA A 1 425 ? 13.15029 28.36856 23.89669 1.000 85.00104 1151 ALA A N 1
ATOM 2387 C CA . ALA A 1 425 ? 13.25585 27.14723 23.11314 1.000 79.92820 1151 ALA A CA 1
ATOM 2388 C C . ALA A 1 425 ? 12.48062 26.02035 23.78198 1.000 82.46444 1151 ALA A C 1
ATOM 2389 O O . ALA A 1 425 ? 12.29286 26.00879 24.99986 1.000 79.16199 1151 ALA A O 1
ATOM 2391 N N . SER A 1 426 ? 12.01635 25.06994 22.96920 1.000 88.82307 1152 SER A N 1
ATOM 2392 C CA . SER A 1 426 ? 11.29062 23.93495 23.52987 1.000 81.12149 1152 SER A CA 1
ATOM 2393 C C . SER A 1 426 ? 12.23920 22.93005 24.16763 1.000 87.09067 1152 SER A C 1
ATOM 2394 O O . SER A 1 426 ? 11.84308 22.18089 25.06824 1.000 93.85549 1152 SER A O 1
ATOM 2397 N N . GLY A 1 427 ? 13.48616 22.89931 23.71370 1.000 80.89407 1153 GLY A N 1
ATOM 2398 C CA . GLY A 1 427 ? 14.44843 21.95204 24.24095 1.000 77.41197 1153 GLY A CA 1
ATOM 2399 C C . GLY A 1 427 ? 15.68174 21.91286 23.36290 1.000 73.55401 1153 GLY A C 1
ATOM 2400 O O . GLY A 1 427 ? 15.91170 22.81560 22.55824 1.000 71.97430 1153 GLY A O 1
ATOM 2401 N N . LEU A 1 428 ? 16.46186 20.85273 23.52314 1.000 64.08699 1154 LEU A N 1
ATOM 2402 C CA . LEU A 1 428 ? 17.69590 20.68396 22.75799 1.000 67.16147 1154 LEU A CA 1
ATOM 2403 C C . LEU A 1 428 ? 17.65766 19.36188 22.01090 1.000 57.85062 1154 LEU A C 1
ATOM 2404 O O . LEU A 1 428 ? 17.79202 18.29511 22.63963 1.000 50.94483 1154 LEU A O 1
ATOM 2409 N N . PRO A 1 429 ? 17.47897 19.36733 20.69748 1.000 57.05385 1155 PRO A N 1
ATOM 2410 C CA . PRO A 1 429 ? 17.34805 18.11713 19.92931 1.000 56.65762 1155 PRO A CA 1
ATOM 2411 C C . PRO A 1 429 ? 18.69633 17.52752 19.52581 1.000 48.59547 1155 PRO A C 1
ATOM 2412 O O . PRO A 1 429 ? 19.17920 17.67135 18.40786 1.000 56.62837 1155 PRO A O 1
ATOM 2416 N N . ILE A 1 430 ? 19.32172 16.83702 20.47401 1.000 38.20108 1156 ILE A N 1
ATOM 2417 C CA . ILE A 1 430 ? 20.57424 16.14172 20.20115 1.000 36.34641 1156 ILE A CA 1
ATOM 2418 C C . ILE A 1 430 ? 20.26744 14.89134 19.38817 1.000 42.90250 1156 ILE A C 1
ATOM 2419 O O . ILE A 1 430 ? 19.60444 13.96907 19.87317 1.000 42.68644 1156 ILE A O 1
ATOM 2424 N N . ARG A 1 431 ? 20.74003 14.86583 18.14138 1.000 38.88614 1157 ARG A N 1
ATOM 2425 C CA . ARG A 1 431 ? 20.55279 13.72460 17.26071 1.000 36.21354 1157 ARG A CA 1
ATOM 2426 C C . ARG A 1 431 ? 21.81720 12.90903 17.05640 1.000 39.56869 1157 ARG A C 1
ATOM 2427 O O . ARG A 1 431 ? 21.72151 11.73164 16.69625 1.000 37.30165 1157 ARG A O 1
ATOM 2435 N N . ILE A 1 432 ? 22.98878 13.50574 17.26700 1.000 32.20414 1158 ILE A N 1
ATOM 2436 C CA A ILE A 1 432 ? 24.28332 12.86836 17.06255 0.730 33.66523 1158 ILE A CA 1
ATOM 2437 C CA B ILE A 1 432 ? 24.24946 12.80246 17.09784 0.270 34.15354 1158 ILE A CA 1
ATOM 2438 C C . ILE A 1 432 ? 25.09408 13.00630 18.34487 1.000 35.04935 1158 ILE A C 1
ATOM 2439 O O . ILE A 1 432 ? 24.97439 14.00778 19.05798 1.000 33.90710 1158 ILE A O 1
ATOM 2448 N N . ALA A 1 433 ? 25.93638 12.01469 18.62789 1.000 30.49937 1159 ALA A N 1
ATOM 2449 C CA . ALA A 1 433 ? 26.78284 12.06405 19.81050 1.000 30.30713 1159 ALA A CA 1
ATOM 2450 C C . ALA A 1 433 ? 28.04689 11.25547 19.56404 1.000 27.22271 1159 ALA A C 1
ATOM 2451 O O . ALA A 1 433 ? 28.16637 10.53062 18.57390 1.000 32.89121 1159 ALA A O 1
ATOM 2453 N N . CYS A 1 434 ? 28.99555 11.38933 20.48813 1.000 29.78354 1160 CYS A N 1
ATOM 2454 C CA . CYS A 1 434 ? 30.26311 10.68232 20.39612 1.000 24.66195 1160 CYS A CA 1
ATOM 2455 C C . CYS A 1 434 ? 30.84270 10.51251 21.79243 1.000 27.12917 1160 CYS A C 1
ATOM 2456 O O . CYS A 1 434 ? 30.42759 11.17869 22.74444 1.000 32.33531 1160 CYS A O 1
ATOM 2459 N N . GLY A 1 435 ? 31.81458 9.61289 21.90050 1.000 32.23086 1161 GLY A N 1
ATOM 2460 C CA . GLY A 1 435 ? 32.45054 9.34760 23.17761 1.000 30.41388 1161 GLY A CA 1
ATOM 2461 C C . GLY A 1 435 ? 33.69695 8.51335 22.98605 1.000 35.57771 1161 GLY A C 1
ATOM 2462 O O . GLY A 1 435 ? 34.02843 8.09306 21.87433 1.000 32.28649 1161 GLY A O 1
ATOM 2463 N N . ALA A 1 436 ? 34.39125 8.27766 24.09835 1.000 33.15758 1162 ALA A N 1
ATOM 2464 C CA . ALA A 1 436 ? 35.61723 7.48985 24.09597 1.000 42.86459 1162 ALA A CA 1
ATOM 2465 C C . ALA A 1 436 ? 35.64886 6.59643 25.32627 1.000 49.09251 1162 ALA A C 1
ATOM 2466 O O . ALA A 1 436 ? 35.34729 7.05059 26.43398 1.000 44.74155 1162 ALA A O 1
ATOM 2468 N N . HIS A 1 437 ? 36.01300 5.33253 25.12767 1.000 52.12354 1163 HIS A N 1
ATOM 2469 C CA . HIS A 1 437 ? 36.09169 4.37001 26.22210 1.000 63.94073 1163 HIS A CA 1
ATOM 2470 C C . HIS A 1 437 ? 37.52808 4.20868 26.70962 1.000 59.37686 1163 HIS A C 1
ATOM 2471 O O . HIS A 1 437 ? 38.41929 3.85752 25.93757 1.000 58.66908 1163 HIS A O 1
ATOM 2478 N N . ALA A 1 447 ? 50.81497 -10.71448 36.21280 1.000 65.93239 1173 ALA A N 1
ATOM 2479 C CA . ALA A 1 447 ? 50.84590 -11.83657 37.14331 1.000 80.52005 1173 ALA A CA 1
ATOM 2480 C C . ALA A 1 447 ? 49.55845 -11.90678 37.95803 1.000 87.28640 1173 ALA A C 1
ATOM 2481 O O . ALA A 1 447 ? 48.80928 -10.93301 38.03716 1.000 77.47901 1173 ALA A O 1
ATOM 2483 N N . GLY A 1 448 ? 49.30883 -13.06313 38.56098 1.000 80.52768 1174 GLY A N 1
ATOM 2484 C CA . GLY A 1 448 ? 48.12739 -13.25079 39.37775 1.000 75.31226 1174 GLY A CA 1
ATOM 2485 C C . GLY A 1 448 ? 46.93817 -13.74759 38.57819 1.000 67.47433 1174 GLY A C 1
ATOM 2486 O O . GLY A 1 448 ? 47.06263 -14.33906 37.50142 1.000 66.41564 1174 GLY A O 1
ATOM 2487 N N . VAL A 1 449 ? 45.75227 -13.49478 39.13315 1.000 64.45585 1175 VAL A N 1
ATOM 2488 C CA . VAL A 1 449 ? 44.51456 -13.89894 38.47985 1.000 61.60196 1175 VAL A CA 1
ATOM 2489 C C . VAL A 1 449 ? 44.24237 -12.98480 37.29251 1.000 62.30043 1175 VAL A C 1
ATOM 2490 O O . VAL A 1 449 ? 44.41801 -11.76116 37.37047 1.000 54.37108 1175 VAL A O 1
ATOM 2494 N N . ARG A 1 450 ? 43.82213 -13.57790 36.17912 1.000 58.28077 1176 ARG A N 1
ATOM 2495 C CA . ARG A 1 450 ? 43.49869 -12.83926 34.96652 1.000 63.32351 1176 ARG A CA 1
ATOM 2496 C C . ARG A 1 450 ? 42.00633 -12.53429 34.93929 1.000 61.98601 1176 ARG A C 1
ATOM 2497 O O . ARG A 1 450 ? 41.18141 -13.44355 35.07635 1.000 55.31015 1176 ARG A O 1
ATOM 2505 N N . VAL A 1 451 ? 41.66427 -11.25749 34.76877 1.000 58.40777 1177 VAL A N 1
ATOM 2506 C CA . VAL A 1 451 ? 40.27663 -10.80403 34.74086 1.000 45.85146 1177 VAL A CA 1
ATOM 2507 C C . VAL A 1 451 ? 40.09287 -9.87564 33.54712 1.000 52.50891 1177 VAL A C 1
ATOM 2508 O O . VAL A 1 451 ? 40.76531 -8.84182 33.45076 1.000 56.42114 1177 VAL A O 1
ATOM 2512 N N . GLU A 1 452 ? 39.18434 -10.24098 32.64518 1.000 43.81281 1178 GLU A N 1
ATOM 2513 C CA . GLU A 1 452 ? 38.79363 -9.40551 31.51828 1.000 47.70712 1178 GLU A CA 1
ATOM 2514 C C . GLU A 1 452 ? 37.30415 -9.11209 31.60849 1.000 41.02839 1178 GLU A C 1
ATOM 2515 O O . GLU A 1 452 ? 36.50927 -10.00017 31.92664 1.000 48.05631 1178 GLU A O 1
ATOM 2521 N N . ALA A 1 453 ? 36.92672 -7.86800 31.32424 1.000 41.81151 1179 ALA A N 1
ATOM 2522 C CA . ALA A 1 453 ? 35.53694 -7.44038 31.41026 1.000 47.69636 1179 ALA A CA 1
ATOM 2523 C C . ALA A 1 453 ? 35.15123 -6.70325 30.13784 1.000 51.66321 1179 ALA A C 1
ATOM 2524 O O . ALA A 1 453 ? 35.86598 -5.79559 29.70071 1.000 40.22226 1179 ALA A O 1
ATOM 2526 N N . ASP A 1 454 ? 34.02231 -7.09424 29.54915 1.000 38.38159 1180 ASP A N 1
ATOM 2527 C CA . ASP A 1 454 ? 33.51495 -6.46160 28.33945 1.000 42.44803 1180 ASP A CA 1
ATOM 2528 C C . ASP A 1 454 ? 31.99928 -6.38113 28.40645 1.000 37.53364 1180 ASP A C 1
ATOM 2529 O O . ASP A 1 454 ? 31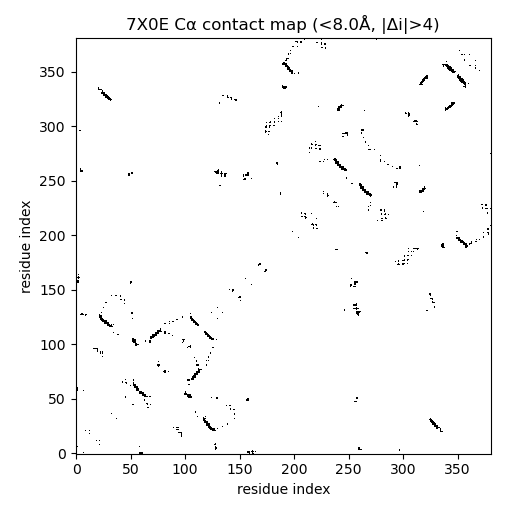.33567 -7.37138 28.72679 1.000 34.87091 1180 ASP A O 1
ATOM 2534 N N . PHE A 1 455 ? 31.45866 -5.20387 28.11091 1.000 34.05211 1181 PHE A N 1
ATOM 2535 C CA . PHE A 1 455 ? 30.02387 -5.07798 27.91691 1.000 29.83957 1181 PHE A CA 1
ATOM 2536 C C . PHE A 1 455 ? 29.60144 -5.77800 26.63114 1.000 37.14268 1181 PHE A C 1
ATOM 2537 O O . PHE A 1 455 ? 30.37242 -5.89275 25.67440 1.000 37.80911 1181 PHE A O 1
ATOM 2545 N N . ILE A 1 456 ? 28.36191 -6.24752 26.61466 1.000 35.02964 1182 ILE A N 1
ATOM 2546 C CA . ILE A 1 456 ? 27.72029 -6.74063 25.40024 1.000 26.19788 1182 ILE A CA 1
ATOM 2547 C C . ILE A 1 456 ? 26.80255 -5.63539 24.89112 1.000 29.16231 1182 ILE A C 1
ATOM 2548 O O . ILE A 1 456 ? 25.89036 -5.22190 25.62341 1.000 28.57673 1182 ILE A O 1
ATOM 2553 N N . PRO A 1 457 ? 27.00618 -5.13020 23.67455 1.000 29.84311 1183 PRO A N 1
ATOM 2554 C CA . PRO A 1 457 ? 26.33457 -3.89045 23.26099 1.000 24.27941 1183 PRO A CA 1
ATOM 2555 C C . PRO A 1 457 ? 24.81811 -3.99491 23.32904 1.000 26.91857 1183 PRO A C 1
ATOM 2556 O O . PRO A 1 457 ? 24.22656 -5.02288 22.99349 1.000 26.35044 1183 PRO A O 1
ATOM 2560 N N . VAL A 1 458 ? 24.19676 -2.91299 23.77652 1.000 27.49451 1184 VAL A N 1
ATOM 2561 C CA . VAL A 1 458 ? 22.73346 -2.82840 23.78921 1.000 30.88309 1184 VAL A CA 1
ATOM 2562 C C . VAL A 1 458 ? 22.23580 -2.63007 22.36127 1.000 36.46213 1184 VAL A C 1
ATOM 2563 O O . VAL A 1 458 ? 22.77968 -1.78099 21.63200 1.000 30.43663 1184 VAL A O 1
ATOM 2567 N N . PRO A 1 459 ? 21.23534 -3.38264 21.91091 1.000 32.01925 1185 PRO A N 1
ATOM 2568 C CA . PRO A 1 459 ? 20.67515 -3.14280 20.57768 1.000 33.79660 1185 PRO A CA 1
ATOM 2569 C C . PRO A 1 459 ? 19.86437 -1.85695 20.54189 1.000 32.14925 1185 PRO A C 1
ATOM 2570 O O . PRO A 1 459 ? 19.44924 -1.31647 21.56920 1.000 32.76489 1185 PRO A O 1
ATOM 2574 N N . GLY A 1 460 ? 19.63755 -1.37140 19.32909 1.000 29.87413 1186 GLY A N 1
ATOM 2575 C CA . GLY A 1 460 ? 18.81588 -0.19638 19.12095 1.000 43.72596 1186 GLY A CA 1
ATOM 2576 C C . GLY A 1 460 ? 19.63093 1.04339 18.81689 1.000 34.60348 1186 GLY A C 1
ATOM 2577 O O . GLY A 1 460 ? 20.85214 1.00915 18.63967 1.000 49.10545 1186 GLY A O 1
ATOM 2578 N N . ALA A 1 461 ? 18.91870 2.17079 18.76101 1.000 31.12078 1187 ALA A N 1
ATOM 2579 C CA . ALA A 1 461 ? 19.55410 3.45470 18.45264 1.000 37.98067 1187 ALA A CA 1
ATOM 2580 C C . ALA A 1 461 ? 18.61500 4.57494 18.91499 1.000 41.48887 1187 ALA A C 1
ATOM 2581 O O . ALA A 1 461 ? 17.73518 5.00175 18.16703 1.000 42.75559 1187 ALA A O 1
ATOM 2583 N N . ARG A 1 462 ? 18.81442 5.03419 20.15354 1.000 38.37479 1188 ARG A N 1
ATOM 2584 C CA . ARG A 1 462 ? 18.06671 6.19437 20.62909 1.000 36.62092 1188 ARG A CA 1
ATOM 2585 C C . ARG A 1 462 ? 18.41113 7.43244 19.81377 1.000 41.12097 1188 ARG A C 1
ATOM 2586 O O . ARG A 1 462 ? 17.52560 8.21701 19.45287 1.000 46.59878 1188 ARG A O 1
ATOM 2594 N N . LEU A 1 463 ? 19.68932 7.61672 19.50707 1.000 28.07963 1189 LEU A N 1
ATOM 2595 C CA . LEU A 1 463 ? 20.15487 8.70831 18.66869 1.000 26.91585 1189 LEU A CA 1
ATOM 2596 C C . LEU A 1 463 ? 20.33715 8.22777 17.23451 1.000 36.27265 1189 LEU A C 1
ATOM 2597 O O . LEU A 1 463 ? 20.44025 7.02944 16.96134 1.000 30.16674 1189 LEU A O 1
ATOM 2602 N N . ASP A 1 464 ? 20.37459 9.18884 16.31171 1.000 31.12322 1190 ASP A N 1
ATOM 2603 C CA . ASP A 1 464 ? 20.47414 8.84063 14.89945 1.000 31.42317 1190 ASP A CA 1
ATOM 2604 C C . ASP A 1 464 ? 21.84330 8.26033 14.56316 1.000 35.86982 1190 ASP A C 1
ATOM 2605 O O . ASP A 1 464 ? 21.95031 7.36398 13.71775 1.000 26.92666 1190 ASP A O 1
ATOM 2610 N N . LEU A 1 465 ? 22.89893 8.74519 15.21632 1.000 22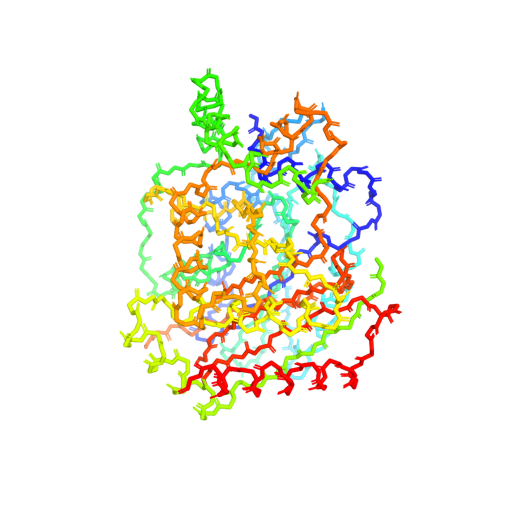.65796 1191 LEU A N 1
ATOM 2611 C CA . LEU A 1 465 ? 24.24410 8.26686 14.92148 1.000 22.08445 1191 LEU A CA 1
ATOM 2612 C C . LEU A 1 465 ? 25.17334 8.59982 16.07703 1.000 31.64203 1191 LEU A C 1
ATOM 2613 O O . LEU A 1 465 ? 25.17247 9.73174 16.56880 1.000 29.72639 1191 LEU A O 1
ATOM 2618 N N . THR A 1 466 ? 25.96668 7.61662 16.49829 1.000 28.31347 1192 THR A N 1
ATOM 2619 C CA . THR A 1 466 ? 26.98723 7.80936 17.51644 1.000 24.18960 1192 THR A CA 1
ATOM 2620 C C . THR A 1 466 ? 28.29518 7.18754 17.04988 1.000 25.46276 1192 THR A C 1
ATOM 2621 O O . THR A 1 466 ? 28.30485 6.20432 16.30421 1.000 27.47206 1192 THR A O 1
ATOM 2625 N N . LEU A 1 467 ? 29.40225 7.77604 17.49680 1.000 26.08498 1193 LEU A N 1
ATOM 2626 C CA . LEU A 1 467 ? 30.73831 7.26290 17.22024 1.000 27.56068 1193 LEU A CA 1
ATOM 2627 C C . LEU A 1 467 ? 31.48149 7.12777 18.53907 1.000 29.92296 1193 LEU A C 1
ATOM 2628 O O . LEU A 1 467 ? 31.65011 8.11454 19.26159 1.000 26.87089 1193 LEU A O 1
ATOM 2633 N N . TRP A 1 468 ? 31.92160 5.91335 18.85235 1.000 29.67692 1194 TRP A N 1
ATOM 2634 C CA . TRP A 1 468 ? 32.69099 5.64387 20.05848 1.000 29.16538 1194 TRP A CA 1
ATOM 2635 C C . TRP A 1 468 ? 34.07203 5.13709 19.67400 1.000 30.09673 1194 TRP A C 1
ATOM 2636 O O . TRP A 1 468 ? 34.19465 4.20750 18.86984 1.000 38.68660 1194 TRP A O 1
ATOM 2647 N N . LEU A 1 469 ? 35.10429 5.74824 20.24665 1.000 36.47376 1195 LEU A N 1
ATOM 2648 C CA . LEU A 1 469 ? 36.48129 5.31954 20.04580 1.000 40.92168 1195 LEU A CA 1
ATOM 2649 C C . LEU A 1 469 ? 36.94620 4.52960 21.26146 1.000 39.85192 1195 LEU A C 1
ATOM 2650 O O . LEU A 1 469 ? 36.84544 5.01084 22.39419 1.000 36.61747 1195 LEU A O 1
ATOM 2655 N N . GLU A 1 470 ? 37.44541 3.31943 21.02594 1.000 48.60631 1196 GLU A N 1
ATOM 2656 C CA . GLU A 1 470 ? 38.01574 2.49210 22.07713 1.000 50.56121 1196 GLU A CA 1
ATOM 2657 C C . GLU A 1 470 ? 39.46992 2.17572 21.75450 1.000 52.01317 1196 GLU A C 1
ATOM 2658 O O . GLU A 1 470 ? 39.90430 2.24719 20.60187 1.000 54.73835 1196 GLU A O 1
ATOM 2664 N N . ASP A 1 471 ? 40.21955 1.82285 22.79237 1.000 67.48190 1197 ASP A N 1
ATOM 2665 C CA . ASP A 1 471 ? 41.64478 1.55904 22.67539 1.000 68.13681 1197 ASP A CA 1
ATOM 2666 C C . ASP A 1 471 ? 41.90420 0.06544 22.49850 1.000 71.44778 1197 ASP A C 1
ATOM 2667 O O . ASP A 1 471 ? 41.00892 -0.77198 22.63155 1.000 75.54719 1197 ASP A O 1
ATOM 2672 N N . GLN A 1 472 ? 43.15711 -0.25976 22.19321 1.000 78.36213 1198 GLN A N 1
ATOM 2673 C CA . GLN A 1 472 ? 43.56921 -1.64603 22.00078 1.000 80.28254 1198 GLN A CA 1
ATOM 2674 C C . GLN A 1 472 ? 44.16447 -2.22484 23.27921 1.000 88.45160 1198 GLN A C 1
ATOM 2675 O O . GLN A 1 472 ? 45.15540 -2.95384 23.23853 1.000 87.57352 1198 GLN A O 1
ATOM 2681 N N . GLY A 1 475 ? 45.47316 -0.72509 17.65516 1.000 81.20916 1201 GLY A N 1
ATOM 2682 C CA . GLY A 1 475 ? 45.27833 0.69736 17.86286 1.000 78.78033 1201 GLY A CA 1
ATOM 2683 C C . GLY A 1 475 ? 43.85393 1.05160 18.24095 1.000 75.61601 1201 GLY A C 1
ATOM 2684 O O . GLY A 1 475 ? 43.17970 0.29540 18.93986 1.000 74.76014 1201 GLY A O 1
ATOM 2685 N N . TRP A 1 476 ? 43.39106 2.20741 17.77655 1.000 65.95030 1202 TRP A N 1
ATOM 2686 C CA A TRP A 1 476 ? 42.04019 2.70476 18.01876 0.490 60.35966 1202 TRP A CA 1
ATOM 2687 C CA B TRP A 1 476 ? 42.04486 2.56441 18.16718 0.510 60.30422 1202 TRP A CA 1
ATOM 2688 C C . TRP A 1 476 ? 41.01056 1.82677 17.31600 1.000 56.65202 1202 TRP A C 1
ATOM 2689 O O . TRP A 1 476 ? 41.30868 1.19299 16.29997 1.000 57.06674 1202 TRP A O 1
ATOM 2710 N N . LEU A 1 477 ? 39.77550 1.85540 17.81187 1.000 51.59811 1203 LEU A N 1
ATOM 2711 C CA . LEU A 1 477 ? 38.65853 1.14710 17.20135 1.000 49.50505 1203 LEU A CA 1
ATOM 2712 C C . LEU A 1 477 ? 37.45756 2.07839 17.15552 1.000 46.25397 1203 LEU A C 1
ATOM 2713 O O . LEU A 1 477 ? 37.05663 2.62929 18.18583 1.000 45.13578 1203 LEU A O 1
ATOM 2718 N N . ALA A 1 478 ? 36.88842 2.25395 15.96687 1.000 29.85769 1204 ALA A N 1
ATOM 2719 C CA . ALA A 1 478 ? 35.75889 3.15160 15.76405 1.000 32.27208 1204 ALA A CA 1
ATOM 2720 C C . ALA A 1 478 ? 34.46796 2.34316 15.77178 1.000 38.45702 1204 ALA A C 1
ATOM 2721 O O . ALA A 1 478 ? 34.27334 1.46785 14.92149 1.000 31.40465 1204 ALA A O 1
ATOM 2723 N N . VAL A 1 479 ? 33.59122 2.64097 16.72535 1.000 26.63106 1205 VAL A N 1
ATOM 2724 C CA . VAL A 1 479 ? 32.32484 1.93778 16.89197 1.000 30.51123 1205 VAL A CA 1
ATOM 2725 C C . VAL A 1 479 ? 31.21345 2.87626 16.44417 1.000 27.59853 1205 VAL A C 1
ATOM 2726 O O . VAL A 1 479 ? 30.87864 3.83863 17.14626 1.000 28.41368 1205 VAL A O 1
ATOM 2730 N N . TRP A 1 480 ? 30.63765 2.59755 15.27886 1.000 24.15305 1206 TRP A N 1
ATOM 2731 C CA . TRP A 1 480 ? 29.55826 3.40076 14.72257 1.000 23.56357 1206 TRP A CA 1
ATOM 2732 C C . TRP A 1 480 ? 28.22297 2.72295 14.99439 1.000 31.80218 1206 TRP A C 1
ATOM 2733 O O . TRP A 1 480 ? 28.07756 1.51654 14.77166 1.000 31.85232 1206 TRP A O 1
ATOM 2744 N N . THR A 1 481 ? 27.25062 3.50068 15.46515 1.000 19.40633 1207 THR A N 1
ATOM 2745 C CA . THR A 1 481 ? 25.89095 3.01646 15.68329 1.000 23.56526 1207 THR A CA 1
ATOM 2746 C C . THR A 1 481 ? 24.92654 3.99515 15.03031 1.000 24.16241 1207 THR A C 1
ATOM 2747 O O . THR A 1 481 ? 24.81298 5.14415 15.46784 1.000 28.93592 1207 THR A O 1
ATOM 2751 N N . GLY A 1 482 ? 24.23397 3.54373 13.99071 1.000 24.69740 1208 GLY A N 1
ATOM 2752 C CA . GLY A 1 482 ? 23.30631 4.38287 13.26028 1.000 25.83973 1208 GLY A CA 1
ATOM 2753 C C . GLY A 1 482 ? 21.91525 3.78145 13.25632 1.000 30.90078 1208 GLY A C 1
ATOM 2754 O O . GLY A 1 482 ? 21.74973 2.56063 13.25953 1.000 31.44656 1208 GLY A O 1
ATOM 2755 N N . VAL A 1 483 ? 20.90838 4.65496 13.25979 1.000 26.95514 1209 VAL A N 1
ATOM 2756 C CA . VAL A 1 483 ? 19.53102 4.19248 13.17086 1.000 27.71634 1209 VAL A CA 1
ATOM 2757 C C . VAL A 1 483 ? 19.30593 3.54964 11.80698 1.000 31.09084 1209 VAL A C 1
ATOM 2758 O O . VAL A 1 483 ? 19.77281 4.05223 10.77438 1.000 28.82790 1209 VAL A O 1
ATOM 2762 N N . SER A 1 484 ? 18.61479 2.40461 11.80164 1.000 31.71656 1210 SER A N 1
ATOM 2763 C CA . SER A 1 484 ? 18.46046 1.62415 10.57660 1.000 36.28297 1210 SER A CA 1
ATOM 2764 C C . SER A 1 484 ? 17.66049 2.35688 9.50757 1.000 34.16377 1210 SER A C 1
ATOM 2765 O O . SER A 1 484 ? 17.81403 2.05224 8.31969 1.000 35.21352 1210 SER A O 1
ATOM 2768 N N . ALA A 1 485 ? 16.82271 3.31981 9.89441 1.000 36.56976 1211 ALA A N 1
ATOM 2769 C CA . ALA A 1 485 ? 16.06890 4.08143 8.90601 1.000 43.75596 1211 ALA A CA 1
ATOM 2770 C C . ALA A 1 485 ? 16.97240 4.91089 8.00381 1.000 40.51297 1211 ALA A C 1
ATOM 2771 O O . ALA A 1 485 ? 16.52761 5.35383 6.93862 1.000 48.43938 1211 ALA A O 1
ATOM 2773 N N . ILE A 1 486 ? 18.22647 5.12641 8.40077 1.000 36.86415 1212 ILE A N 1
ATOM 2774 C CA . ILE A 1 486 ? 19.15996 5.93299 7.62359 1.000 30.72825 1212 ILE A CA 1
ATOM 2775 C C . ILE A 1 486 ? 20.34953 5.08180 7.19671 1.000 33.96239 1212 ILE A C 1
ATOM 2776 O O . ILE A 1 486 ? 20.88290 5.25000 6.09421 1.000 38.05004 1212 ILE A O 1
ATOM 2781 N N . PHE A 1 487 ? 20.76691 4.15366 8.05411 1.000 27.76662 1213 PHE A N 1
ATOM 2782 C CA . PHE A 1 487 ? 21.99860 3.40217 7.85118 1.000 34.79559 1213 PHE A CA 1
ATOM 2783 C C . PHE A 1 487 ? 21.71754 1.91228 7.73462 1.000 42.25638 1213 PHE A C 1
ATOM 2784 O O . PHE A 1 487 ? 20.95131 1.35558 8.52691 1.000 42.85113 1213 PHE A O 1
ATOM 2792 N N . ASP A 1 488 ? 22.34101 1.27530 6.75151 1.000 32.49578 1214 ASP A N 1
ATOM 2793 C CA . ASP A 1 488 ? 22.64674 -0.14429 6.80860 1.000 33.50823 1214 ASP A CA 1
ATOM 2794 C C . ASP A 1 488 ? 24.13979 -0.28926 7.08522 1.000 34.75431 1214 ASP A C 1
ATOM 2795 O O . ASP A 1 488 ? 24.86814 0.70256 7.19356 1.000 35.04745 1214 ASP A O 1
ATOM 2800 N N . LEU A 1 489 ? 24.59854 -1.53499 7.21262 1.000 30.15355 1215 LEU A N 1
ATOM 2801 C CA . LEU A 1 489 ? 26.00675 -1.75148 7.52693 1.000 33.01087 1215 LEU A CA 1
ATOM 2802 C C . LEU A 1 489 ? 26.91174 -1.14100 6.46505 1.000 36.38200 1215 LEU A C 1
ATOM 2803 O O . LEU A 1 489 ? 27.93786 -0.53704 6.79342 1.000 35.23011 1215 LEU A O 1
ATOM 2808 N N . HIS A 1 490 ? 26.52739 -1.25219 5.19000 1.000 36.59753 1216 HIS A N 1
ATOM 2809 C CA . HIS A 1 490 ? 27.38671 -0.77650 4.10822 1.000 33.72735 1216 HIS A CA 1
ATOM 2810 C C . HIS A 1 490 ? 27.56104 0.73801 4.14800 1.000 27.57284 1216 HIS A C 1
ATOM 2811 O O . HIS A 1 490 ? 28.67165 1.24126 3.94352 1.000 31.01341 1216 HIS A O 1
ATOM 2818 N N . ARG A 1 491 ? 26.48056 1.48352 4.40053 1.000 28.23739 1217 ARG A N 1
ATOM 2819 C CA . ARG A 1 491 ? 26.60822 2.93340 4.52067 1.000 36.69696 1217 ARG A CA 1
ATOM 2820 C C . ARG A 1 491 ? 27.50527 3.31933 5.68861 1.000 38.73163 1217 ARG A C 1
ATOM 2821 O O . ARG A 1 491 ? 28.20398 4.33858 5.62529 1.000 28.59122 1217 ARG A O 1
ATOM 2829 N N . ILE A 1 492 ? 27.50486 2.51799 6.75637 1.000 29.32375 1218 ILE A N 1
ATOM 2830 C CA . ILE A 1 492 ? 28.38119 2.79219 7.89024 1.000 23.50680 1218 ILE A CA 1
ATOM 2831 C C . ILE A 1 492 ? 29.84308 2.62973 7.48931 1.000 35.69662 1218 ILE A C 1
ATOM 2832 O O . ILE A 1 492 ? 30.69926 3.43249 7.88246 1.000 27.47037 1218 ILE A O 1
ATOM 2837 N N . GLU A 1 493 ? 30.15547 1.59494 6.70083 1.000 29.71712 1219 GLU A N 1
ATOM 2838 C CA A GLU A 1 493 ? 31.52460 1.42645 6.21902 0.480 39.15873 1219 GLU A CA 1
ATOM 2839 C CA B GLU A 1 493 ? 31.52221 1.42544 6.22064 0.520 39.34354 1219 GLU A CA 1
ATOM 2840 C C . GLU A 1 493 ? 31.95152 2.61040 5.36409 1.000 30.81611 1219 GLU A C 1
ATOM 2841 O O . GLU A 1 493 ? 33.08571 3.08986 5.47641 1.000 33.61723 1219 GLU A O 1
ATOM 2852 N N . ARG A 1 494 ? 31.05374 3.09722 4.50374 1.000 28.85017 1220 ARG A N 1
ATOM 2853 C CA . ARG A 1 494 ? 31.37206 4.25437 3.67476 1.000 33.82295 1220 ARG A CA 1
ATOM 2854 C C . ARG A 1 494 ? 31.53504 5.50761 4.52612 1.000 37.51817 1220 ARG A C 1
ATOM 2855 O O . ARG A 1 494 ? 32.38260 6.35962 4.23440 1.000 34.11174 1220 ARG A O 1
ATOM 2863 N N . LEU A 1 495 ? 30.73465 5.63176 5.58744 1.000 27.88081 1221 LEU A N 1
ATOM 2864 C CA . LEU A 1 495 ? 30.87459 6.76091 6.50104 1.000 27.29543 1221 LEU A CA 1
ATOM 2865 C C . LEU A 1 495 ? 32.20796 6.71332 7.23697 1.000 34.39672 1221 LEU A C 1
ATOM 2866 O O . LEU A 1 495 ? 32.85277 7.75021 7.43416 1.000 35.47216 1221 LEU A O 1
ATOM 2871 N N . HIS A 1 496 ? 32.63571 5.51803 7.65056 1.000 31.66530 1222 HIS A N 1
ATOM 2872 C CA . HIS A 1 496 ? 33.92635 5.38081 8.31751 1.000 33.88895 1222 HIS A CA 1
ATOM 2873 C C . HIS A 1 496 ? 35.07149 5.77682 7.39323 1.000 38.81370 1222 HIS A C 1
ATOM 2874 O O . HIS A 1 496 ? 36.03326 6.42432 7.82449 1.000 36.93315 1222 HIS A O 1
ATOM 2881 N N . GLN A 1 497 ? 34.98442 5.39953 6.11546 1.000 37.47992 1223 GLN A N 1
ATOM 2882 C CA . GLN A 1 497 ? 36.04127 5.74315 5.16879 1.000 45.81011 1223 GLN A CA 1
ATOM 2883 C C . GLN A 1 497 ? 36.08537 7.24329 4.90543 1.000 27.94216 1223 GLN A C 1
ATOM 2884 O O . GLN A 1 497 ? 37.17024 7.82883 4.80843 1.000 38.96656 1223 GLN A O 1
ATOM 2890 N N . ALA A 1 498 ? 34.91854 7.88137 4.78164 1.000 29.01979 1224 ALA A N 1
ATOM 2891 C CA . ALA A 1 498 ? 34.88507 9.33181 4.62283 1.000 33.83980 1224 ALA A CA 1
ATOM 2892 C C . ALA A 1 498 ? 35.45915 10.02969 5.84872 1.000 47.02240 1224 ALA A C 1
ATOM 2893 O O . ALA A 1 498 ? 36.10644 11.07746 5.73272 1.000 36.96797 1224 ALA A O 1
ATOM 2895 N N . TRP A 1 499 ? 35.23405 9.45839 7.03371 1.000 39.88326 1225 TRP A N 1
ATOM 2896 C CA . TRP A 1 499 ? 35.78110 10.03437 8.25727 1.000 30.99461 1225 TRP A CA 1
ATOM 2897 C C . TRP A 1 499 ? 37.30027 9.90845 8.29528 1.000 32.98654 1225 TRP A C 1
ATOM 2898 O O . TRP A 1 499 ? 37.99728 10.84943 8.69356 1.000 35.55045 1225 TRP A O 1
ATOM 2909 N N . GLU A 1 500 ? 37.83232 8.75818 7.87358 1.000 36.15049 1226 GLU A N 1
ATOM 2910 C CA . GLU A 1 500 ? 39.28179 8.58547 7.82641 1.000 39.12227 1226 GLU A CA 1
ATOM 2911 C C . GLU A 1 500 ? 39.91813 9.50826 6.79406 1.000 40.67912 1226 GLU A C 1
ATOM 2912 O O . GLU A 1 500 ? 41.00077 10.05818 7.02811 1.000 39.13005 1226 GLU A O 1
ATOM 2918 N N . ARG A 1 501 ? 39.26420 9.68391 5.64377 1.000 39.15108 1227 ARG A N 1
ATOM 2919 C CA . ARG A 1 501 ? 39.79855 10.56826 4.61351 1.000 46.12199 1227 ARG A CA 1
ATOM 2920 C C . ARG A 1 501 ? 39.81749 12.01619 5.08467 1.000 42.22725 1227 ARG A C 1
ATOM 2921 O O . ARG A 1 501 ? 40.78856 12.74166 4.84010 1.000 45.08732 1227 ARG A O 1
ATOM 2929 N N . ARG A 1 502 ? 38.75097 12.45435 5.75843 1.000 45.17975 1228 ARG A N 1
ATOM 2930 C CA . ARG A 1 502 ? 38.70121 13.82479 6.25677 1.000 39.64363 1228 ARG A CA 1
ATOM 2931 C C . ARG A 1 502 ? 39.80863 14.08161 7.26934 1.000 53.90303 1228 ARG A C 1
ATOM 2932 O O . ARG A 1 502 ? 40.38537 15.17488 7.30673 1.000 46.27769 1228 ARG A O 1
ATOM 2940 N N . LEU A 1 503 ? 40.12130 13.08296 8.09752 1.000 43.86828 1229 LEU A N 1
ATOM 2941 C CA . LEU A 1 503 ? 41.20369 13.23131 9.06454 1.000 56.94475 1229 LEU A CA 1
ATOM 2942 C C . LEU A 1 503 ? 42.55010 13.35838 8.36365 1.000 46.23117 1229 LEU A C 1
ATOM 2943 O O . LEU A 1 503 ? 43.35173 14.24083 8.69234 1.000 50.13212 1229 LEU A O 1
ATOM 2948 N N . LEU A 1 504 ? 42.81642 12.47861 7.39444 1.000 50.99760 1230 LEU A N 1
ATOM 2949 C CA . LEU A 1 504 ? 44.06809 12.55291 6.64800 1.000 51.09699 1230 LEU A CA 1
ATOM 2950 C C . LEU A 1 504 ? 44.18396 13.87483 5.90061 1.000 50.99693 1230 LEU A C 1
ATOM 2951 O O . LEU A 1 504 ? 45.27048 14.46037 5.82289 1.000 55.96567 1230 LEU A O 1
ATOM 2956 N N . ALA A 1 505 ? 43.07161 14.36221 5.34670 1.000 53.35344 1231 ALA A N 1
ATOM 2957 C CA . ALA A 1 505 ? 43.08176 15.65864 4.67721 1.000 52.73654 1231 ALA A CA 1
ATOM 2958 C C . ALA A 1 505 ? 43.31750 16.78587 5.67451 1.000 60.02316 1231 ALA A C 1
ATOM 2959 O O . ALA A 1 505 ? 44.11947 17.69400 5.42589 1.000 59.41604 1231 ALA A O 1
ATOM 2961 N N . ASN A 1 506 ? 42.62708 16.73894 6.81814 1.000 55.12725 1232 ASN A N 1
ATOM 2962 C CA . ASN A 1 506 ? 42.80104 17.77156 7.83486 1.000 51.40757 1232 ASN A CA 1
ATOM 2963 C C . ASN A 1 506 ? 44.23874 17.83442 8.33343 1.000 59.37174 1232 ASN A C 1
ATOM 2964 O O . ASN A 1 506 ? 44.69388 18.89209 8.78337 1.000 66.83778 1232 ASN A O 1
ATOM 2969 N N . ALA A 1 507 ? 44.96615 16.72525 8.25915 1.000 53.68983 1233 ALA A N 1
ATOM 2970 C CA . ALA A 1 507 ? 46.35933 16.69693 8.68293 1.000 58.35454 1233 ALA A CA 1
ATOM 2971 C C . ALA A 1 507 ? 47.29393 16.86327 7.48892 1.000 63.93124 1233 ALA A C 1
ATOM 2972 O O . ALA A 1 507 ? 48.51155 16.95051 7.64846 1.000 62.74042 1233 ALA A O 1
#

Solvent-accessible surface area: 17899 Å² total; per-residue (Å²): 36,18,6,36,14,3,104,58,25,20,42,29,14,74,138,42,81,137,47,37,28,18,7,20,11,0,16,0,84,0,62,46,24,92,15,96,40,0,52,117,4,0,68,84,0,0,104,59,4,26,0,0,25,1,65,0,78,134,63,104,16,65,63,36,48,18,150,50,1,49,29,91,107,58,118,0,67,67,64,85,46,6,98,134,32,9,122,83,0,43,203,85,7,30,72,61,72,22,59,9,35,132,93,4,0,0,61,7,7,0,0,27,7,80,145,56,58,97,2,2,0,1,1,1,0,1,39,0,0,0,1,55,47,0,8,65,20,0,14,60,21,0,62,47,34,25,71,64,36,224,51,52,152,48,69,2,53,8,65,90,9,1,46,70,33,123,64,14,53,95,71,18,114,1,41,148,20,0,74,125,22,0,105,110,6,55,109,42,43,154,72,27,54,104,35,38,38,95,10,46,86,63,1,47,61,18,0,128,59,0,3,145,158,3,94,28,45,34,87,2,1,3,10,0,0,1,0,4,13,15,0,71,144,80,70,68,76,32,9,18,0,0,9,33,8,40,7,9,46,68,161,71,9,87,29,3,4,0,1,9,46,10,44,0,4,7,7,0,18,22,106,115,140,57,59,58,80,126,19,0,89,69,4,3,112,33,17,114,36,5,78,133,43,25,36,1,5,35,65,8,0,33,74,2,0,121,112,110,72,17,118,16,27,82,22,116,9,1,14,12,53,107,147,66,13,151,29,67,32,77,56,52,66,54,116,28,9,135,44,18,4,19,5,60,11,46,116,182,49,21,55,0,9,0,29,0,4,39,97,72,20,77,75,118,104,0,68,137,17,10,100,25,0,26,145,82,1,80,81,13,50

Sequence (381 aa):
GLSLAERRLWVAQQLAPEDTSYNLLAHLRIVGATADAIEQALRQLLERHVALRRRVETPQPHALAAHAVPLQRLLASDAVHAERLLEDGVRREGARVFDLAHEAPARLLLVVTRRDSARADLLLSVHHYAFDDVSLAVFAAELKTLLDGGRLGVLASTPEQVAARRERAALASGRLDRVAERWAERLLPLARAGQRLALPVSAAVHAACRALAERRTSVSPFSAALQAFAEVLGAELGVDDLLVGVALAGRSRLEMQGLVGCFVNLLPLAVGLRPEQSVEWRLRQVGHDLLELLEHQDVPLECVTQALRQRGASGLPIRIIACGAHAGVRVEADFIPVPGARLDLTLWLEDQGWWLAVWTGVSAIFDLHRIEERLHQAWERRLLANA

Secondary structure (DSSP, 8-state):
---HHHHHHHHHHHHSTT--TTEEEEEEEEES--HHHHHHHHHHHHHH-GGGGEEEE--EEEE--GGGS-EEEEEESSHHHHHHHHHHHHHHHHHPPP-TTTS-SEEEEEEEETTSSEEEEEEEEEGGG--HHHHHHHHHHHHHHHTT---PPPS--HHHHHHHHHHHHHHTHHHHHHHHHHHHHGGG---EEEEEEEPPHHHHHHHHHHHHTTTS-HHHHHHHHHHHHHHHHHT-SEEEEEEEE----SGGGTT--S---EEEEEEEE--TTS-HHHHHHHHHHHHHHHHHTTTS-HHHHHHHHHHTT-S-----EEEEE----EEEEEEEPPPS-SSSEEEEEE----EEEEEEETTT--HHHHHHHHHHHHHHHHHH-

Organism: Pseudomonas aeruginosa (strain ATCC 15692 / DSM 22644 / CIP 104116 / JCM 14847 / LMG 12228 / 1C / PRS 101 / PAO1) (NCBI:txid208964)